Protein AF-0000000077554692 (afdb_homodimer)

Radius of gyration: 20.7 Å; Cα contacts (8 Å, |Δi|>4): 643; chains: 2; bounding box: 49×60×46 Å

Structure (mmCIF, N/CA/C/O backbone):
data_AF-0000000077554692-model_v1
#
loop_
_entity.id
_entity.type
_entity.pdbx_description
1 polymer 'glutathione transferase'
#
loop_
_atom_site.group_PDB
_atom_site.id
_atom_site.type_symbol
_atom_site.label_atom_id
_atom_site.label_alt_id
_atom_site.label_comp_id
_atom_site.label_asym_id
_atom_site.label_entity_id
_atom_site.label_seq_id
_atom_site.pdbx_PDB_ins_code
_atom_site.Cartn_x
_atom_site.Cartn_y
_atom_site.Cartn_z
_atom_site.occupancy
_atom_site.B_iso_or_equiv
_atom_site.auth_seq_id
_atom_site.auth_comp_id
_atom_site.auth_asym_id
_atom_site.auth_atom_id
_atom_site.pdbx_PDB_model_num
ATOM 1 N N . MET A 1 1 ? 18.828 19.766 -12.914 1 84.88 1 MET A N 1
ATOM 2 C CA . MET A 1 1 ? 18.094 19.422 -11.695 1 84.88 1 MET A CA 1
ATOM 3 C C . MET A 1 1 ? 16.781 18.734 -12.039 1 84.88 1 MET A C 1
ATOM 5 O O . MET A 1 1 ? 16.172 19.016 -13.07 1 84.88 1 MET A O 1
ATOM 9 N N . VAL A 1 2 ? 16.312 17.656 -11.211 1 91.94 2 VAL A N 1
ATOM 10 C CA . VAL A 1 2 ? 15.094 16.906 -11.5 1 91.94 2 VAL A CA 1
ATOM 11 C C . VAL A 1 2 ? 13.875 17.828 -11.422 1 91.94 2 VAL A C 1
ATOM 13 O O . VAL A 1 2 ? 13.773 18.656 -10.516 1 91.94 2 VAL A O 1
ATOM 16 N N . GLN A 1 3 ? 13.031 17.734 -12.375 1 97.06 3 GLN A N 1
ATOM 17 C CA . GLN A 1 3 ? 11.789 18.5 -12.391 1 97.06 3 GLN A CA 1
ATOM 18 C C . GLN A 1 3 ? 10.602 17.625 -11.977 1 97.06 3 GLN A C 1
ATOM 20 O O . GLN A 1 3 ? 10.367 16.578 -12.562 1 97.06 3 GLN A O 1
ATOM 25 N N . TYR A 1 4 ? 9.906 18.172 -10.977 1 98.62 4 TYR A N 1
ATOM 26 C CA . TYR A 1 4 ? 8.719 17.484 -10.508 1 98.62 4 TYR A CA 1
ATOM 27 C C . TYR A 1 4 ? 7.449 18.25 -10.867 1 98.62 4 TYR A C 1
ATOM 29 O O . TYR A 1 4 ? 7.414 19.469 -10.773 1 98.62 4 TYR A O 1
ATOM 37 N N . LYS A 1 5 ? 6.438 17.516 -11.273 1 98.88 5 LYS A N 1
ATOM 38 C CA . LYS A 1 5 ? 5.074 18.031 -11.375 1 98.88 5 LYS A CA 1
ATOM 39 C C . LYS A 1 5 ? 4.086 17.094 -10.672 1 98.88 5 LYS A C 1
ATOM 41 O O . LYS A 1 5 ? 4.039 15.898 -10.961 1 98.88 5 LYS A O 1
ATOM 46 N N . LEU A 1 6 ? 3.373 17.641 -9.695 1 98.88 6 LEU A N 1
ATOM 47 C CA . LEU A 1 6 ? 2.338 16.891 -8.992 1 98.88 6 LEU A CA 1
ATOM 48 C C . LEU A 1 6 ? 0.949 17.312 -9.461 1 98.88 6 LEU A C 1
ATOM 50 O O . LEU A 1 6 ? 0.608 18.5 -9.422 1 98.88 6 LEU A O 1
ATOM 54 N N . THR A 1 7 ? 0.196 16.359 -9.961 1 98.81 7 THR A N 1
ATOM 55 C CA . THR A 1 7 ? -1.167 16.609 -10.414 1 98.81 7 THR A CA 1
ATOM 56 C C . THR A 1 7 ? -2.18 15.977 -9.469 1 98.81 7 THR A C 1
ATOM 58 O O . THR A 1 7 ? -2.094 14.789 -9.164 1 98.81 7 THR A O 1
ATOM 61 N N . PHE A 1 8 ? -3.092 16.797 -8.977 1 98.44 8 PHE A N 1
ATOM 62 C CA . PHE A 1 8 ? -4.168 16.344 -8.102 1 98.44 8 PHE A CA 1
ATOM 63 C C . PHE A 1 8 ? -5.336 17.312 -8.141 1 98.44 8 PHE A C 1
ATOM 65 O O . PHE A 1 8 ? -5.289 18.328 -8.844 1 98.44 8 PHE A O 1
ATOM 72 N N . PHE A 1 9 ? -6.445 16.953 -7.496 1 97.31 9 PHE A N 1
ATOM 73 C CA . PHE A 1 9 ? -7.574 17.859 -7.336 1 97.31 9 PHE A CA 1
ATOM 74 C C . PHE A 1 9 ? -7.172 19.094 -6.535 1 97.31 9 PHE A C 1
ATOM 76 O O . PHE A 1 9 ? -6.121 19.109 -5.887 1 97.31 9 PHE A O 1
ATOM 83 N N . ASP A 1 10 ? -8.016 20.094 -6.66 1 95.94 10 ASP A N 1
ATOM 84 C CA . ASP A 1 10 ? -7.77 21.281 -5.844 1 95.94 10 ASP A CA 1
ATOM 85 C C . ASP A 1 10 ? -8.133 21.031 -4.383 1 95.94 10 ASP A C 1
ATOM 87 O O . ASP A 1 10 ? -9.055 21.641 -3.848 1 95.94 10 ASP A O 1
ATOM 91 N N . SER A 1 11 ? -7.387 20.219 -3.709 1 95.38 11 SER A N 1
ATOM 92 C CA . SER A 1 11 ? -7.531 19.781 -2.322 1 95.38 11 SER A CA 1
ATOM 93 C C . SER A 1 11 ? -6.234 19.172 -1.801 1 95.38 11 SER A C 1
ATOM 95 O O . SER A 1 11 ? -5.324 18.875 -2.578 1 95.38 11 SER A O 1
ATOM 97 N N . ARG A 1 12 ? -6.059 19.016 -0.52 1 96.25 12 ARG A N 1
ATOM 98 C CA . ARG A 1 12 ? -4.918 18.312 0.065 1 96.25 12 ARG A CA 1
ATOM 99 C C . ARG A 1 12 ? -4.953 16.828 -0.273 1 96.25 12 ARG A C 1
ATOM 101 O O . ARG A 1 12 ? -4.164 16.359 -1.092 1 96.25 12 ARG A O 1
ATOM 108 N N . GLY A 1 13 ? -6.02 16.188 0.272 1 95.12 13 GLY A N 1
ATOM 109 C CA . GLY A 1 13 ? -6.309 14.789 -0.011 1 95.12 13 GLY A CA 1
ATOM 110 C C . GLY A 1 13 ? -5.074 13.914 -0.024 1 95.12 13 GLY A C 1
ATOM 111 O O . GLY A 1 13 ? -4.219 14.016 0.861 1 95.12 13 GLY A O 1
ATOM 112 N N . LEU A 1 14 ? -5.012 13.078 -0.99 1 97.19 14 LEU A N 1
ATOM 113 C CA . LEU A 1 14 ? -3.982 12.047 -1.068 1 97.19 14 LEU A CA 1
ATOM 114 C C . LEU A 1 14 ? -2.709 12.594 -1.705 1 97.19 14 LEU A C 1
ATOM 116 O O . LEU A 1 14 ? -1.733 11.867 -1.882 1 97.19 14 LEU A O 1
ATOM 120 N N . ALA A 1 15 ? -2.621 13.852 -2.008 1 98.31 15 ALA A N 1
ATOM 121 C CA . ALA A 1 15 ? -1.435 14.43 -2.633 1 98.31 15 ALA A CA 1
ATOM 122 C C . ALA A 1 15 ? -0.642 15.266 -1.634 1 98.31 15 ALA A C 1
ATOM 124 O O . ALA A 1 15 ? 0.525 15.586 -1.871 1 98.31 15 ALA A O 1
ATOM 125 N N . GLU A 1 16 ? -1.273 15.617 -0.562 1 98.56 16 GLU A N 1
ATOM 126 C CA . GLU A 1 16 ? -0.695 16.594 0.361 1 98.56 16 GLU A CA 1
ATOM 127 C C . GLU A 1 16 ? 0.621 16.078 0.942 1 98.56 16 GLU A C 1
ATOM 129 O O . GLU A 1 16 ? 1.586 16.844 1.063 1 98.56 16 GLU A O 1
ATOM 134 N N . PRO A 1 17 ? 0.74 14.797 1.334 1 98.88 17 PRO A N 1
ATOM 135 C CA . PRO A 1 17 ? 2.033 14.359 1.86 1 98.88 17 PRO A CA 1
ATOM 136 C C . PRO A 1 17 ? 3.174 14.547 0.865 1 98.88 17 PRO A C 1
ATOM 138 O O . PRO A 1 17 ? 4.301 14.859 1.264 1 98.88 17 PRO A O 1
ATOM 141 N N . ALA A 1 18 ? 2.891 14.367 -0.404 1 98.94 18 ALA A N 1
ATOM 142 C CA . ALA A 1 18 ? 3.92 14.617 -1.409 1 98.94 18 ALA A CA 1
ATOM 143 C C . ALA A 1 18 ? 4.34 16.078 -1.414 1 98.94 18 ALA A C 1
ATOM 145 O O . ALA A 1 18 ? 5.531 16.391 -1.506 1 98.94 18 ALA A O 1
ATOM 146 N N . ARG A 1 19 ? 3.355 16.984 -1.331 1 98.81 19 ARG A N 1
ATOM 147 C CA . ARG A 1 19 ? 3.646 18.422 -1.256 1 98.81 19 ARG A CA 1
ATOM 148 C C . ARG A 1 19 ? 4.52 18.734 -0.045 1 98.81 19 ARG A C 1
ATOM 150 O O . ARG A 1 19 ? 5.48 19.5 -0.15 1 98.81 19 ARG A O 1
ATOM 157 N N . LEU A 1 20 ? 4.195 18.125 1.05 1 98.88 20 LEU A N 1
ATOM 158 C CA . LEU A 1 20 ? 4.934 18.359 2.287 1 98.88 20 LEU A CA 1
ATOM 159 C C . LEU A 1 20 ? 6.352 17.812 2.182 1 98.88 20 LEU A C 1
ATOM 161 O O . LEU A 1 20 ? 7.309 18.469 2.604 1 98.88 20 LEU A O 1
ATOM 165 N N . ILE A 1 21 ? 6.527 16.594 1.623 1 98.94 21 ILE A N 1
ATOM 166 C CA . ILE A 1 21 ? 7.84 15.977 1.468 1 98.94 21 ILE A CA 1
ATOM 167 C C . ILE A 1 21 ? 8.727 16.859 0.59 1 98.94 21 ILE A C 1
ATOM 169 O O . ILE A 1 21 ? 9.867 17.156 0.95 1 98.94 21 ILE A O 1
ATOM 173 N N . MET A 1 22 ? 8.188 17.312 -0.539 1 98.88 22 MET A N 1
ATOM 174 C CA . MET A 1 22 ? 8.977 18.109 -1.468 1 98.88 22 MET A CA 1
ATOM 175 C C . MET A 1 22 ? 9.305 19.469 -0.871 1 98.88 22 MET A C 1
ATOM 177 O O . MET A 1 22 ? 10.422 19.969 -1.028 1 98.88 22 MET A O 1
ATOM 181 N N . THR A 1 23 ? 8.352 20.078 -0.194 1 98.81 23 THR A N 1
ATOM 182 C CA . THR A 1 23 ? 8.586 21.359 0.474 1 98.81 23 THR A CA 1
ATOM 183 C C . THR A 1 23 ? 9.664 21.219 1.55 1 98.81 23 THR A C 1
ATOM 185 O O . THR A 1 23 ? 10.594 22.016 1.62 1 98.81 23 THR A O 1
ATOM 188 N N . TYR A 1 24 ? 9.547 20.203 2.357 1 98.81 24 TYR A N 1
ATOM 189 C CA . TYR A 1 24 ? 10.531 19.922 3.398 1 98.81 24 TYR A CA 1
ATOM 190 C C . TYR A 1 24 ? 11.922 19.75 2.805 1 98.81 24 TYR A C 1
ATOM 192 O O . TYR A 1 24 ? 12.906 20.234 3.355 1 98.81 24 TYR A O 1
ATOM 200 N N . ALA A 1 25 ? 11.992 19 1.72 1 98.5 25 ALA A N 1
ATOM 201 C CA . ALA A 1 25 ? 13.266 18.688 1.066 1 98.5 25 ALA A CA 1
ATOM 202 C C . ALA A 1 25 ? 13.836 19.922 0.362 1 98.5 25 ALA A C 1
ATOM 204 O O . ALA A 1 25 ? 14.984 19.906 -0.087 1 98.5 25 ALA A O 1
ATOM 205 N N . GLY A 1 26 ? 13.016 20.938 0.188 1 98.12 26 GLY A N 1
ATOM 206 C CA . GLY A 1 26 ? 13.461 22.172 -0.452 1 98.12 26 GLY A CA 1
ATOM 207 C C . GLY A 1 26 ? 13.562 22.047 -1.962 1 98.12 26 GLY A C 1
ATOM 208 O O . GLY A 1 26 ? 14.352 22.75 -2.594 1 98.12 26 GLY A O 1
ATOM 209 N N . VAL A 1 27 ? 12.82 21.141 -2.551 1 97.69 27 VAL A N 1
ATOM 210 C CA . VAL A 1 27 ? 12.867 20.984 -4 1 97.69 27 VAL A CA 1
ATOM 211 C C . VAL A 1 27 ? 11.648 21.641 -4.633 1 97.69 27 VAL A C 1
ATOM 213 O O . VAL A 1 27 ? 10.547 21.609 -4.07 1 97.69 27 VAL A O 1
ATOM 216 N N . LYS A 1 28 ? 11.875 22.297 -5.766 1 96.75 28 LYS A N 1
ATOM 217 C CA . LYS A 1 28 ? 10.781 22.938 -6.5 1 96.75 28 LYS A CA 1
ATOM 218 C C . LYS A 1 28 ? 9.945 21.906 -7.246 1 96.75 28 LYS A C 1
ATOM 220 O O . LYS A 1 28 ? 10.469 20.891 -7.723 1 96.75 28 LYS A O 1
ATOM 225 N N . PHE A 1 29 ? 8.672 22.203 -7.324 1 98.5 29 PHE A N 1
ATOM 226 C CA . PHE A 1 29 ? 7.77 21.375 -8.102 1 98.5 29 PHE A CA 1
ATOM 227 C C . PHE A 1 29 ? 6.594 22.188 -8.625 1 98.5 29 PHE A C 1
ATOM 229 O O . PHE A 1 29 ? 6.227 23.203 -8.047 1 98.5 29 PHE A O 1
ATOM 236 N N . GLU A 1 30 ? 6.082 21.734 -9.742 1 98.62 30 GLU A N 1
ATOM 237 C CA . GLU A 1 30 ? 4.816 22.266 -10.242 1 98.62 30 GLU A CA 1
ATOM 238 C C . GLU A 1 30 ? 3.627 21.578 -9.57 1 98.62 30 GLU A C 1
ATOM 240 O O . GLU A 1 30 ? 3.479 20.359 -9.641 1 98.62 30 GLU A O 1
ATOM 245 N N . ASP A 1 31 ? 2.832 22.375 -8.898 1 98.06 31 ASP A N 1
ATOM 246 C CA . ASP A 1 31 ? 1.622 21.875 -8.25 1 98.06 31 ASP A CA 1
ATOM 247 C C . ASP A 1 31 ? 0.396 22.094 -9.133 1 98.06 31 ASP A C 1
ATOM 249 O O . ASP A 1 31 ? -0.249 23.141 -9.055 1 98.06 31 ASP A O 1
ATOM 253 N N . GLU A 1 32 ? 0.073 21.094 -9.922 1 98.25 32 GLU A N 1
ATOM 254 C CA . GLU A 1 32 ? -1.086 21.203 -10.805 1 98.25 32 GLU A CA 1
ATOM 255 C C . GLU A 1 32 ? -2.357 20.734 -10.102 1 98.25 32 GLU A C 1
ATOM 257 O O . GLU A 1 32 ? -2.533 19.547 -9.844 1 98.25 32 GLU A O 1
ATOM 262 N N . ARG A 1 33 ? -3.238 21.609 -9.852 1 97.06 33 ARG A N 1
ATOM 263 C CA . ARG A 1 33 ? -4.531 21.344 -9.227 1 97.06 33 ARG A CA 1
ATOM 264 C C . ARG A 1 33 ? -5.664 21.453 -10.242 1 97.06 33 ARG A C 1
ATOM 266 O O . ARG A 1 33 ? -5.891 22.516 -10.812 1 97.06 33 ARG A O 1
ATOM 273 N N . ILE A 1 34 ? -6.426 20.359 -10.617 1 95.38 34 ILE A N 1
ATOM 274 C CA . ILE A 1 34 ? -7.328 20.328 -11.758 1 95.38 34 ILE A CA 1
ATOM 275 C C . ILE A 1 34 ? -8.758 20.578 -11.297 1 95.38 34 ILE A C 1
ATOM 277 O O . ILE A 1 34 ? -9.711 20.422 -12.078 1 95.38 34 ILE A O 1
ATOM 281 N N . GLY A 1 35 ? -9.086 21.016 -10.141 1 92.62 35 GLY A N 1
ATOM 282 C CA . GLY A 1 35 ? -10.438 21.297 -9.664 1 92.62 35 GLY A CA 1
ATOM 283 C C . GLY A 1 35 ? -10.992 20.172 -8.797 1 92.62 35 GLY A C 1
ATOM 284 O O . GLY A 1 35 ? -10.297 19.656 -7.926 1 92.62 35 GLY A O 1
ATOM 285 N N . GLY A 1 36 ? -12.438 19.859 -9.102 1 90.69 36 GLY A N 1
ATOM 286 C CA . GLY A 1 36 ? -13.094 18.844 -8.289 1 90.69 36 GLY A CA 1
ATOM 287 C C . GLY A 1 36 ? -13.078 17.469 -8.93 1 90.69 36 GLY A C 1
ATOM 288 O O . GLY A 1 36 ? -12.398 17.25 -9.938 1 90.69 36 GLY A O 1
ATOM 289 N N . PHE A 1 37 ? -13.766 16.531 -8.305 1 89.94 37 PHE A N 1
ATOM 290 C CA . PHE A 1 37 ? -13.758 15.125 -8.703 1 89.94 37 PHE A CA 1
ATOM 291 C C . PHE A 1 37 ? -14.234 14.977 -10.148 1 89.94 37 PHE A C 1
ATOM 293 O O . PHE A 1 37 ? -13.789 14.07 -10.859 1 89.94 37 PHE A O 1
ATOM 300 N N . GLU A 1 38 ? -15.086 15.828 -10.508 1 91.5 38 GLU A N 1
ATOM 301 C CA . GLU A 1 38 ? -15.656 15.742 -11.852 1 91.5 38 GLU A CA 1
ATOM 302 C C . GLU A 1 38 ? -14.602 16.031 -12.914 1 91.5 38 GLU A C 1
ATOM 304 O O . GLU A 1 38 ? -14.766 15.641 -14.078 1 91.5 38 GLU A O 1
ATOM 309 N N . THR A 1 39 ? -13.555 16.656 -12.594 1 95.06 39 THR A N 1
ATOM 310 C CA . THR A 1 39 ? -12.578 17.141 -13.562 1 95.06 39 THR A CA 1
ATOM 311 C C . THR A 1 39 ? -11.672 16 -14.031 1 95.06 39 THR A C 1
ATOM 313 O O . THR A 1 39 ? -10.961 16.141 -15.023 1 95.06 39 THR A O 1
ATOM 316 N N . ILE A 1 40 ? -11.742 14.898 -13.328 1 95.44 40 ILE A N 1
ATOM 317 C CA . ILE A 1 40 ? -10.828 13.812 -13.664 1 95.44 40 ILE A CA 1
ATOM 318 C C . ILE A 1 40 ? -11.344 13.062 -14.891 1 95.44 40 ILE A C 1
ATOM 320 O O . ILE A 1 40 ? -10.555 12.523 -15.672 1 95.44 40 ILE A O 1
ATOM 324 N N . GLU A 1 41 ? -12.68 13.023 -15.086 1 95.19 41 GLU A N 1
ATOM 325 C CA . GLU A 1 41 ? -13.281 12.141 -16.078 1 95.19 41 GLU A CA 1
ATOM 326 C C . GLU A 1 41 ? -12.719 12.414 -17.469 1 95.19 41 GLU A C 1
ATOM 328 O O . GLU A 1 41 ? -12.312 11.492 -18.172 1 95.19 41 GLU A O 1
ATOM 333 N N . PRO A 1 42 ? -12.516 13.68 -17.906 1 96.56 42 PRO A N 1
ATOM 334 C CA . PRO A 1 42 ? -12.016 13.945 -19.266 1 96.56 42 PRO A CA 1
ATOM 335 C C . PRO A 1 42 ? -10.555 13.516 -19.438 1 96.56 42 PRO A C 1
ATOM 337 O O . PRO A 1 42 ? -10.094 13.344 -20.578 1 96.56 42 PRO A O 1
ATOM 340 N N . ILE A 1 43 ? -9.859 13.391 -18.391 1 96.69 43 ILE A N 1
ATOM 341 C CA . ILE A 1 43 ? -8.438 13.109 -18.516 1 96.69 43 ILE A CA 1
ATOM 342 C C . ILE A 1 43 ? -8.133 11.711 -17.984 1 96.69 43 ILE A C 1
ATOM 344 O O . ILE A 1 43 ? -6.988 11.258 -18.016 1 96.69 43 ILE A O 1
ATOM 348 N N . ARG A 1 44 ? -9.102 11.016 -17.516 1 95.75 44 ARG A N 1
ATOM 349 C CA . ARG A 1 44 ? -8.953 9.75 -16.797 1 95.75 44 ARG A CA 1
ATOM 350 C C . ARG A 1 44 ? -8.125 8.758 -17.609 1 95.75 44 ARG A C 1
ATOM 352 O O . ARG A 1 44 ? -7.219 8.125 -17.078 1 95.75 44 ARG A O 1
ATOM 359 N N . ASP A 1 45 ? -8.344 8.664 -18.859 1 94.5 45 ASP A N 1
ATOM 360 C CA . ASP A 1 45 ? -7.699 7.652 -19.703 1 94.5 45 ASP A CA 1
ATOM 361 C C . ASP A 1 45 ? -6.227 7.984 -19.938 1 94.5 45 ASP A C 1
ATOM 363 O O . ASP A 1 45 ? -5.457 7.137 -20.391 1 94.5 45 ASP A O 1
ATOM 367 N N . GLN A 1 46 ? -5.82 9.18 -19.641 1 95.38 46 GLN A N 1
ATOM 368 C CA . GLN A 1 46 ? -4.43 9.586 -19.812 1 95.38 46 GLN A CA 1
ATOM 369 C C . GLN A 1 46 ? -3.623 9.352 -18.531 1 95.38 46 GLN A C 1
ATOM 371 O O . GLN A 1 46 ? -2.393 9.406 -18.547 1 95.38 46 GLN A O 1
ATOM 376 N N . LEU A 1 47 ? -4.328 9.078 -17.484 1 97.06 47 LEU A N 1
ATOM 377 C CA . LEU A 1 47 ? -3.678 8.93 -16.188 1 97.06 47 LEU A CA 1
ATOM 378 C C . LEU A 1 47 ? -3.262 7.488 -15.938 1 97.06 47 LEU A C 1
ATOM 380 O O . LEU A 1 47 ? -3.959 6.559 -16.359 1 97.06 47 LEU A O 1
ATOM 384 N N . PRO A 1 48 ? -2.129 7.379 -15.156 1 96.38 48 PRO A N 1
ATOM 385 C CA . PRO A 1 48 ? -1.862 6.02 -14.68 1 96.38 48 PRO A CA 1
ATOM 386 C C . PRO A 1 48 ? -3.021 5.441 -13.875 1 96.38 48 PRO A C 1
ATOM 388 O O . PRO A 1 48 ? -3.496 6.078 -12.93 1 96.38 48 PRO A O 1
ATOM 391 N N . TYR A 1 49 ? -3.523 4.312 -14.25 1 96.5 49 TYR A N 1
ATOM 392 C CA . TYR A 1 49 ? -4.578 3.559 -13.586 1 96.5 49 TYR A CA 1
ATOM 393 C C . TYR A 1 49 ? -5.875 4.359 -13.539 1 96.5 49 TYR A C 1
ATOM 395 O O . TYR A 1 49 ? -6.758 4.078 -12.727 1 96.5 49 TYR A O 1
ATOM 403 N N . GLY A 1 50 ? -5.91 5.52 -14.234 1 96.19 50 GLY A N 1
ATOM 404 C CA . GLY A 1 50 ? -7.09 6.371 -14.227 1 96.19 50 GLY A CA 1
ATOM 405 C C . GLY A 1 50 ? -7.293 7.094 -12.906 1 96.19 50 GLY A C 1
ATOM 406 O O . GLY A 1 50 ? -8.422 7.434 -12.547 1 96.19 50 GLY A O 1
ATOM 407 N N . GLN A 1 51 ? -6.254 7.27 -12.18 1 96.5 51 GLN A N 1
ATOM 408 C CA . GLN A 1 51 ? -6.383 7.781 -10.82 1 96.5 51 GLN A CA 1
ATOM 409 C C . GLN A 1 51 ? -5.414 8.938 -10.57 1 96.5 51 GLN A C 1
ATOM 411 O O . GLN A 1 51 ? -4.434 9.094 -11.305 1 96.5 51 GLN A O 1
ATOM 416 N N . LEU A 1 52 ? -5.699 9.742 -9.688 1 97.88 52 LEU A N 1
ATOM 417 C CA . LEU A 1 52 ? -4.836 10.766 -9.102 1 97.88 52 LEU A CA 1
ATOM 418 C C . LEU A 1 52 ? -4.523 10.438 -7.648 1 97.88 52 LEU A C 1
ATOM 420 O O . LEU A 1 52 ? -5.289 9.734 -6.984 1 97.88 52 LEU A O 1
ATOM 424 N N . PRO A 1 53 ? -3.352 10.898 -7.141 1 98.62 53 PRO A N 1
ATOM 425 C CA . PRO A 1 53 ? -2.35 11.82 -7.688 1 98.62 53 PRO A CA 1
ATOM 426 C C . PRO A 1 53 ? -1.396 11.141 -8.664 1 98.62 53 PRO A C 1
ATOM 428 O O . PRO A 1 53 ? -1.282 9.914 -8.672 1 98.62 53 PRO A O 1
ATOM 431 N N . VAL A 1 54 ? -0.785 11.969 -9.5 1 98.88 54 VAL A N 1
ATOM 432 C CA . VAL A 1 54 ? 0.29 11.547 -10.391 1 98.88 54 VAL A CA 1
ATOM 433 C C . VAL A 1 54 ? 1.496 12.469 -10.219 1 98.88 54 VAL A C 1
ATOM 435 O O . VAL A 1 54 ? 1.355 13.695 -10.227 1 98.88 54 VAL A O 1
ATOM 438 N N . LEU A 1 55 ? 2.652 11.93 -9.969 1 98.94 55 LEU A N 1
ATOM 439 C CA . LEU A 1 55 ? 3.914 12.656 -9.984 1 98.94 55 LEU A CA 1
ATOM 440 C C . LEU A 1 55 ? 4.645 12.453 -11.305 1 98.94 55 LEU A C 1
ATOM 442 O O . LEU A 1 55 ? 4.996 11.328 -11.656 1 98.94 55 LEU A O 1
ATOM 446 N N . THR A 1 56 ? 4.805 13.492 -12.055 1 98.81 56 THR A N 1
ATOM 447 C CA . THR A 1 56 ? 5.609 13.453 -13.266 1 98.81 56 THR A CA 1
ATOM 448 C C . THR A 1 56 ? 7.051 13.867 -12.977 1 98.81 56 THR A C 1
ATOM 450 O O . THR A 1 56 ? 7.293 14.922 -12.383 1 98.81 56 THR A O 1
ATOM 453 N N . VAL A 1 57 ? 7.965 12.984 -13.352 1 98.38 57 VAL A N 1
ATOM 454 C CA . VAL A 1 57 ? 9.383 13.219 -13.125 1 98.38 57 VAL A CA 1
ATOM 455 C C . VAL A 1 57 ? 10.07 13.562 -14.445 1 98.38 57 VAL A C 1
ATOM 457 O O . VAL A 1 57 ? 10.047 12.766 -15.383 1 98.38 57 VAL A O 1
ATOM 460 N N . ASP A 1 58 ? 10.719 14.75 -14.562 1 97.44 58 ASP A N 1
ATOM 461 C CA . ASP A 1 58 ? 11.469 15.266 -15.703 1 97.44 58 ASP A CA 1
ATOM 462 C C . ASP A 1 58 ? 10.617 15.258 -16.969 1 97.44 58 ASP A C 1
ATOM 464 O O . ASP A 1 58 ? 11.117 14.969 -18.062 1 97.44 58 ASP A O 1
ATOM 468 N N . GLY A 1 59 ? 9.344 15.445 -16.766 1 95.94 59 GLY A N 1
ATOM 469 C CA . GLY A 1 59 ? 8.438 15.516 -17.891 1 95.94 59 GLY A CA 1
ATOM 470 C C . GLY A 1 59 ? 8.32 14.195 -18.641 1 95.94 59 GLY A C 1
ATOM 471 O O . GLY A 1 59 ? 7.672 14.133 -19.688 1 95.94 59 GLY A O 1
ATOM 472 N N . LYS A 1 60 ? 8.852 1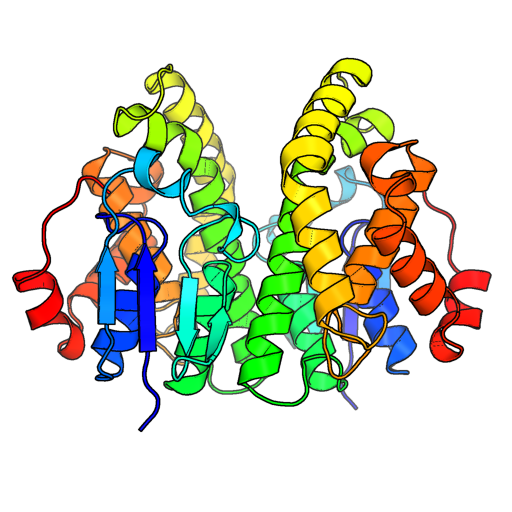3.117 -18.172 1 94.44 60 LYS A N 1
ATOM 473 C CA . LYS A 1 60 ? 8.977 11.867 -18.906 1 94.44 60 LYS A CA 1
ATOM 474 C C . LYS A 1 60 ? 8.258 10.734 -18.188 1 94.44 60 LYS A C 1
ATOM 476 O O . LYS A 1 60 ? 7.484 9.992 -18.797 1 94.44 60 LYS A O 1
ATOM 481 N N . THR A 1 61 ? 8.484 10.594 -16.938 1 97.25 61 THR A N 1
ATOM 482 C CA . THR A 1 61 ? 7.961 9.453 -16.188 1 97.25 61 THR A CA 1
ATOM 483 C C . THR A 1 61 ? 6.793 9.875 -15.297 1 97.25 61 THR A C 1
ATOM 485 O O . THR A 1 61 ? 6.895 10.852 -14.547 1 97.25 61 THR A O 1
ATOM 488 N N . GLU A 1 62 ? 5.637 9.195 -15.383 1 98.44 62 GLU A N 1
ATOM 489 C CA . GLU A 1 62 ? 4.477 9.422 -14.531 1 98.44 62 GLU A CA 1
ATOM 490 C C . GLU A 1 62 ? 4.32 8.312 -13.5 1 98.44 62 GLU A C 1
ATOM 492 O O . GLU A 1 62 ? 4.16 7.145 -13.852 1 98.44 62 GLU A O 1
ATOM 497 N N . ILE A 1 63 ? 4.43 8.711 -12.258 1 98.69 63 ILE A N 1
ATOM 498 C CA . ILE A 1 63 ? 4.277 7.785 -11.141 1 98.69 63 ILE A CA 1
ATOM 499 C C . ILE A 1 63 ? 2.908 7.98 -10.492 1 98.69 63 ILE A C 1
ATOM 501 O O . ILE A 1 63 ? 2.582 9.078 -10.031 1 98.69 63 ILE A O 1
ATOM 505 N N . GLY A 1 64 ? 2.109 6.961 -10.484 1 98.56 64 GLY A N 1
ATOM 506 C CA . GLY A 1 64 ? 0.84 6.957 -9.773 1 98.56 64 GLY A CA 1
ATOM 507 C C . GLY A 1 64 ? 0.922 6.301 -8.406 1 98.56 64 GLY A C 1
ATOM 508 O O . GLY A 1 64 ? 2 5.891 -7.973 1 98.56 64 GLY A O 1
ATOM 509 N N . GLN A 1 65 ? -0.237 6.227 -7.777 1 98.44 65 GLN A N 1
ATOM 510 C CA . GLN A 1 65 ? -0.373 5.617 -6.457 1 98.44 65 GLN A CA 1
ATOM 511 C C . GLN A 1 65 ? 0.337 6.445 -5.395 1 98.44 65 GLN A C 1
ATOM 513 O O . GLN A 1 65 ? 1.564 6.566 -5.41 1 98.44 65 GLN A O 1
ATOM 518 N N . SER A 1 66 ? -0.38 6.891 -4.395 1 98.5 66 SER A N 1
ATOM 519 C CA . SER A 1 66 ? 0.098 7.844 -3.398 1 98.5 66 SER A CA 1
ATOM 520 C C . SER A 1 66 ? 1.331 7.316 -2.672 1 98.5 66 SER A C 1
ATOM 522 O O . SER A 1 66 ? 2.377 7.969 -2.662 1 98.5 66 SER A O 1
ATOM 524 N N . LEU A 1 67 ? 1.265 6.086 -2.23 1 98.69 67 LEU A N 1
ATOM 525 C CA . LEU A 1 67 ? 2.365 5.582 -1.416 1 98.69 67 LEU A CA 1
ATOM 526 C C . LEU A 1 67 ? 3.621 5.391 -2.258 1 98.69 67 LEU A C 1
ATOM 528 O O . LEU A 1 67 ? 4.738 5.578 -1.769 1 98.69 67 LEU A O 1
ATOM 532 N N . ALA A 1 68 ? 3.432 4.988 -3.533 1 98.81 68 ALA A N 1
ATOM 533 C CA . ALA A 1 68 ? 4.586 4.895 -4.422 1 98.81 68 ALA A CA 1
ATOM 534 C C . ALA A 1 68 ? 5.258 6.254 -4.594 1 98.81 68 ALA A C 1
ATOM 536 O O . ALA A 1 68 ? 6.484 6.352 -4.586 1 98.81 68 ALA A O 1
ATOM 537 N N . ILE A 1 69 ? 4.422 7.289 -4.73 1 98.94 69 ILE A N 1
ATOM 538 C CA . ILE A 1 69 ? 4.918 8.648 -4.883 1 98.94 69 ILE A CA 1
ATOM 539 C C . ILE A 1 69 ? 5.668 9.07 -3.619 1 98.94 69 ILE A C 1
ATOM 541 O O . ILE A 1 69 ? 6.793 9.562 -3.693 1 98.94 69 ILE A O 1
ATOM 545 N N . PHE A 1 70 ? 5.082 8.805 -2.453 1 98.94 70 PHE A N 1
ATOM 546 C CA . PHE A 1 70 ? 5.688 9.219 -1.19 1 98.94 70 PHE A CA 1
ATOM 547 C C . PHE A 1 70 ? 7.012 8.5 -0.967 1 98.94 70 PHE A C 1
ATOM 549 O O . PHE A 1 70 ? 8 9.117 -0.564 1 98.94 70 PHE A O 1
ATOM 556 N N . ARG A 1 71 ? 7.027 7.227 -1.265 1 98.56 71 ARG A N 1
ATOM 557 C CA . ARG A 1 71 ? 8.234 6.418 -1.089 1 98.56 71 ARG A CA 1
ATOM 558 C C . ARG A 1 71 ? 9.352 6.898 -2.01 1 98.56 71 ARG A C 1
ATOM 560 O O . ARG A 1 71 ? 10.508 6.977 -1.597 1 98.56 71 ARG A O 1
ATOM 567 N N . PHE A 1 72 ? 9.008 7.191 -3.25 1 98.81 72 PHE A N 1
ATOM 568 C CA . PHE A 1 72 ? 9.977 7.68 -4.223 1 98.81 72 PHE A CA 1
ATOM 569 C C . PHE A 1 72 ? 10.602 8.984 -3.752 1 98.81 72 PHE A C 1
ATOM 571 O O . PHE A 1 72 ? 11.828 9.102 -3.686 1 98.81 72 PHE A O 1
ATOM 578 N N . LEU A 1 73 ? 9.789 9.922 -3.355 1 98.88 73 LEU A N 1
ATOM 579 C CA . LEU A 1 73 ? 10.273 11.211 -2.877 1 98.88 73 LEU A CA 1
ATOM 580 C C . LEU A 1 73 ? 11.039 11.055 -1.57 1 98.88 73 LEU A C 1
ATOM 582 O O . LEU A 1 73 ? 12.086 11.688 -1.382 1 98.88 73 LEU A O 1
ATOM 586 N N . GLY A 1 74 ? 10.461 10.234 -0.67 1 98.62 74 GLY A N 1
ATOM 587 C CA . GLY A 1 74 ? 11.133 10 0.601 1 98.62 74 GLY A CA 1
ATOM 588 C C . GLY A 1 74 ? 12.539 9.469 0.445 1 98.62 74 GLY A C 1
ATOM 589 O O . GLY A 1 74 ? 13.477 9.961 1.079 1 98.62 74 GLY A O 1
ATOM 590 N N . ARG A 1 75 ? 12.727 8.477 -0.377 1 97.31 75 ARG A N 1
ATOM 591 C CA . ARG A 1 75 ? 14.039 7.875 -0.602 1 97.31 75 ARG A CA 1
ATOM 592 C C . ARG A 1 75 ? 15 8.883 -1.215 1 97.31 75 ARG A C 1
ATOM 594 O O . ARG A 1 75 ? 16.156 8.977 -0.795 1 97.31 75 ARG A O 1
ATOM 601 N N . ARG A 1 76 ? 14.586 9.633 -2.119 1 97.25 76 ARG A N 1
ATOM 602 C CA . ARG A 1 76 ? 15.445 10.562 -2.844 1 97.25 76 ARG A CA 1
ATOM 603 C C . ARG A 1 76 ? 15.859 11.727 -1.955 1 97.25 76 ARG A C 1
ATOM 605 O O . ARG A 1 76 ? 16.891 12.352 -2.193 1 97.25 76 ARG A O 1
ATOM 612 N N . HIS A 1 77 ? 15.078 11.953 -0.959 1 97.69 77 HIS A N 1
ATOM 613 C CA . HIS A 1 77 ? 15.336 13.156 -0.188 1 97.69 77 HIS A CA 1
ATOM 614 C C . HIS A 1 77 ? 15.602 12.828 1.277 1 97.69 77 HIS A C 1
ATOM 616 O O . HIS A 1 77 ? 15.273 13.617 2.166 1 97.69 77 HIS A O 1
ATOM 622 N N . GLY A 1 78 ? 16.078 11.656 1.524 1 97.38 78 GLY A N 1
ATOM 623 C CA . GLY A 1 78 ? 16.641 11.297 2.82 1 97.38 78 GLY A CA 1
ATOM 624 C C . GLY A 1 78 ? 15.578 11.023 3.869 1 97.38 78 GLY A C 1
ATOM 625 O O . GLY A 1 78 ? 15.828 11.164 5.066 1 97.38 78 GLY A O 1
ATOM 626 N N . LEU A 1 79 ? 14.398 10.625 3.451 1 98.75 79 LEU A N 1
ATOM 627 C CA . LEU A 1 79 ? 13.281 10.398 4.355 1 98.75 79 LEU A CA 1
ATOM 628 C C . LEU A 1 79 ? 12.789 8.953 4.262 1 98.75 79 LEU A C 1
ATOM 630 O O . LEU A 1 79 ? 11.656 8.648 4.629 1 98.75 79 LEU A O 1
ATOM 634 N N . GLY A 1 80 ? 13.586 8.039 3.691 1 98.19 80 GLY A N 1
ATOM 635 C CA . GLY A 1 80 ? 13.148 6.684 3.414 1 98.19 80 GLY A CA 1
ATOM 636 C C . GLY A 1 80 ? 13.609 5.68 4.453 1 98.19 80 GLY A C 1
ATOM 637 O O . GLY A 1 80 ? 13.273 4.5 4.379 1 98.19 80 GLY A O 1
ATOM 638 N N . GLY A 1 81 ? 14.32 6.125 5.488 1 97.44 81 GLY A N 1
ATOM 639 C CA . GLY A 1 81 ? 14.984 5.234 6.43 1 97.44 81 GLY A CA 1
ATOM 640 C C . GLY A 1 81 ? 16.5 5.203 6.262 1 97.44 81 GLY A C 1
ATOM 641 O O . GLY A 1 81 ? 17.016 5.473 5.176 1 97.44 81 GLY A O 1
ATOM 642 N N . LYS A 1 82 ? 17.234 4.781 7.246 1 96.69 82 LYS A N 1
ATOM 643 C CA . LYS A 1 82 ? 18.672 4.949 7.277 1 96.69 82 LYS A CA 1
ATOM 644 C C . LYS A 1 82 ? 19.375 3.797 6.562 1 96.69 82 LYS A C 1
ATOM 646 O O . LYS A 1 82 ? 20.562 3.895 6.234 1 96.69 82 LYS A O 1
ATOM 651 N N . ASP A 1 83 ? 18.781 2.695 6.422 1 96.44 83 ASP A N 1
ATOM 652 C CA . ASP A 1 83 ? 19.281 1.532 5.699 1 96.44 83 ASP A CA 1
ATOM 653 C C . ASP A 1 83 ? 18.141 0.689 5.145 1 96.44 83 ASP A C 1
ATOM 655 O O . ASP A 1 83 ? 16.969 1.066 5.258 1 96.44 83 ASP A O 1
ATOM 659 N N . ASP A 1 84 ? 18.469 -0.355 4.504 1 95.12 84 ASP A N 1
ATOM 660 C CA . ASP A 1 84 ? 17.469 -1.146 3.781 1 95.12 84 ASP A CA 1
ATOM 661 C C . ASP A 1 84 ? 16.453 -1.743 4.738 1 95.12 84 ASP A C 1
ATOM 663 O O . ASP A 1 84 ? 15.266 -1.857 4.398 1 95.12 84 ASP A O 1
ATOM 667 N N . VAL A 1 85 ? 16.859 -2.131 5.902 1 97.06 85 VAL A N 1
ATOM 668 C CA . VAL A 1 85 ? 15.969 -2.74 6.879 1 97.06 85 VAL A CA 1
ATOM 669 C C . VAL A 1 85 ? 15.016 -1.685 7.43 1 97.06 85 VAL A C 1
ATOM 671 O O . VAL A 1 85 ? 13.797 -1.897 7.469 1 97.06 85 VAL A O 1
ATOM 674 N N . GLU A 1 86 ? 15.539 -0.54 7.855 1 97.94 86 GLU A N 1
ATOM 675 C CA . GLU A 1 86 ? 14.648 0.507 8.344 1 97.94 86 GLU A CA 1
ATOM 676 C C . GLU A 1 86 ? 13.734 1.017 7.227 1 97.94 86 GLU A C 1
ATOM 678 O O . GLU A 1 86 ? 12.586 1.378 7.477 1 97.94 86 GLU A O 1
ATOM 683 N N . GLN A 1 87 ? 14.242 1.091 6 1 98.19 87 GLN A N 1
ATOM 684 C CA . GLN A 1 87 ? 13.398 1.467 4.871 1 98.19 87 GLN A CA 1
ATOM 685 C C . GLN A 1 87 ? 12.195 0.542 4.758 1 98.19 87 GLN A C 1
ATOM 687 O O . GLN A 1 87 ? 11.078 0.996 4.477 1 98.19 87 GLN A O 1
ATOM 692 N N . ALA A 1 88 ? 12.383 -0.728 4.953 1 98.5 88 ALA A N 1
ATOM 693 C CA . ALA A 1 88 ? 11.281 -1.686 4.91 1 98.5 88 ALA A CA 1
ATOM 694 C C . ALA A 1 88 ? 10.281 -1.416 6.027 1 98.5 88 ALA A C 1
ATOM 696 O O . ALA A 1 88 ? 9.07 -1.51 5.816 1 98.5 88 ALA A O 1
ATOM 697 N N . LEU A 1 89 ? 10.781 -1.12 7.184 1 98.69 89 LEU A N 1
ATOM 698 C CA . LEU A 1 89 ? 9.906 -0.775 8.297 1 98.69 89 LEU A CA 1
ATOM 699 C C . LEU A 1 89 ? 9.117 0.493 7.996 1 98.69 89 LEU A C 1
ATOM 701 O O . LEU A 1 89 ? 7.902 0.538 8.211 1 98.69 89 LEU A O 1
ATOM 705 N N . VAL A 1 90 ? 9.773 1.452 7.48 1 98.75 90 VAL A N 1
ATOM 706 C CA . VAL A 1 90 ? 9.141 2.715 7.117 1 98.75 90 VAL A CA 1
ATOM 707 C C . VAL A 1 90 ? 8.031 2.459 6.102 1 98.75 90 VAL A C 1
ATOM 709 O O . VAL A 1 90 ? 6.93 3.004 6.227 1 98.75 90 VAL A O 1
ATOM 712 N N . ASP A 1 91 ? 8.32 1.627 5.098 1 98.75 91 ASP A N 1
ATOM 713 C CA . ASP A 1 91 ? 7.289 1.229 4.141 1 98.75 91 ASP A CA 1
ATOM 714 C C . ASP A 1 91 ? 6.094 0.595 4.852 1 98.75 91 ASP A C 1
ATOM 716 O O . ASP A 1 91 ? 4.945 0.893 4.523 1 98.75 91 ASP A O 1
ATOM 720 N N . SER A 1 92 ? 6.395 -0.247 5.762 1 98.81 92 SER A N 1
ATOM 721 C CA . SER A 1 92 ? 5.352 -0.934 6.52 1 98.81 92 SER A CA 1
ATOM 722 C C . SER A 1 92 ? 4.52 0.051 7.332 1 98.81 92 SER A C 1
ATOM 724 O O . SER A 1 92 ? 3.297 -0.082 7.414 1 98.81 92 SER A O 1
ATOM 726 N N . TYR A 1 93 ? 5.172 1.056 7.98 1 98.75 93 TYR A N 1
ATOM 727 C CA . TYR A 1 93 ? 4.449 2.1 8.695 1 98.75 93 TYR A CA 1
ATOM 728 C C . TYR A 1 93 ? 3.48 2.826 7.77 1 98.75 93 TYR A C 1
ATOM 730 O O . TYR A 1 93 ? 2.316 3.041 8.125 1 98.75 93 TYR A O 1
ATOM 738 N N . GLY A 1 94 ? 4.02 3.174 6.598 1 98.62 94 GLY A N 1
ATOM 739 C CA . GLY A 1 94 ? 3.195 3.879 5.629 1 98.62 94 GLY A CA 1
ATOM 740 C C . GLY A 1 94 ? 1.962 3.1 5.215 1 98.62 94 GLY A C 1
ATOM 741 O O . GLY A 1 94 ? 0.869 3.662 5.117 1 98.62 94 GLY A O 1
ATOM 742 N N . GLU A 1 95 ? 2.174 1.83 4.961 1 98.5 95 GLU A N 1
ATOM 743 C CA . GLU A 1 95 ? 1.049 0.98 4.578 1 98.5 95 GLU A CA 1
ATOM 744 C C . GLU A 1 95 ? 0.021 0.887 5.703 1 98.5 95 GLU A C 1
ATOM 746 O O . GLU A 1 95 ? -1.186 0.896 5.449 1 98.5 95 GLU A O 1
ATOM 751 N N . PHE A 1 96 ? 0.484 0.757 6.891 1 98 96 PHE A N 1
ATOM 752 C CA . PHE A 1 96 ? -0.385 0.672 8.062 1 98 96 PHE A CA 1
ATOM 753 C C . PHE A 1 96 ? -1.226 1.935 8.203 1 98 96 PHE A C 1
ATOM 755 O O . PHE A 1 96 ? -2.445 1.859 8.367 1 98 96 PHE A O 1
ATOM 762 N N . ILE A 1 97 ? -0.604 3.094 8.086 1 98 97 ILE A N 1
ATOM 763 C CA . ILE A 1 97 ? -1.308 4.367 8.195 1 98 97 ILE A CA 1
ATOM 764 C C . ILE A 1 97 ? -2.299 4.508 7.043 1 98 97 ILE A C 1
ATOM 766 O O . ILE A 1 97 ? -3.416 4.996 7.234 1 98 97 ILE A O 1
ATOM 770 N N . TYR A 1 98 ? -1.87 4.07 5.887 1 97.06 98 TYR A N 1
ATOM 771 C CA . TYR A 1 98 ? -2.74 4.152 4.723 1 97.06 98 TYR A CA 1
ATOM 772 C C . TYR A 1 98 ? -3.963 3.258 4.887 1 97.06 98 TYR A C 1
ATOM 774 O O . TYR A 1 98 ? -5.059 3.607 4.449 1 97.06 98 TYR A O 1
ATOM 782 N N . ASP A 1 99 ? -3.805 2.086 5.508 1 96 99 ASP A N 1
ATOM 783 C CA . ASP A 1 99 ? -4.945 1.229 5.816 1 96 99 ASP A CA 1
ATOM 784 C C . ASP A 1 99 ? -5.957 1.961 6.695 1 96 99 ASP A C 1
ATOM 786 O O . ASP A 1 99 ? -7.168 1.851 6.477 1 96 99 ASP A O 1
ATOM 790 N N . MET A 1 100 ? -5.492 2.652 7.68 1 96.38 100 MET A N 1
ATOM 791 C CA . MET A 1 100 ? -6.367 3.434 8.547 1 96.38 100 MET A CA 1
ATOM 792 C C . MET A 1 100 ? -7.098 4.512 7.754 1 96.38 100 MET A C 1
ATOM 794 O O . MET A 1 100 ? -8.312 4.664 7.883 1 96.38 100 MET A O 1
ATOM 798 N N . LEU A 1 101 ? -6.352 5.215 6.926 1 96.56 101 LEU A N 1
ATOM 799 C CA . LEU A 1 101 ? -6.922 6.293 6.125 1 96.56 101 LEU A CA 1
ATOM 800 C C . LEU A 1 101 ? -7.977 5.754 5.164 1 96.56 101 LEU A C 1
ATOM 802 O O . LEU A 1 101 ? -9.055 6.336 5.031 1 96.56 101 LEU A O 1
ATOM 806 N N . ALA A 1 102 ? -7.672 4.68 4.496 1 94.25 102 ALA A N 1
ATOM 807 C CA . ALA A 1 102 ? -8.602 4.062 3.555 1 94.25 102 ALA A CA 1
ATOM 808 C C . ALA A 1 102 ? -9.906 3.678 4.246 1 94.25 102 ALA A C 1
ATOM 810 O O . ALA A 1 102 ? -10.984 3.832 3.676 1 94.25 102 ALA A O 1
ATOM 811 N N . SER A 1 103 ? -9.828 3.186 5.441 1 94.75 103 SER A N 1
ATOM 812 C CA . SER A 1 103 ? -11.016 2.793 6.191 1 94.75 103 SER A CA 1
ATOM 813 C C . SER A 1 103 ? -11.844 4.008 6.59 1 94.75 103 SER A C 1
ATOM 815 O O . SER A 1 103 ? -13.039 3.891 6.855 1 94.75 103 SER A O 1
ATOM 817 N N . ALA A 1 104 ? -11.227 5.152 6.668 1 96.62 104 ALA A N 1
ATOM 818 C CA . ALA A 1 104 ? -11.883 6.391 7.066 1 96.62 104 ALA A CA 1
ATOM 819 C C . ALA A 1 104 ? -12.516 7.09 5.867 1 96.62 104 ALA A C 1
ATOM 821 O O . ALA A 1 104 ? -13.336 8 6.027 1 96.62 104 ALA A O 1
ATOM 822 N N . ARG A 1 105 ? -12.148 6.695 4.676 1 94.56 105 ARG A N 1
ATOM 823 C CA . ARG A 1 105 ? -12.477 7.41 3.445 1 94.56 105 ARG A CA 1
ATOM 824 C C . ARG A 1 105 ? -13.992 7.508 3.26 1 94.56 105 ARG A C 1
ATOM 826 O O . ARG A 1 105 ? -14.508 8.57 2.906 1 94.56 105 ARG A O 1
ATOM 833 N N . PRO A 1 106 ? -14.789 6.383 3.486 1 95.12 106 PRO A N 1
ATOM 834 C CA . PRO A 1 106 ? -16.234 6.516 3.314 1 95.12 106 PRO A CA 1
ATOM 835 C C . PRO A 1 106 ? -16.828 7.629 4.172 1 95.12 106 PRO A C 1
ATOM 837 O O . PRO A 1 106 ? -17.672 8.406 3.693 1 95.12 106 PRO A O 1
ATOM 840 N N . TYR A 1 107 ? -16.359 7.734 5.371 1 96.94 107 TYR A N 1
ATOM 841 C CA . TYR A 1 107 ? -16.844 8.805 6.242 1 96.94 107 TYR A CA 1
ATOM 842 C C . TYR A 1 107 ? -16.406 10.164 5.719 1 96.94 107 TYR A C 1
ATOM 844 O O . TYR A 1 107 ? -17.219 11.094 5.66 1 96.94 107 TYR A O 1
ATOM 852 N N . ILE A 1 108 ? -15.164 10.297 5.328 1 96.25 108 ILE A N 1
ATOM 853 C CA . ILE A 1 108 ? -14.602 11.57 4.895 1 96.25 108 ILE A CA 1
ATOM 854 C C . ILE A 1 108 ? -15.367 12.086 3.676 1 96.25 108 ILE A C 1
ATOM 856 O O . ILE A 1 108 ? -15.672 13.273 3.584 1 96.25 108 ILE A O 1
ATOM 860 N N . PHE A 1 109 ? -15.695 11.203 2.779 1 94.5 109 PHE A N 1
ATOM 861 C CA . PHE A 1 109 ? -16.391 11.602 1.559 1 94.5 109 PHE A CA 1
ATOM 862 C C . PHE A 1 109 ? -17.797 12.086 1.87 1 94.5 109 PHE A C 1
ATOM 864 O O . PHE A 1 109 ? -18.281 13.031 1.25 1 94.5 109 PHE A O 1
ATOM 871 N N . VAL A 1 110 ? -18.438 11.438 2.795 1 96.31 110 VAL A N 1
ATOM 872 C CA . VAL A 1 110 ? -19.781 11.859 3.205 1 96.31 110 VAL A CA 1
ATOM 873 C C . VAL A 1 110 ? -19.688 13.18 3.967 1 96.31 110 VAL A C 1
ATOM 875 O O . VAL A 1 110 ? -20.438 14.125 3.686 1 96.31 110 VAL A O 1
ATOM 878 N N . ALA A 1 111 ? -18.75 13.242 4.879 1 95.56 111 ALA A N 1
ATOM 879 C CA . ALA A 1 111 ? -18.578 14.438 5.711 1 95.56 111 ALA A CA 1
ATOM 880 C C . ALA A 1 111 ? -18.219 15.648 4.867 1 95.56 111 ALA A C 1
ATOM 882 O O . ALA A 1 111 ? -18.625 16.781 5.176 1 95.56 111 ALA A O 1
ATOM 883 N N . ALA A 1 112 ? -17.516 15.438 3.791 1 92.81 112 ALA A N 1
ATOM 884 C CA . ALA A 1 112 ? -17.094 16.516 2.904 1 92.81 112 ALA A CA 1
ATOM 885 C C . ALA A 1 112 ? -18.203 16.875 1.915 1 92.81 112 ALA A C 1
ATOM 887 O O . ALA A 1 112 ? -18.062 17.844 1.16 1 92.81 112 ALA A O 1
ATOM 888 N N . GLY A 1 113 ? -19.234 16.125 1.833 1 91.25 113 GLY A N 1
ATOM 889 C CA . GLY A 1 113 ? -20.391 16.438 1.005 1 91.25 113 GLY A CA 1
ATOM 890 C C . GLY A 1 113 ? -20.281 15.898 -0.407 1 91.25 113 GLY A C 1
ATOM 891 O O . GLY A 1 113 ? -21.031 16.312 -1.298 1 91.25 113 GLY A O 1
ATOM 892 N N . HIS A 1 114 ? -19.344 14.93 -0.587 1 88.31 114 HIS A N 1
ATOM 893 C CA . HIS A 1 114 ? -19.141 14.398 -1.932 1 88.31 114 HIS A CA 1
ATOM 894 C C . HIS A 1 114 ? -20.125 13.281 -2.234 1 88.31 114 HIS A C 1
ATOM 896 O O . HIS A 1 114 ? -20.484 13.055 -3.395 1 88.31 114 HIS A O 1
ATOM 902 N N . VAL A 1 115 ? -20.484 12.547 -1.211 1 90.75 115 VAL A N 1
ATOM 903 C CA . VAL A 1 115 ? -21.406 11.43 -1.347 1 90.75 115 VAL A CA 1
ATOM 904 C C . VAL A 1 115 ? -22.438 11.477 -0.218 1 90.75 115 VAL A C 1
ATOM 906 O O . VAL A 1 115 ? -22.156 11.984 0.87 1 90.75 115 VAL A O 1
ATOM 909 N N . GLN A 1 116 ? -23.594 11.047 -0.565 1 95.19 116 GLN A N 1
ATOM 910 C CA . GLN A 1 116 ? -24.609 10.93 0.482 1 95.19 116 GLN A CA 1
ATOM 911 C C . GLN A 1 116 ? -24.391 9.68 1.328 1 95.19 116 GLN A C 1
ATOM 913 O O . GLN A 1 116 ? -23.891 8.672 0.831 1 95.19 116 GLN A O 1
ATOM 918 N N . GLY A 1 117 ? -24.734 9.891 2.635 1 96.25 117 GLY A N 1
ATOM 919 C CA . GLY A 1 117 ? -24.609 8.734 3.51 1 96.25 117 GLY A CA 1
ATOM 920 C C . GLY A 1 117 ? -24.875 9.062 4.969 1 96.25 117 GLY A C 1
ATOM 921 O O . GLY A 1 117 ? -25.156 10.211 5.312 1 96.25 117 GLY A O 1
ATOM 922 N N . ASP A 1 118 ? -24.844 8.062 5.746 1 97.19 118 ASP A N 1
ATOM 923 C CA . ASP A 1 118 ? -25.078 8.18 7.184 1 97.19 118 ASP A CA 1
ATOM 924 C C . ASP A 1 118 ? -23.766 8.43 7.922 1 97.19 118 ASP A C 1
ATOM 926 O O . ASP A 1 118 ? -23.062 7.488 8.281 1 97.19 118 ASP A O 1
ATOM 930 N N . LYS A 1 119 ? -23.547 9.711 8.172 1 95.44 119 LYS A N 1
ATOM 931 C CA . LYS A 1 119 ? -22.312 10.133 8.805 1 95.44 119 LYS A CA 1
ATOM 932 C C . LYS A 1 119 ? -22.109 9.453 10.148 1 95.44 119 LYS A C 1
ATOM 934 O O . LYS A 1 119 ? -21 8.992 10.461 1 95.44 119 LYS A O 1
ATOM 939 N N . LYS A 1 120 ? -23.109 9.453 10.914 1 96.44 120 LYS A N 1
ATOM 940 C CA . LYS A 1 120 ? -23.031 8.883 12.258 1 96.44 120 LYS A CA 1
ATOM 941 C C . LYS A 1 120 ? -22.672 7.406 12.211 1 96.44 120 LYS A C 1
ATOM 943 O O . LYS A 1 120 ? -21.797 6.953 12.953 1 96.44 120 LYS A O 1
ATOM 948 N N . LYS A 1 121 ? -23.328 6.719 11.367 1 97 121 LYS A N 1
ATOM 949 C CA . LYS A 1 121 ? -23.062 5.289 11.234 1 97 121 LYS A CA 1
ATOM 950 C C . LYS A 1 121 ? -21.625 5.031 10.766 1 97 121 LYS A C 1
ATOM 952 O O . LYS A 1 121 ? -20.938 4.18 11.32 1 97 121 LYS A O 1
ATOM 957 N N . LEU A 1 122 ? -21.188 5.746 9.789 1 96.94 122 LEU A N 1
ATOM 958 C CA . LEU A 1 122 ? -19.844 5.57 9.227 1 96.94 122 LEU A CA 1
ATOM 959 C C . LEU A 1 122 ? -18.766 5.906 10.258 1 96.94 122 LEU A C 1
ATOM 961 O O . LEU A 1 122 ? -17.766 5.207 10.352 1 96.94 122 LEU A O 1
ATOM 965 N N . LEU A 1 123 ? -18.953 6.941 11.008 1 97.06 123 LEU A N 1
ATOM 966 C CA . LEU A 1 123 ? -17.984 7.332 12.031 1 97.06 123 LEU A CA 1
ATOM 967 C C . LEU A 1 123 ? -17.906 6.277 13.133 1 97.06 123 LEU A C 1
ATOM 969 O O . LEU A 1 123 ? -16.828 5.984 13.641 1 97.06 123 LEU A O 1
ATOM 973 N N . GLU A 1 124 ? -19.047 5.738 13.477 1 96.5 124 GLU A N 1
ATOM 974 C CA . GLU A 1 124 ? -19.078 4.703 14.508 1 96.5 124 GLU A CA 1
ATOM 975 C C . GLU A 1 124 ? -18.359 3.441 14.047 1 96.5 124 GLU A C 1
ATOM 977 O O . GLU A 1 124 ? -17.672 2.793 14.836 1 96.5 124 GLU A O 1
ATOM 982 N N . GLU A 1 125 ? -18.562 3.135 12.836 1 94.44 125 GLU A N 1
ATOM 983 C CA . GLU A 1 125 ? -17.859 1.988 12.273 1 94.44 125 GLU A CA 1
ATOM 984 C C . GLU A 1 125 ? -16.344 2.213 12.297 1 94.44 125 GLU A C 1
ATOM 986 O O . GLU A 1 125 ? -15.586 1.315 12.664 1 94.44 125 GLU A O 1
ATOM 991 N N . PHE A 1 126 ? -15.938 3.348 11.898 1 96.12 126 PHE A N 1
ATOM 992 C CA . PHE A 1 126 ? -14.523 3.701 11.914 1 96.12 126 PHE A CA 1
ATOM 993 C C . PHE A 1 126 ? -13.984 3.701 13.344 1 96.12 126 PHE A C 1
ATOM 995 O O . PHE A 1 126 ? -12.883 3.199 13.594 1 96.12 126 PHE A O 1
ATOM 1002 N N . LYS A 1 127 ? -14.734 4.203 14.25 1 96.25 127 LYS A N 1
ATOM 1003 C CA . LYS A 1 127 ? -14.344 4.305 15.648 1 96.25 127 LYS A CA 1
ATOM 1004 C C . LYS A 1 127 ? -14.078 2.926 16.25 1 96.25 127 LYS A C 1
ATOM 1006 O O . LYS A 1 127 ? -13.125 2.752 17.016 1 96.25 127 LYS A O 1
ATOM 1011 N N . THR A 1 128 ? -14.922 2.049 15.969 1 92.25 128 THR A N 1
ATOM 1012 C CA . THR A 1 128 ? -14.773 0.704 16.516 1 92.25 128 THR A CA 1
ATOM 1013 C C . THR A 1 128 ? -13.414 0.119 16.141 1 92.25 128 THR A C 1
ATOM 1015 O O . THR A 1 128 ? -12.711 -0.421 17 1 92.25 128 THR A O 1
ATOM 1018 N N . PHE A 1 129 ? -12.977 0.32 14.953 1 86.38 129 PHE A N 1
ATOM 1019 C CA . PHE A 1 129 ? -11.711 -0.228 14.47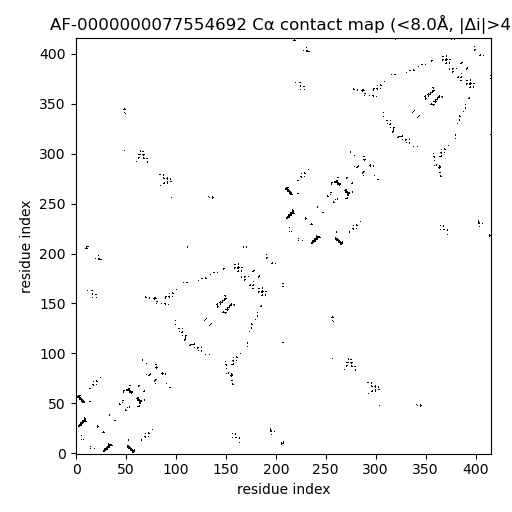7 1 86.38 129 PHE A CA 1
ATOM 1020 C C . PHE A 1 129 ? -10.531 0.486 15.133 1 86.38 129 PHE A C 1
ATOM 1022 O O . PHE A 1 129 ? -9.57 -0.155 15.562 1 86.38 129 PHE A O 1
ATOM 1029 N N . VAL A 1 130 ? -10.617 1.764 15.188 1 93.06 130 VAL A N 1
ATOM 1030 C CA . VAL A 1 130 ? -9.539 2.557 15.773 1 93.06 130 VAL A CA 1
ATOM 1031 C C . VAL A 1 130 ? -9.359 2.195 17.25 1 93.06 130 VAL A C 1
ATOM 1033 O O . VAL A 1 130 ? -8.258 1.883 17.688 1 93.06 130 VAL A O 1
ATOM 1036 N N . ASP A 1 131 ? -10.438 2.098 17.953 1 92.06 131 ASP A N 1
ATOM 1037 C CA . ASP A 1 131 ? -10.391 1.922 19.406 1 92.06 131 ASP A CA 1
ATOM 1038 C C . ASP A 1 131 ? -9.961 0.505 19.766 1 92.06 131 ASP A C 1
ATOM 1040 O O . ASP A 1 131 ? -9.25 0.304 20.766 1 92.06 131 ASP A O 1
ATOM 1044 N N . THR A 1 132 ? -10.336 -0.421 19.031 1 87.44 132 THR A N 1
ATOM 1045 C CA . THR A 1 132 ? -10.109 -1.803 19.438 1 87.44 132 THR A CA 1
ATOM 1046 C C . THR A 1 132 ? -8.789 -2.324 18.875 1 87.44 132 THR A C 1
ATOM 1048 O O . THR A 1 132 ? -8.164 -3.203 19.469 1 87.44 132 THR A O 1
ATOM 1051 N N . LYS A 1 133 ? -8.383 -1.747 17.781 1 90.06 133 LYS A N 1
ATOM 1052 C CA . LYS A 1 133 ? -7.242 -2.369 17.125 1 90.06 133 LYS A CA 1
ATOM 1053 C C . LYS A 1 133 ? -6.172 -1.337 16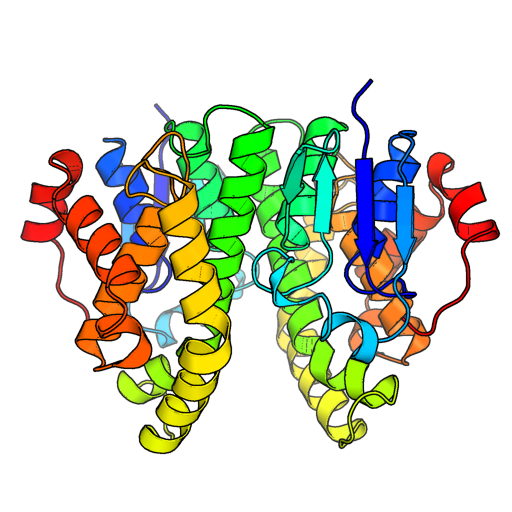.781 1 90.06 133 LYS A C 1
ATOM 1055 O O . LYS A 1 133 ? -5.086 -1.352 17.359 1 90.06 133 LYS A O 1
ATOM 1060 N N . TRP A 1 134 ? -6.418 -0.339 16.141 1 95.06 134 TRP A N 1
ATOM 1061 C CA . TRP A 1 134 ? -5.414 0.472 15.453 1 95.06 134 TRP A CA 1
ATOM 1062 C C . TRP A 1 134 ? -4.68 1.371 16.438 1 95.06 134 TRP A C 1
ATOM 1064 O O . TRP A 1 134 ? -3.465 1.561 16.328 1 95.06 134 TRP A O 1
ATOM 1074 N N . ALA A 1 135 ? -5.418 1.926 17.422 1 96.5 135 ALA A N 1
ATOM 1075 C CA . ALA A 1 135 ? -4.816 2.859 18.359 1 96.5 135 ALA A CA 1
ATOM 1076 C C . ALA A 1 135 ? -3.688 2.193 19.141 1 96.5 135 ALA A C 1
ATOM 1078 O O . ALA A 1 135 ? -2.615 2.781 19.312 1 96.5 135 ALA A O 1
ATOM 1079 N N . LYS A 1 136 ? -3.914 1.01 19.578 1 95.81 136 LYS A N 1
ATOM 1080 C CA . LYS A 1 136 ? -2.926 0.281 20.359 1 95.81 136 LYS A CA 1
ATOM 1081 C C . LYS A 1 136 ? -1.644 0.055 19.562 1 95.81 136 LYS A C 1
ATOM 1083 O O . LYS A 1 136 ? -0.542 0.275 20.078 1 95.81 136 LYS A O 1
ATOM 1088 N N . TYR A 1 137 ? -1.803 -0.368 18.375 1 96.69 137 TYR A N 1
ATOM 1089 C CA . TYR A 1 137 ? -0.646 -0.687 17.547 1 96.69 137 TYR A CA 1
ATOM 1090 C C . TYR A 1 137 ? 0.092 0.58 17.125 1 96.69 137 TYR A C 1
ATOM 1092 O O . TYR A 1 137 ? 1.323 0.59 17.047 1 96.69 137 TYR A O 1
ATOM 1100 N N . PHE A 1 138 ? -0.64 1.619 16.844 1 97.38 138 PHE A N 1
ATOM 1101 C CA . PHE A 1 138 ? -0.007 2.889 16.5 1 97.38 138 PHE A CA 1
ATOM 1102 C C . PHE A 1 138 ? 0.79 3.43 17.688 1 97.38 138 PHE A C 1
ATOM 1104 O O . PHE A 1 138 ? 1.937 3.854 17.516 1 97.38 138 PHE A O 1
ATOM 1111 N N . ASN A 1 139 ? 0.179 3.406 18.859 1 96.38 139 ASN A N 1
ATOM 1112 C CA . ASN A 1 139 ? 0.876 3.865 20.062 1 96.38 139 ASN A CA 1
ATOM 1113 C C . ASN A 1 139 ? 2.146 3.059 20.312 1 96.38 139 ASN A C 1
ATOM 1115 O O . ASN A 1 139 ? 3.188 3.623 20.656 1 96.38 139 ASN A O 1
ATOM 1119 N N . ARG A 1 140 ? 2.051 1.812 20.109 1 95.19 140 ARG A N 1
ATOM 1120 C CA . ARG A 1 140 ? 3.213 0.947 20.297 1 95.19 140 ARG A CA 1
ATOM 1121 C C . ARG A 1 140 ? 4.332 1.331 19.328 1 95.19 140 ARG A C 1
ATOM 1123 O O . ARG A 1 140 ? 5.504 1.342 19.703 1 95.19 140 ARG A O 1
ATOM 1130 N N . LEU A 1 141 ? 3.939 1.593 18.109 1 94.75 141 LEU A N 1
ATOM 1131 C CA . LEU A 1 141 ? 4.91 1.996 17.094 1 94.75 141 LEU A CA 1
ATOM 1132 C C . LEU A 1 141 ? 5.637 3.268 17.516 1 94.75 141 LEU A C 1
ATOM 1134 O O . LEU A 1 141 ? 6.871 3.322 17.469 1 94.75 141 LEU A O 1
ATOM 1138 N N . VAL A 1 142 ? 4.949 4.25 17.906 1 96.06 142 VAL A N 1
ATOM 1139 C CA . VAL A 1 142 ? 5.527 5.543 18.266 1 96.06 142 VAL A CA 1
ATOM 1140 C C . VAL A 1 142 ? 6.402 5.391 19.516 1 96.06 142 VAL A C 1
ATOM 1142 O O . VAL A 1 142 ? 7.512 5.93 19.562 1 96.06 142 VAL A O 1
ATOM 1145 N N . GLU A 1 143 ? 5.949 4.633 20.438 1 95.12 143 GLU A N 1
ATOM 1146 C CA . GLU A 1 143 ? 6.691 4.418 21.672 1 95.12 143 GLU A CA 1
ATOM 1147 C C . GLU A 1 143 ? 7.98 3.645 21.422 1 95.12 143 GLU A C 1
ATOM 1149 O O . GLU A 1 143 ? 9.016 3.936 22.016 1 95.12 143 GLU A O 1
ATOM 1154 N N . SER A 1 144 ? 7.926 2.725 20.562 1 94.75 144 SER A N 1
ATOM 1155 C CA . SER A 1 144 ? 9.07 1.851 20.312 1 94.75 144 SER A CA 1
ATOM 1156 C C . SER A 1 144 ? 10.172 2.582 19.562 1 94.75 144 SER A C 1
ATOM 1158 O O . SER A 1 144 ? 11.336 2.188 19.609 1 94.75 144 SER A O 1
ATOM 1160 N N . SER A 1 145 ? 9.82 3.604 18.812 1 96.12 145 SER A N 1
ATOM 1161 C CA . SER A 1 145 ? 10.82 4.316 18.016 1 96.12 145 SER A CA 1
ATOM 1162 C C . SER A 1 145 ? 11.773 5.109 18.906 1 96.12 145 SER A C 1
ATOM 1164 O O . SER A 1 145 ? 12.977 5.172 18.625 1 96.12 145 SER A O 1
ATOM 1166 N N . GLY A 1 146 ? 11.211 5.742 20 1 95.31 146 GLY A N 1
ATOM 1167 C CA . GLY A 1 146 ? 11.977 6.594 20.891 1 95.31 146 GLY A CA 1
ATOM 1168 C C . GLY A 1 146 ? 12.328 7.938 20.281 1 95.31 146 GLY A C 1
ATOM 1169 O O . GLY A 1 146 ? 12.891 8.805 20.953 1 95.31 146 GLY A O 1
ATOM 1170 N N . SER A 1 147 ? 12.078 8.227 19.031 1 96.69 147 SER A N 1
ATOM 1171 C CA . SER A 1 147 ? 12.477 9.43 18.312 1 96.69 147 SER A CA 1
ATOM 1172 C C . SER A 1 147 ? 11.391 10.5 18.375 1 96.69 147 SER A C 1
ATOM 1174 O O . SER A 1 147 ? 11.648 11.664 18.062 1 96.69 147 SER A O 1
ATOM 1176 N N . GLY A 1 148 ? 10.164 10.039 18.734 1 96 148 GLY A N 1
ATOM 1177 C CA . GLY A 1 148 ? 9.008 10.922 18.641 1 96 148 GLY A CA 1
ATOM 1178 C C . GLY A 1 148 ? 8.352 10.883 17.266 1 96 148 GLY A C 1
ATOM 1179 O O . GLY A 1 148 ? 7.312 11.508 17.062 1 96 148 GLY A O 1
ATOM 1180 N N . PHE A 1 149 ? 8.984 10.219 16.359 1 98.31 149 PHE A N 1
ATOM 1181 C CA . PHE A 1 149 ? 8.438 9.898 15.039 1 98.31 149 PHE A CA 1
ATOM 1182 C C . PHE A 1 149 ? 8.227 8.398 14.891 1 98.31 149 PHE A C 1
ATOM 1184 O O . PHE A 1 149 ? 8.391 7.641 15.859 1 98.31 149 PHE A O 1
ATOM 1191 N N . LEU A 1 150 ? 7.77 7.965 13.75 1 98.44 150 LEU A N 1
ATOM 1192 C CA . LEU A 1 150 ? 7.473 6.551 13.547 1 98.44 150 LEU A CA 1
ATOM 1193 C C . LEU A 1 150 ? 8.758 5.73 13.5 1 98.44 150 LEU A C 1
ATOM 1195 O O . LEU A 1 150 ? 8.805 4.609 14.016 1 98.44 150 LEU A O 1
ATOM 1199 N N . ALA A 1 151 ? 9.773 6.246 12.875 1 98.31 151 ALA A N 1
ATOM 1200 C CA . ALA A 1 151 ? 11.031 5.516 12.719 1 98.31 151 ALA A CA 1
ATOM 1201 C C . ALA A 1 151 ? 12.016 5.871 13.828 1 98.31 151 ALA A C 1
ATOM 1203 O O . ALA A 1 151 ? 12.008 6.996 14.336 1 98.31 151 ALA A O 1
ATOM 1204 N N . LYS A 1 152 ? 12.852 4.965 14.148 1 97.31 152 LYS A N 1
ATOM 1205 C CA . LYS A 1 152 ? 13.891 5.188 15.156 1 97.31 152 LYS A CA 1
ATOM 1206 C C . LYS A 1 152 ? 14.844 6.297 14.719 1 97.31 152 LYS A C 1
ATOM 1208 O O . LYS A 1 152 ? 15.328 7.07 15.555 1 97.31 152 LYS A O 1
ATOM 1213 N N . SER A 1 153 ? 15.125 6.398 13.445 1 97.5 153 SER A N 1
ATOM 1214 C CA . SER A 1 153 ? 16.094 7.367 12.938 1 97.5 153 SER A CA 1
ATOM 1215 C C . SER A 1 153 ? 15.484 8.766 12.875 1 97.5 153 SER A C 1
ATOM 1217 O O . SER A 1 153 ? 16.188 9.734 12.586 1 97.5 153 SER A O 1
ATOM 1219 N N . GLY A 1 154 ? 14.242 8.859 13.18 1 98.12 154 GLY A N 1
ATOM 1220 C CA . GLY A 1 154 ? 13.609 10.172 13.188 1 98.12 154 GLY A CA 1
ATOM 1221 C C . GLY A 1 154 ? 12.57 10.336 12.094 1 98.12 154 GLY A C 1
ATOM 1222 O O . GLY A 1 154 ? 11.797 9.414 11.82 1 98.12 154 GLY A O 1
ATOM 1223 N N . LEU A 1 155 ? 12.484 11.523 11.531 1 98.75 155 LEU A N 1
ATOM 1224 C CA . LEU A 1 155 ? 11.469 11.898 10.555 1 98.75 155 LEU A CA 1
ATOM 1225 C C . LEU A 1 155 ? 11.617 11.078 9.281 1 98.75 155 LEU A C 1
ATOM 1227 O O . LEU A 1 155 ? 12.703 11 8.711 1 98.75 155 LEU A O 1
ATOM 1231 N N . THR A 1 156 ? 10.531 10.438 8.852 1 98.88 156 THR A N 1
ATOM 1232 C CA . THR A 1 156 ? 10.438 9.75 7.566 1 98.88 156 THR A CA 1
ATOM 1233 C C . THR A 1 156 ? 9.125 10.086 6.867 1 98.88 156 THR A C 1
ATOM 1235 O O . THR A 1 156 ? 8.273 10.773 7.43 1 98.88 156 THR A O 1
ATOM 1238 N N . TRP A 1 157 ? 8.898 9.617 5.633 1 98.88 157 TRP A N 1
ATOM 1239 C CA . TRP A 1 157 ? 7.812 10.094 4.781 1 98.88 157 TRP A CA 1
ATOM 1240 C C . TRP A 1 157 ? 6.453 9.734 5.371 1 98.88 157 TRP A C 1
ATOM 1242 O O . TRP A 1 157 ? 5.488 10.484 5.234 1 98.88 157 TRP A O 1
ATOM 1252 N N . PRO A 1 158 ? 6.254 8.57 6.113 1 98.94 158 PRO A N 1
ATOM 1253 C CA . PRO A 1 158 ? 4.914 8.289 6.637 1 98.94 158 PRO A CA 1
ATOM 1254 C C . PRO A 1 158 ? 4.473 9.297 7.699 1 98.94 158 PRO A C 1
ATOM 1256 O O . PRO A 1 158 ? 3.277 9.414 7.977 1 98.94 158 PRO A O 1
ATOM 1259 N N . ASP A 1 159 ? 5.43 9.961 8.359 1 98.94 159 ASP A N 1
ATOM 1260 C CA . ASP A 1 159 ? 5.055 10.977 9.336 1 98.94 159 ASP A CA 1
ATOM 1261 C C . ASP A 1 159 ? 4.238 12.094 8.688 1 98.94 159 ASP A C 1
ATOM 1263 O O . ASP A 1 159 ? 3.352 12.672 9.32 1 98.94 159 ASP A O 1
ATOM 1267 N N . PHE A 1 160 ? 4.527 12.383 7.414 1 98.94 160 PHE A N 1
ATOM 1268 C CA . PHE A 1 160 ? 3.771 13.398 6.684 1 98.94 160 PHE A CA 1
ATOM 1269 C C . PHE A 1 160 ? 2.363 12.906 6.375 1 98.94 160 PHE A C 1
ATOM 1271 O O . PHE A 1 160 ? 1.421 13.695 6.324 1 98.94 160 PHE A O 1
ATOM 1278 N N . VAL A 1 161 ? 2.211 11.633 6.176 1 98.88 161 VAL A N 1
ATOM 1279 C CA . VAL A 1 161 ? 0.895 11.039 5.977 1 98.88 161 VAL A CA 1
ATOM 1280 C C . VAL A 1 161 ? 0.076 11.141 7.262 1 98.88 161 VAL A C 1
ATOM 1282 O O . VAL A 1 161 ? -1.101 11.516 7.223 1 98.88 161 VAL A O 1
ATOM 1285 N N . VAL A 1 162 ? 0.735 10.852 8.375 1 98.81 162 VAL A N 1
ATOM 1286 C CA . VAL A 1 162 ? 0.088 10.969 9.672 1 98.81 162 VAL A CA 1
ATOM 1287 C C . VAL A 1 162 ? -0.379 12.406 9.898 1 98.81 162 VAL A C 1
ATOM 1289 O O . VAL A 1 162 ? -1.521 12.633 10.305 1 98.81 162 VAL A O 1
ATOM 1292 N N . ALA A 1 163 ? 0.468 13.336 9.609 1 98.69 163 ALA A N 1
ATOM 1293 C CA . ALA A 1 163 ? 0.153 14.75 9.836 1 98.69 163 ALA A CA 1
ATOM 1294 C C . ALA A 1 163 ? -1.05 15.18 9.008 1 98.69 163 ALA A C 1
ATOM 1296 O O . ALA A 1 163 ? -1.969 15.82 9.523 1 98.69 163 ALA A O 1
ATOM 1297 N N . ASN A 1 164 ? -1.031 14.844 7.719 1 98.44 164 ASN A N 1
ATOM 1298 C CA . ASN A 1 164 ? -2.146 15.203 6.848 1 98.44 164 ASN A CA 1
ATOM 1299 C C . ASN A 1 164 ? -3.441 14.531 7.289 1 98.44 164 ASN A C 1
ATOM 1301 O O . ASN A 1 164 ? -4.516 15.133 7.223 1 98.44 164 ASN A O 1
ATOM 1305 N N . PHE A 1 165 ? -3.346 13.266 7.688 1 98.44 165 PHE A N 1
ATOM 1306 C CA . PHE A 1 165 ? -4.516 12.539 8.156 1 98.44 165 PHE A CA 1
ATOM 1307 C C . PHE A 1 165 ? -5.098 13.195 9.406 1 98.44 165 PHE A C 1
ATOM 1309 O O . PHE A 1 165 ? -6.316 13.344 9.523 1 98.44 165 PHE A O 1
ATOM 1316 N N . TYR A 1 166 ? -4.242 13.586 10.305 1 98.31 166 TYR A N 1
ATOM 1317 C CA . TYR A 1 166 ? -4.695 14.258 11.523 1 98.31 166 TYR A CA 1
ATOM 1318 C C . TYR A 1 166 ? -5.43 15.547 11.188 1 98.31 166 TYR A C 1
ATOM 1320 O O . TYR A 1 166 ? -6.48 15.836 11.766 1 98.31 166 TYR A O 1
ATOM 1328 N N . GLU A 1 167 ? -4.902 16.359 10.297 1 97.25 167 GLU A N 1
ATOM 1329 C CA . GLU A 1 167 ? -5.559 17.594 9.891 1 97.25 167 GLU A CA 1
ATOM 1330 C C . GLU A 1 167 ? -6.934 17.328 9.289 1 97.25 167 GLU A C 1
ATOM 1332 O O . GLU A 1 167 ? -7.902 18.016 9.602 1 97.25 167 GLU A O 1
ATOM 1337 N N . THR A 1 168 ? -6.996 16.344 8.391 1 97.5 168 THR A N 1
ATOM 1338 C CA . THR A 1 168 ? -8.266 15.961 7.785 1 97.5 168 THR A CA 1
ATOM 1339 C C . THR A 1 168 ? -9.266 15.508 8.844 1 97.5 168 THR A C 1
ATOM 1341 O O . THR A 1 168 ? -10.438 15.875 8.797 1 97.5 168 THR A O 1
ATOM 1344 N N . ALA A 1 169 ? -8.758 14.695 9.789 1 97.62 169 ALA A N 1
ATOM 1345 C CA . ALA A 1 169 ? -9.602 14.211 10.875 1 97.62 169 ALA A CA 1
ATOM 1346 C C . ALA A 1 169 ? -10.125 15.367 11.719 1 97.62 169 ALA A C 1
ATOM 1348 O O . ALA A 1 169 ? -11.281 15.352 12.156 1 97.62 169 ALA A O 1
ATOM 1349 N N . THR A 1 170 ? -9.305 16.344 11.945 1 97.19 170 THR A N 1
ATOM 1350 C CA . THR A 1 170 ? -9.688 17.5 12.75 1 97.19 170 THR A CA 1
ATOM 1351 C C . THR A 1 170 ? -10.781 18.297 12.047 1 97.19 170 THR A C 1
ATOM 1353 O O . THR A 1 170 ? -11.789 18.656 12.664 1 97.19 170 THR A O 1
ATOM 1356 N N . VAL A 1 171 ? -10.641 18.5 10.766 1 95.94 171 VAL A N 1
ATOM 1357 C CA . VAL A 1 171 ? -11.594 19.281 9.977 1 95.94 171 VAL A CA 1
ATOM 1358 C C . VAL A 1 171 ? -12.953 18.578 9.961 1 95.94 171 VAL A C 1
ATOM 1360 O O . VAL A 1 171 ? -14 19.234 9.984 1 95.94 171 VAL A O 1
ATOM 1363 N N . HIS A 1 172 ? -12.953 17.266 10.008 1 96.62 172 HIS A N 1
ATOM 1364 C CA . HIS A 1 172 ? -14.195 16.516 9.82 1 96.62 172 HIS A CA 1
ATOM 1365 C C . HIS A 1 172 ? -14.695 15.945 11.141 1 96.62 172 HIS A C 1
ATOM 1367 O O . HIS A 1 172 ? -15.609 15.109 11.156 1 96.62 172 HIS A O 1
ATOM 1373 N N . GLY A 1 173 ? -14.047 16.328 12.195 1 96.06 173 GLY A N 1
ATOM 1374 C CA . GLY A 1 173 ? -14.508 15.938 13.516 1 96.06 173 GLY A CA 1
ATOM 1375 C C . GLY A 1 173 ? -14.391 14.445 13.781 1 96.06 173 GLY A C 1
ATOM 1376 O O . GLY A 1 173 ? -15.305 13.836 14.328 1 96.06 173 GLY A O 1
ATOM 1377 N N . MET A 1 174 ? -13.297 13.836 13.328 1 97.12 174 MET A N 1
ATOM 1378 C CA . MET A 1 174 ? -13.07 12.406 13.555 1 97.12 174 MET A CA 1
ATOM 1379 C C . MET A 1 174 ? -12.398 12.172 14.898 1 97.12 174 MET A C 1
ATOM 1381 O O . MET A 1 174 ? -11.18 11.969 14.961 1 97.12 174 MET A O 1
ATOM 1385 N N . GLU A 1 175 ? -13.141 12.07 15.898 1 96.62 175 GLU A N 1
ATOM 1386 C CA . GLU A 1 175 ? -12.688 12.008 17.281 1 96.62 175 GLU A CA 1
ATOM 1387 C C . GLU A 1 175 ? -11.719 10.844 17.5 1 96.62 175 GLU A C 1
ATOM 1389 O O . GLU A 1 175 ? -10.734 10.977 18.219 1 96.62 175 GLU A O 1
ATOM 1394 N N . PRO A 1 176 ? -11.922 9.703 16.859 1 96.62 176 PRO A N 1
ATOM 1395 C CA . PRO A 1 176 ? -11.031 8.57 17.125 1 96.62 176 PRO A CA 1
ATOM 1396 C C . PRO A 1 176 ? -9.586 8.859 16.734 1 96.62 176 PRO A C 1
ATOM 1398 O O . PRO A 1 176 ? -8.664 8.273 17.312 1 96.62 176 PRO A O 1
ATOM 1401 N N . ILE A 1 177 ? -9.391 9.742 15.805 1 97.88 177 ILE A N 1
ATOM 1402 C CA . ILE A 1 177 ? -8.039 10.109 15.383 1 97.88 177 ILE A CA 1
ATOM 1403 C C . ILE A 1 177 ? -7.586 11.352 16.141 1 97.88 177 ILE A C 1
ATOM 1405 O O . ILE A 1 177 ? -6.465 11.398 16.656 1 97.88 177 ILE A O 1
ATOM 1409 N N . VAL A 1 178 ? -8.43 12.336 16.297 1 97.94 178 VAL A N 1
ATOM 1410 C CA . VAL A 1 178 ? -8.125 13.617 16.922 1 97.94 178 VAL A CA 1
ATOM 1411 C C . VAL A 1 178 ? -7.727 13.391 18.391 1 97.94 178 VAL A C 1
ATOM 1413 O O . VAL A 1 178 ? -6.852 14.078 18.906 1 97.94 178 VAL A O 1
ATOM 1416 N N . ASN A 1 179 ? -8.273 12.367 18.922 1 96.94 179 ASN A N 1
ATOM 1417 C CA . ASN A 1 179 ? -8.055 12.125 20.344 1 96.94 179 ASN A CA 1
ATOM 1418 C C . ASN A 1 179 ? -6.859 11.203 20.578 1 96.94 179 ASN A C 1
ATOM 1420 O O . ASN A 1 179 ? -6.488 10.945 21.734 1 96.94 179 ASN A O 1
ATOM 1424 N N . LEU A 1 180 ? -6.297 10.695 19.594 1 97 180 LEU A N 1
ATOM 1425 C CA . LEU A 1 180 ? -5.105 9.867 19.734 1 97 180 LEU A CA 1
ATOM 1426 C C . LEU A 1 180 ? -3.865 10.719 19.953 1 97 180 LEU A C 1
ATOM 1428 O O . LEU A 1 180 ? -3.309 11.266 19 1 97 180 LEU A O 1
ATOM 1432 N N . LYS A 1 181 ? -3.357 10.758 21.125 1 96.69 181 LYS A N 1
ATOM 1433 C CA . LYS A 1 181 ? -2.301 11.68 21.531 1 96.69 181 LYS A CA 1
ATOM 1434 C C . LYS A 1 181 ? -1.043 11.484 20.688 1 96.69 181 LYS A C 1
ATOM 1436 O O . LYS A 1 181 ? -0.376 12.461 20.328 1 96.69 181 LYS A O 1
ATOM 1441 N N . SER A 1 182 ? -0.723 10.242 20.469 1 96.75 182 SER A N 1
ATOM 1442 C CA . SER A 1 182 ? 0.479 9.969 19.688 1 96.75 182 SER A CA 1
ATOM 1443 C C . SER A 1 182 ? 0.336 10.484 18.266 1 96.75 182 SER A C 1
ATOM 1445 O O . SER A 1 182 ? 1.312 10.93 17.656 1 96.75 182 SER A O 1
ATOM 1447 N N . PHE A 1 183 ? -0.855 10.367 17.703 1 97.94 183 PHE A N 1
ATOM 1448 C CA . PHE A 1 183 ? -1.123 10.906 16.375 1 97.94 183 PHE A CA 1
ATOM 1449 C C . PHE A 1 183 ? -0.947 12.422 16.344 1 97.94 183 PHE A C 1
ATOM 1451 O O . PHE A 1 183 ? -0.293 12.961 15.461 1 97.94 183 PHE A O 1
ATOM 1458 N N . LYS A 1 184 ? -1.539 13.094 17.312 1 98.25 184 LYS A N 1
ATOM 1459 C CA . LYS A 1 184 ? -1.42 14.539 17.453 1 98.25 184 LYS A CA 1
ATOM 1460 C C . LYS A 1 184 ? 0.037 14.961 17.641 1 98.25 184 LYS A C 1
ATOM 1462 O O . LYS A 1 184 ? 0.467 15.984 17.109 1 98.25 184 LYS A O 1
ATOM 1467 N N . ALA A 1 185 ? 0.749 14.219 18.422 1 98.38 185 ALA A N 1
ATOM 1468 C CA . ALA A 1 185 ? 2.145 14.555 18.688 1 98.38 185 ALA A CA 1
ATOM 1469 C C . ALA A 1 185 ? 2.967 14.562 17.406 1 98.38 185 ALA A C 1
ATOM 1471 O O . ALA A 1 185 ? 3.773 15.469 17.188 1 98.38 185 ALA A O 1
ATOM 1472 N N . ILE A 1 186 ? 2.793 13.562 16.578 1 98.69 186 ILE A N 1
ATOM 1473 C CA . ILE A 1 186 ? 3.502 13.516 15.297 1 98.69 186 ILE A CA 1
ATOM 1474 C C . ILE A 1 186 ? 3.059 14.68 14.414 1 98.69 186 ILE A C 1
ATOM 1476 O O . ILE A 1 186 ? 3.889 15.344 13.789 1 98.69 186 ILE A O 1
ATOM 1480 N N . HIS A 1 187 ? 1.758 14.906 14.367 1 98.69 187 HIS A N 1
ATOM 1481 C CA . HIS A 1 187 ? 1.245 16.047 13.625 1 98.69 187 HIS A CA 1
ATOM 1482 C C . HIS A 1 187 ? 1.928 17.344 14.062 1 98.69 187 HIS A C 1
ATOM 1484 O O . HIS A 1 187 ? 2.414 18.109 13.227 1 98.69 187 HIS A O 1
ATOM 1490 N N . ASP A 1 188 ? 1.941 17.578 15.352 1 98.69 188 ASP A N 1
ATOM 1491 C CA . ASP A 1 188 ? 2.496 18.828 15.883 1 98.69 188 ASP A CA 1
ATOM 1492 C C . ASP A 1 188 ? 3.982 18.938 15.562 1 98.69 188 ASP A C 1
ATOM 1494 O O . ASP A 1 188 ? 4.473 20.031 15.266 1 98.69 188 ASP A O 1
ATOM 1498 N N . LYS A 1 189 ? 4.73 17.875 15.641 1 98.62 189 LYS A N 1
ATOM 1499 C CA . LYS A 1 189 ? 6.148 17.891 15.297 1 98.62 189 LYS A CA 1
ATOM 1500 C C . LYS A 1 189 ? 6.359 18.234 13.828 1 98.62 189 LYS A C 1
ATOM 1502 O O . LYS A 1 189 ? 7.262 19 13.484 1 98.62 189 LYS A O 1
ATOM 1507 N N . VAL A 1 190 ? 5.559 17.625 12.969 1 98.81 190 VAL A N 1
ATOM 1508 C CA . VAL A 1 190 ? 5.672 17.891 11.539 1 98.81 190 VAL A CA 1
ATOM 1509 C C . VAL A 1 190 ? 5.328 19.359 11.266 1 98.81 190 VAL A C 1
ATOM 1511 O O . VAL A 1 190 ? 6.039 20.031 10.516 1 98.81 190 VAL A O 1
ATOM 1514 N N . LYS A 1 191 ? 4.297 19.828 11.867 1 98.19 191 LYS A N 1
ATOM 1515 C CA . LYS A 1 191 ? 3.844 21.203 11.664 1 98.19 191 LYS A CA 1
ATOM 1516 C C . LYS A 1 191 ? 4.895 22.203 12.148 1 98.19 191 LYS A C 1
ATOM 1518 O O . LYS A 1 191 ? 4.984 23.312 11.625 1 98.19 191 LYS A O 1
ATOM 1523 N N . ALA A 1 192 ? 5.672 21.797 13.055 1 98.19 192 ALA A N 1
ATOM 1524 C CA . ALA A 1 192 ? 6.648 22.688 13.68 1 98.19 192 ALA A CA 1
ATOM 1525 C C . ALA A 1 192 ? 7.957 22.703 12.898 1 98.19 192 ALA A C 1
ATOM 1527 O O . ALA A 1 192 ? 8.867 23.469 13.211 1 98.19 192 ALA A O 1
ATOM 1528 N N . LEU A 1 193 ? 8.133 21.844 11.945 1 98.62 193 LEU A N 1
ATOM 1529 C CA . LEU A 1 193 ? 9.352 21.844 11.156 1 98.62 193 LEU A CA 1
ATOM 1530 C C . LEU A 1 193 ? 9.57 23.188 10.477 1 98.62 193 LEU A C 1
ATOM 1532 O O . LEU A 1 193 ? 8.688 23.688 9.781 1 98.62 193 LEU A O 1
ATOM 1536 N N . PRO A 1 194 ? 10.719 23.75 10.656 1 98.56 194 PRO A N 1
ATOM 1537 C CA . PRO A 1 194 ? 10.969 25.078 10.078 1 98.56 194 PRO A CA 1
ATOM 1538 C C . PRO A 1 194 ? 10.828 25.094 8.555 1 98.56 194 PRO A C 1
ATOM 1540 O O . PRO A 1 194 ? 10.406 26.109 7.984 1 98.56 194 PRO A O 1
ATOM 1543 N N . GLN A 1 195 ? 11.203 24.047 7.875 1 98.56 195 GLN A N 1
ATOM 1544 C CA . GLN A 1 195 ? 11.164 23.953 6.418 1 98.56 195 GLN A CA 1
ATOM 1545 C C . GLN A 1 195 ? 9.734 24.078 5.898 1 98.56 195 GLN A C 1
ATOM 1547 O O . GLN A 1 195 ? 9.516 24.359 4.719 1 98.56 195 GLN A O 1
ATOM 1552 N N . LEU A 1 196 ? 8.75 23.859 6.82 1 98.69 196 LEU A N 1
ATOM 1553 C CA . LEU A 1 196 ? 7.367 23.797 6.363 1 98.69 196 LEU A CA 1
ATOM 1554 C C . LEU A 1 196 ? 6.586 25.016 6.828 1 98.69 196 LEU A C 1
ATOM 1556 O O . LEU A 1 196 ? 5.406 25.172 6.5 1 98.69 196 LEU A O 1
ATOM 1560 N N . LYS A 1 197 ? 7.129 25.859 7.594 1 97.81 197 LYS A N 1
ATOM 1561 C CA . LYS A 1 197 ? 6.453 26.984 8.227 1 97.81 197 LYS A CA 1
ATOM 1562 C C . LYS A 1 197 ? 5.758 27.859 7.184 1 97.81 197 LYS A C 1
ATOM 1564 O O . LYS A 1 197 ? 4.566 28.156 7.301 1 97.81 197 LYS A O 1
ATOM 1569 N N . ASN A 1 198 ? 6.535 28.281 6.152 1 97.5 198 ASN A N 1
ATOM 1570 C CA . ASN A 1 198 ? 5.984 29.156 5.121 1 97.5 198 ASN A CA 1
ATOM 1571 C C . ASN A 1 198 ? 4.887 28.453 4.324 1 97.5 198 ASN A C 1
ATOM 1573 O O . ASN A 1 198 ? 3.902 29.094 3.936 1 97.5 198 ASN A O 1
ATOM 1577 N N . TYR A 1 199 ? 5.125 27.203 4.074 1 98 199 TYR A N 1
ATOM 1578 C CA . TYR A 1 199 ? 4.129 26.453 3.32 1 98 199 TYR A CA 1
ATOM 1579 C C . TYR A 1 199 ? 2.785 26.453 4.039 1 98 199 TYR A C 1
ATOM 1581 O O . TYR A 1 199 ? 1.753 26.75 3.439 1 98 199 TYR A O 1
ATOM 1589 N N . PHE A 1 200 ? 2.777 26.109 5.363 1 97.12 200 PHE A N 1
ATOM 1590 C CA . PHE A 1 200 ? 1.538 26.031 6.129 1 97.12 200 PHE A CA 1
ATOM 1591 C C . PHE A 1 200 ? 0.901 27.406 6.27 1 97.12 200 PHE A C 1
ATOM 1593 O O . PHE A 1 200 ? -0.325 27.531 6.297 1 97.12 200 PHE A O 1
ATOM 1600 N N . ALA A 1 201 ? 1.648 28.438 6.27 1 96.44 201 ALA A N 1
ATOM 1601 C CA . ALA A 1 201 ? 1.143 29.812 6.414 1 96.44 201 ALA A CA 1
ATOM 1602 C C . ALA A 1 201 ? 0.454 30.266 5.133 1 96.44 201 ALA A C 1
ATOM 1604 O O . ALA A 1 201 ? -0.503 31.047 5.188 1 96.44 201 ALA A O 1
ATOM 1605 N N . GLN A 1 202 ? 0.926 29.75 4.008 1 96.12 202 GLN A N 1
ATOM 1606 C CA . GLN A 1 202 ? 0.469 30.281 2.725 1 96.12 202 GLN A CA 1
ATOM 1607 C C . GLN A 1 202 ? -0.478 29.297 2.035 1 96.12 202 GLN A C 1
ATOM 1609 O O . GLN A 1 202 ? -1.167 29.672 1.08 1 96.12 202 GLN A O 1
ATOM 1614 N N . ARG A 1 203 ? -0.489 28.141 2.512 1 94.25 203 ARG A N 1
ATOM 1615 C CA . ARG A 1 203 ? -1.246 27.078 1.855 1 94.25 203 ARG A CA 1
ATOM 1616 C C . ARG A 1 203 ? -2.732 27.406 1.81 1 94.25 203 ARG A C 1
ATOM 1618 O O . ARG A 1 203 ? -3.293 27.906 2.787 1 94.25 203 ARG A O 1
ATOM 1625 N N . LYS A 1 204 ? -3.307 27.219 0.628 1 91.31 204 LYS A N 1
ATOM 1626 C CA . LYS A 1 204 ? -4.75 27.375 0.474 1 91.31 204 LYS A CA 1
ATOM 1627 C C . LYS A 1 204 ? -5.512 26.469 1.43 1 91.31 204 LYS A C 1
ATOM 1629 O O . LYS A 1 204 ? -5.164 25.297 1.591 1 91.31 204 LYS A O 1
ATOM 1634 N N . GLN A 1 205 ? -6.562 26.984 2.051 1 90.38 205 GLN A N 1
ATOM 1635 C CA . GLN A 1 205 ? -7.398 26.172 2.928 1 90.38 205 GLN A CA 1
ATOM 1636 C C . GLN A 1 205 ? -8.438 25.375 2.129 1 90.38 205 GLN A C 1
ATOM 1638 O O . GLN A 1 205 ? -9.141 25.953 1.296 1 90.38 205 GLN A O 1
ATOM 1643 N N . THR A 1 206 ? -8.383 24.109 2.271 1 89.94 206 THR A N 1
ATOM 1644 C CA . THR A 1 206 ? -9.344 23.219 1.643 1 89.94 206 THR A CA 1
ATOM 1645 C C . THR A 1 206 ? -9.984 22.297 2.682 1 89.94 206 THR A C 1
ATOM 1647 O O . THR A 1 206 ? -9.484 22.172 3.801 1 89.94 206 THR A O 1
ATOM 1650 N N . LYS A 1 207 ? -11.203 21.766 2.418 1 82.94 207 LYS A N 1
ATOM 1651 C CA . LYS A 1 207 ? -11.922 20.906 3.35 1 82.94 207 LYS A CA 1
ATOM 1652 C C . LYS A 1 207 ? -11.117 19.641 3.66 1 82.94 207 LYS A C 1
ATOM 1654 O O . LYS A 1 207 ? -11.25 19.062 4.738 1 82.94 207 LYS A O 1
ATOM 1659 N N . PHE A 1 208 ? -10.484 19.25 2.619 1 85.12 208 PHE A N 1
ATOM 1660 C CA . PHE A 1 208 ? -9.602 18.109 2.807 1 85.12 208 PHE A CA 1
ATOM 1661 C C . PHE A 1 208 ? -8.555 18.047 1.697 1 85.12 208 PHE A C 1
ATOM 1663 O O . PHE A 1 208 ? -8.711 18.688 0.655 1 85.12 208 PHE A O 1
ATOM 1670 N N . MET B 1 1 ? 25 -15.281 6.637 1 84.94 1 MET B N 1
ATOM 1671 C CA . MET B 1 1 ? 23.938 -15.125 5.648 1 84.94 1 MET B CA 1
ATOM 1672 C C . MET B 1 1 ? 22.625 -14.703 6.316 1 84.94 1 MET B C 1
ATOM 1674 O O . MET B 1 1 ? 22.359 -15.078 7.461 1 84.94 1 MET B O 1
ATOM 1678 N N . VAL B 1 2 ? 21.766 -13.773 5.668 1 91.88 2 VAL B N 1
ATOM 1679 C CA . VAL B 1 2 ? 20.531 -13.273 6.262 1 91.88 2 VAL B CA 1
ATOM 1680 C C . VAL B 1 2 ? 19.547 -14.422 6.469 1 91.88 2 VAL B C 1
ATOM 1682 O O . VAL B 1 2 ? 19.391 -15.281 5.594 1 91.88 2 VAL B O 1
ATOM 1685 N N . GLN B 1 3 ? 18.953 -14.484 7.598 1 97.12 3 GLN B N 1
ATOM 1686 C CA . GLN B 1 3 ? 17.938 -15.484 7.902 1 97.12 3 GLN B CA 1
ATOM 1687 C C . GLN B 1 3 ? 16.547 -14.883 7.828 1 97.12 3 GLN B C 1
ATOM 1689 O O . GLN B 1 3 ? 16.25 -13.883 8.484 1 97.12 3 GLN B O 1
ATOM 1694 N N . TYR B 1 4 ? 15.742 -15.586 7.023 1 98.62 4 TYR B N 1
ATOM 1695 C CA . TYR B 1 4 ? 14.359 -15.148 6.891 1 98.62 4 TYR B CA 1
ATOM 1696 C C . TYR B 1 4 ? 13.406 -16.141 7.535 1 98.62 4 TYR B C 1
ATOM 1698 O O . TYR B 1 4 ? 13.602 -17.359 7.422 1 98.62 4 TYR B O 1
ATOM 1706 N N . LYS B 1 5 ? 12.406 -15.633 8.203 1 98.88 5 LYS B N 1
ATOM 1707 C CA . LYS B 1 5 ? 11.242 -16.406 8.633 1 98.88 5 LYS B CA 1
ATOM 1708 C C . LYS B 1 5 ? 9.945 -15.711 8.219 1 98.88 5 LYS B C 1
ATOM 1710 O O . LYS B 1 5 ? 9.727 -14.539 8.539 1 98.88 5 LYS B O 1
ATOM 1715 N N . LEU B 1 6 ? 9.141 -16.406 7.438 1 98.88 6 LEU B N 1
ATOM 1716 C CA . LEU B 1 6 ? 7.828 -15.898 7.035 1 98.88 6 LEU B CA 1
ATOM 1717 C C . LEU B 1 6 ? 6.715 -16.578 7.824 1 98.88 6 LEU B C 1
ATOM 1719 O O . LEU B 1 6 ? 6.625 -17.812 7.844 1 98.88 6 LEU B O 1
ATOM 1723 N N . THR B 1 7 ? 5.938 -15.797 8.531 1 98.81 7 THR B N 1
ATOM 1724 C CA . THR B 1 7 ? 4.816 -16.312 9.305 1 98.81 7 THR B CA 1
ATOM 1725 C C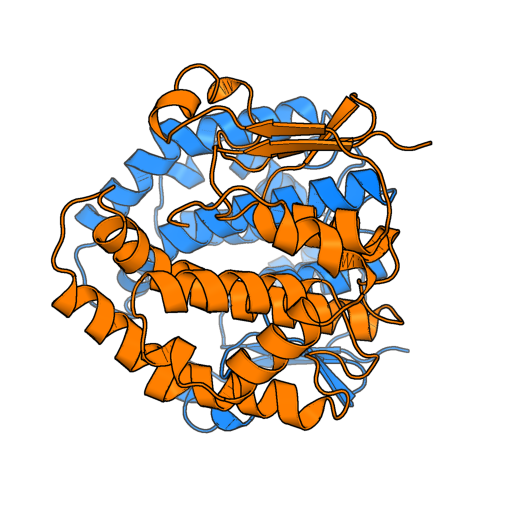 . THR B 1 7 ? 3.488 -15.922 8.656 1 98.81 7 THR B C 1
ATOM 1727 O O . THR B 1 7 ? 3.25 -14.742 8.367 1 98.81 7 THR B O 1
ATOM 1730 N N . PHE B 1 8 ? 2.678 -16.906 8.391 1 98.44 8 PHE B N 1
ATOM 1731 C CA . PHE B 1 8 ? 1.351 -16.719 7.824 1 98.44 8 PHE B CA 1
ATOM 1732 C C . PHE B 1 8 ? 0.45 -17.906 8.125 1 98.44 8 PHE B C 1
ATOM 1734 O O . PHE B 1 8 ? 0.876 -18.859 8.773 1 98.44 8 PHE B O 1
ATOM 1741 N N . PHE B 1 9 ? -0.842 -17.797 7.785 1 97.31 9 PHE B N 1
ATOM 1742 C CA . PHE B 1 9 ? -1.767 -18.922 7.887 1 97.31 9 PHE B CA 1
ATOM 1743 C C . PHE B 1 9 ? -1.336 -20.062 6.977 1 97.31 9 PHE B C 1
ATOM 1745 O O . PHE B 1 9 ? -0.498 -19.875 6.09 1 97.31 9 PHE B O 1
ATOM 1752 N N . ASP B 1 10 ? -1.915 -21.188 7.266 1 96 10 ASP B N 1
ATOM 1753 C CA . ASP B 1 10 ? -1.646 -22.328 6.387 1 96 10 ASP B CA 1
ATOM 1754 C C . ASP B 1 10 ? -2.4 -22.188 5.066 1 96 10 ASP B C 1
ATOM 1756 O O . ASP B 1 10 ? -3.277 -23 4.758 1 96 10 ASP B O 1
ATOM 1760 N N . SER B 1 11 ? -2.021 -21.25 4.258 1 95.44 11 SER B N 1
ATOM 1761 C CA . SER B 1 11 ? -2.584 -20.906 2.961 1 95.44 11 SER B CA 1
ATOM 1762 C C . SER B 1 11 ? -1.613 -20.047 2.154 1 95.44 11 SER B C 1
ATOM 1764 O O . SER B 1 11 ? -0.619 -19.547 2.691 1 95.44 11 SER B O 1
ATOM 1766 N N . ARG B 1 12 ? -1.791 -19.891 0.871 1 96.38 12 ARG B N 1
ATOM 1767 C CA . ARG B 1 12 ? -1 -18.984 0.047 1 96.38 12 ARG B CA 1
ATOM 1768 C C . ARG B 1 12 ? -1.251 -17.531 0.438 1 96.38 12 ARG B C 1
ATOM 1770 O O . ARG B 1 12 ? -0.386 -16.891 1.033 1 96.38 12 ARG B O 1
ATOM 1777 N N . GLY B 1 13 ? -2.547 -17.125 0.212 1 95.12 13 GLY B N 1
ATOM 1778 C CA . GLY B 1 13 ? -3.035 -15.812 0.593 1 95.12 13 GLY B CA 1
ATOM 1779 C C . GLY B 1 13 ? -2.041 -14.703 0.309 1 95.12 13 GLY B C 1
ATOM 1780 O O . GLY B 1 13 ? -1.442 -14.656 -0.768 1 95.12 13 GLY B O 1
ATOM 1781 N N . LEU B 1 14 ? -1.906 -13.852 1.243 1 97.19 14 LEU B N 1
ATOM 1782 C CA . LEU B 1 14 ? -1.122 -12.633 1.08 1 97.19 14 LEU B CA 1
ATOM 1783 C C . LEU B 1 14 ? 0.355 -12.898 1.353 1 97.19 14 LEU B C 1
ATOM 1785 O O . LEU B 1 14 ? 1.18 -11.984 1.262 1 97.19 14 LEU B O 1
ATOM 1789 N N . ALA B 1 15 ? 0.765 -14.102 1.616 1 98.31 15 ALA B N 1
ATOM 1790 C CA . ALA B 1 15 ? 2.164 -14.406 1.904 1 98.31 15 ALA B CA 1
ATOM 1791 C C . ALA B 1 15 ? 2.834 -15.086 0.713 1 98.31 15 ALA B C 1
ATOM 1793 O O . ALA B 1 15 ? 4.062 -15.156 0.64 1 98.31 15 ALA B O 1
ATOM 1794 N N . GLU B 1 16 ? 2.035 -15.586 -0.179 1 98.56 16 GLU B N 1
ATOM 1795 C CA . GLU B 1 16 ? 2.551 -16.438 -1.245 1 98.56 16 GLU B CA 1
ATOM 1796 C C . GLU B 1 16 ? 3.549 -15.688 -2.121 1 98.56 16 GLU B C 1
ATOM 1798 O O . GLU B 1 16 ? 4.586 -16.234 -2.502 1 98.56 16 GLU B O 1
ATOM 1803 N N . PRO B 1 17 ? 3.311 -14.422 -2.492 1 98.88 17 PRO B N 1
ATOM 1804 C CA . PRO B 1 17 ? 4.312 -13.734 -3.314 1 98.88 17 PRO B CA 1
ATOM 1805 C C . PRO B 1 17 ? 5.68 -13.672 -2.643 1 98.88 17 PRO B C 1
ATOM 1807 O O . PRO B 1 17 ? 6.707 -13.75 -3.318 1 98.88 17 PRO B O 1
ATOM 1810 N N . ALA B 1 18 ? 5.691 -13.516 -1.331 1 98.94 18 ALA B N 1
ATOM 1811 C CA . ALA B 1 18 ? 6.973 -13.523 -0.624 1 98.94 18 ALA B CA 1
ATOM 1812 C C . ALA B 1 18 ? 7.668 -14.875 -0.767 1 98.94 18 ALA B C 1
ATOM 1814 O O . ALA B 1 18 ? 8.883 -14.93 -0.984 1 98.94 18 ALA B O 1
ATOM 1815 N N . ARG B 1 19 ? 6.902 -15.961 -0.633 1 98.75 19 ARG B N 1
ATOM 1816 C CA . ARG B 1 19 ? 7.453 -17.297 -0.819 1 98.75 19 ARG B CA 1
ATOM 1817 C C . ARG B 1 19 ? 8.039 -17.469 -2.217 1 98.75 19 ARG B C 1
ATOM 1819 O O . ARG B 1 19 ? 9.133 -18.016 -2.379 1 98.75 19 ARG B O 1
ATOM 1826 N N . LEU B 1 20 ? 7.316 -16.969 -3.176 1 98.88 20 LEU B N 1
ATOM 1827 C CA . LEU B 1 20 ? 7.75 -17.078 -4.562 1 98.88 20 LEU B CA 1
ATOM 1828 C C . LEU B 1 20 ? 9.016 -16.25 -4.801 1 98.88 20 LEU B C 1
ATOM 1830 O O . LEU B 1 20 ? 9.945 -16.719 -5.469 1 98.88 20 LEU B O 1
ATOM 1834 N N . ILE B 1 21 ? 9.07 -15.008 -4.27 1 98.94 21 ILE B N 1
ATOM 1835 C CA . ILE B 1 21 ? 10.234 -14.133 -4.43 1 98.94 21 ILE B CA 1
ATOM 1836 C C . ILE B 1 21 ? 11.461 -14.805 -3.826 1 98.94 21 ILE B C 1
ATOM 1838 O O . ILE B 1 21 ? 12.516 -14.875 -4.469 1 98.94 21 ILE B O 1
ATOM 1842 N N . MET B 1 22 ? 11.336 -15.328 -2.613 1 98.88 22 MET B N 1
ATOM 1843 C CA . MET B 1 22 ? 12.484 -15.93 -1.936 1 98.88 22 MET B CA 1
ATOM 1844 C C . MET B 1 22 ? 12.914 -17.219 -2.633 1 98.88 22 MET B C 1
ATOM 1846 O O . MET B 1 22 ? 14.109 -17.469 -2.775 1 98.88 22 MET B O 1
ATOM 1850 N N . THR B 1 23 ? 11.961 -18.016 -3.066 1 98.81 23 THR B N 1
ATOM 1851 C CA . THR B 1 23 ? 12.281 -19.234 -3.809 1 98.81 23 THR B CA 1
ATOM 1852 C C . THR B 1 23 ? 12.992 -18.906 -5.113 1 98.81 23 THR B C 1
ATOM 1854 O O . THR B 1 23 ? 14.016 -19.5 -5.438 1 98.81 23 THR B O 1
ATOM 1857 N N . TYR B 1 24 ? 12.469 -17.953 -5.832 1 98.81 24 TYR B N 1
ATOM 1858 C CA . TYR B 1 24 ? 13.078 -17.5 -7.082 1 98.81 24 TYR B CA 1
ATOM 1859 C C . TYR B 1 24 ? 14.508 -17.031 -6.852 1 98.81 24 TYR B C 1
ATOM 1861 O O . TYR B 1 24 ? 15.406 -17.344 -7.645 1 98.81 24 TYR B O 1
ATOM 1869 N N . ALA B 1 25 ? 14.703 -16.266 -5.801 1 98.5 25 ALA B N 1
ATOM 1870 C CA . ALA B 1 25 ? 16.016 -15.688 -5.48 1 98.5 25 ALA B CA 1
ATOM 1871 C C . ALA B 1 25 ? 16.969 -16.766 -4.973 1 98.5 25 ALA B C 1
ATOM 1873 O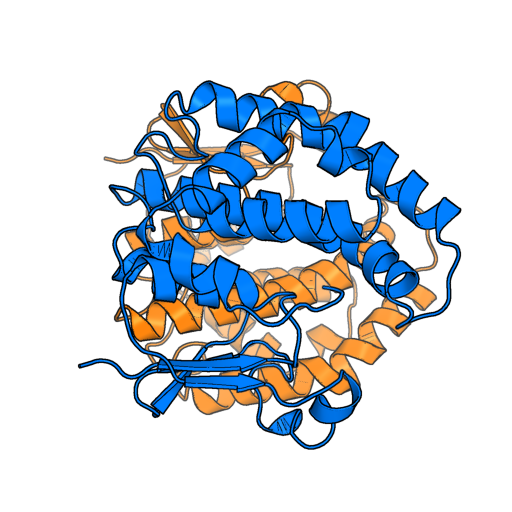 O . ALA B 1 25 ? 18.172 -16.516 -4.828 1 98.5 25 ALA B O 1
ATOM 1874 N N . GLY B 1 26 ? 16.438 -17.922 -4.633 1 98.12 26 GLY B N 1
ATOM 1875 C CA . GLY B 1 26 ? 17.266 -19.016 -4.16 1 98.12 26 GLY B CA 1
ATOM 1876 C C . GLY B 1 26 ? 17.719 -18.844 -2.719 1 98.12 26 GLY B C 1
ATOM 1877 O O . GLY B 1 26 ? 18.766 -19.359 -2.324 1 98.12 26 GLY B O 1
ATOM 1878 N N . VAL B 1 27 ? 16.984 -18.094 -1.934 1 97.69 27 VAL B N 1
ATOM 1879 C CA . VAL B 1 27 ? 17.359 -17.875 -0.539 1 97.69 27 VAL B CA 1
ATOM 1880 C C . VAL B 1 27 ? 16.5 -18.766 0.363 1 97.69 27 VAL B C 1
ATOM 1882 O O . VAL B 1 27 ? 15.312 -18.953 0.094 1 97.69 27 VAL B O 1
ATOM 1885 N N . LYS B 1 28 ? 17.141 -19.312 1.381 1 96.75 28 LYS B N 1
ATOM 1886 C CA . LYS B 1 28 ? 16.422 -20.141 2.346 1 96.75 28 LYS B CA 1
ATOM 1887 C C . LYS B 1 28 ? 15.594 -19.281 3.305 1 96.75 28 LYS B C 1
ATOM 1889 O O . LYS B 1 28 ? 16.016 -18.188 3.666 1 96.75 28 LYS B O 1
ATOM 1894 N N . PHE B 1 29 ? 14.484 -19.844 3.691 1 98.44 29 PHE B N 1
ATOM 1895 C CA . PHE B 1 29 ? 13.648 -19.188 4.691 1 98.44 29 PHE B CA 1
ATOM 1896 C C . PHE B 1 29 ? 12.828 -20.219 5.473 1 98.44 29 PHE B C 1
ATOM 1898 O O . PHE B 1 29 ? 12.547 -21.297 4.969 1 98.44 29 PHE B O 1
ATOM 1905 N N . GLU B 1 30 ? 12.531 -19.859 6.691 1 98.56 30 GLU B N 1
ATOM 1906 C CA . GLU B 1 30 ? 11.562 -20.625 7.473 1 98.56 30 GLU B CA 1
ATOM 1907 C C . GLU B 1 30 ? 10.133 -20.203 7.137 1 98.56 30 GLU B C 1
ATOM 1909 O O . GLU B 1 30 ? 9.766 -19.047 7.277 1 98.56 30 GLU B O 1
ATOM 1914 N N . ASP B 1 31 ? 9.375 -21.172 6.68 1 98.06 31 ASP B N 1
ATOM 1915 C CA . ASP B 1 31 ? 7.965 -20.938 6.371 1 98.06 31 ASP B CA 1
ATOM 1916 C C . ASP B 1 31 ? 7.07 -21.391 7.527 1 98.06 31 ASP B C 1
ATOM 1918 O O . ASP B 1 31 ? 6.656 -22.547 7.586 1 98.06 31 ASP B O 1
ATOM 1922 N N . GLU B 1 32 ? 6.766 -20.453 8.398 1 98.19 32 GLU B N 1
ATOM 1923 C CA . GLU B 1 32 ? 5.914 -20.766 9.539 1 98.19 32 GLU B CA 1
ATOM 1924 C C . GLU B 1 32 ? 4.438 -20.594 9.195 1 98.19 32 GLU B C 1
ATOM 1926 O O . GLU B 1 32 ? 3.965 -19.453 9.031 1 98.19 32 GLU B O 1
ATOM 1931 N N . ARG B 1 33 ? 3.713 -21.625 9.133 1 97.06 33 ARG B N 1
ATOM 1932 C CA . ARG B 1 33 ? 2.279 -21.656 8.859 1 97.06 33 ARG B CA 1
ATOM 1933 C C . ARG B 1 33 ? 1.487 -21.969 10.133 1 97.06 33 ARG B C 1
ATOM 1935 O O . ARG B 1 33 ? 1.626 -23.047 10.711 1 97.06 33 ARG B O 1
ATOM 1942 N N . ILE B 1 34 ? 0.647 -21.031 10.688 1 95.56 34 ILE B N 1
ATOM 1943 C CA . ILE B 1 34 ? 0.078 -21.141 12.023 1 95.56 34 ILE B CA 1
ATOM 1944 C C . ILE B 1 34 ? -1.35 -21.672 11.93 1 95.56 34 ILE B C 1
ATOM 1946 O O . ILE B 1 34 ? -2.082 -21.688 12.922 1 95.56 34 ILE B O 1
ATOM 1950 N N . GLY B 1 35 ? -1.85 -22.203 10.906 1 92.81 35 GLY B N 1
ATOM 1951 C CA . GLY B 1 35 ? -3.191 -22.75 10.781 1 92.81 35 GLY B CA 1
ATOM 1952 C C . GLY B 1 35 ? -4.16 -21.812 10.102 1 92.81 35 GLY B C 1
ATOM 1953 O O . GLY B 1 35 ? -3.83 -21.203 9.078 1 92.81 35 GLY B O 1
ATOM 1954 N N . GLY B 1 36 ? -5.508 -21.75 10.766 1 90.75 36 GLY B N 1
ATOM 1955 C CA . GLY B 1 36 ? -6.539 -20.922 10.172 1 90.75 36 GLY B CA 1
ATOM 1956 C C . GLY B 1 36 ? -6.652 -19.562 10.82 1 90.75 36 GLY B C 1
ATOM 1957 O O . GLY B 1 36 ? -5.801 -19.172 11.625 1 90.75 36 GLY B O 1
ATOM 1958 N N . PHE B 1 37 ? -7.648 -18.797 10.406 1 89.94 37 PHE B N 1
ATOM 1959 C CA . PHE B 1 37 ? -7.828 -17.422 10.828 1 89.94 37 PHE B CA 1
ATOM 1960 C C . PHE B 1 37 ? -7.945 -17.328 12.344 1 89.94 37 PHE B C 1
ATOM 1962 O O . PHE B 1 37 ? -7.539 -16.344 12.953 1 89.94 37 PHE B O 1
ATOM 1969 N N . GLU B 1 38 ? -8.469 -18.344 12.891 1 91.44 38 GLU B N 1
ATOM 1970 C CA . GLU B 1 38 ? -8.688 -18.359 14.336 1 91.44 38 GLU B CA 1
ATOM 1971 C C . GLU B 1 38 ? -7.367 -18.406 15.094 1 91.44 38 GLU B C 1
ATOM 1973 O O . GLU B 1 38 ? -7.309 -18.031 16.266 1 91.44 38 GLU B O 1
ATOM 1978 N N . THR B 1 39 ? -6.336 -18.812 14.5 1 95 39 THR B N 1
ATOM 1979 C CA . THR B 1 39 ? -5.074 -19.062 15.188 1 95 39 THR B CA 1
ATOM 1980 C C . THR B 1 39 ? -4.328 -17.75 15.438 1 95 39 THR B C 1
ATOM 1982 O O . THR B 1 39 ? -3.377 -17.719 16.219 1 95 39 THR B O 1
ATOM 1985 N N . ILE B 1 40 ? -4.789 -16.703 14.82 1 95.56 40 ILE B N 1
ATOM 1986 C CA . ILE B 1 40 ? -4.066 -15.438 14.938 1 95.56 40 ILE B CA 1
ATOM 1987 C C . ILE B 1 40 ? -4.395 -14.781 16.281 1 95.56 40 ILE B C 1
ATOM 1989 O O . ILE B 1 40 ? -3.562 -14.07 16.844 1 95.56 40 ILE B O 1
ATOM 1993 N N . GLU B 1 41 ? -5.621 -15 16.812 1 95.19 41 GLU B N 1
ATOM 1994 C CA . GLU B 1 41 ? -6.117 -14.227 17.953 1 95.19 41 GLU B CA 1
ATOM 1995 C C . GLU B 1 41 ? -5.18 -14.344 19.141 1 95.19 41 GLU B C 1
ATOM 1997 O O . GLU B 1 41 ? -4.801 -13.336 19.75 1 95.19 41 GLU B O 1
ATOM 2002 N N . PRO B 1 42 ? -4.613 -15.531 19.469 1 96.5 42 PRO B N 1
ATOM 2003 C CA . PRO B 1 42 ? -3.744 -15.648 20.641 1 96.5 42 PRO B CA 1
ATOM 2004 C C . PRO B 1 42 ? -2.41 -14.93 20.469 1 96.5 42 PRO B C 1
ATOM 2006 O O . PRO B 1 42 ? -1.721 -14.641 21.453 1 96.5 42 PRO B O 1
ATOM 2009 N N . ILE B 1 43 ? -2.045 -14.68 19.281 1 96.62 43 ILE B N 1
ATOM 2010 C CA . ILE B 1 43 ? -0.722 -14.109 19.062 1 96.62 43 ILE B CA 1
ATOM 2011 C C . ILE B 1 43 ? -0.859 -12.695 18.5 1 96.62 43 ILE B C 1
ATOM 2013 O O . ILE B 1 43 ? 0.142 -12.016 18.25 1 96.62 43 ILE B O 1
ATOM 2017 N N . ARG B 1 44 ? -2.037 -12.234 18.312 1 95.69 44 ARG B N 1
ATOM 2018 C CA . ARG B 1 44 ? -2.338 -10.984 17.609 1 95.69 44 ARG B CA 1
ATOM 2019 C C . ARG B 1 44 ? -1.557 -9.82 18.203 1 95.69 44 ARG B C 1
ATOM 2021 O O . ARG B 1 44 ? -0.963 -9.023 17.484 1 95.69 44 ARG B O 1
ATOM 2028 N N . ASP B 1 45 ? -1.458 -9.734 19.469 1 94.44 45 ASP B N 1
ATOM 2029 C CA . ASP B 1 45 ? -0.849 -8.594 20.156 1 94.44 45 ASP B CA 1
ATOM 2030 C C . ASP B 1 45 ? 0.67 -8.609 20 1 94.44 45 ASP B C 1
ATOM 2032 O O . ASP B 1 45 ? 1.336 -7.605 20.266 1 94.44 45 ASP B O 1
ATOM 2036 N N . GLN B 1 46 ? 1.219 -9.711 19.578 1 95.31 46 GLN B N 1
ATOM 2037 C CA . GLN B 1 46 ? 2.662 -9.812 19.391 1 95.31 46 GLN B CA 1
ATOM 2038 C C . GLN B 1 46 ? 3.062 -9.461 17.969 1 95.31 46 GLN B C 1
ATOM 2040 O O . GLN B 1 46 ? 4.242 -9.25 17.672 1 95.31 46 GLN B O 1
ATOM 2045 N N . LEU B 1 47 ? 2.074 -9.375 17.125 1 97.06 47 LEU B N 1
ATOM 2046 C CA . LEU B 1 47 ? 2.338 -9.141 15.711 1 97.06 47 LEU B CA 1
ATOM 2047 C C . LEU B 1 47 ? 2.379 -7.645 15.414 1 97.06 47 LEU B C 1
ATOM 2049 O O . LEU B 1 47 ? 1.634 -6.863 16.016 1 97.06 47 LEU B O 1
ATOM 2053 N N . PRO B 1 48 ? 3.234 -7.328 14.391 1 96.44 48 PRO B N 1
ATOM 2054 C CA . PRO B 1 48 ? 3.092 -5.957 13.891 1 96.44 48 PRO B CA 1
ATOM 2055 C C . PRO B 1 48 ? 1.676 -5.648 13.414 1 96.44 48 PRO B C 1
ATOM 2057 O O . PRO B 1 48 ? 1.12 -6.395 12.602 1 96.44 48 PRO B O 1
ATOM 2060 N N . TYR B 1 49 ? 1.058 -4.637 13.922 1 96.56 49 TYR B N 1
ATOM 2061 C CA . TYR B 1 49 ? -0.263 -4.137 13.562 1 96.56 49 TYR B CA 1
ATOM 2062 C C . TYR B 1 49 ? -1.337 -5.184 13.82 1 96.56 49 TYR B C 1
ATOM 2064 O O . TYR B 1 49 ? -2.436 -5.109 13.266 1 96.56 49 TYR B O 1
ATOM 2072 N N . GLY B 1 50 ? -0.958 -6.305 14.484 1 96.25 50 GLY B N 1
ATOM 2073 C CA . GLY B 1 50 ? -1.902 -7.379 14.742 1 96.25 50 GLY B CA 1
ATOM 2074 C C . GLY B 1 50 ? -2.277 -8.164 13.5 1 96.25 50 GLY B C 1
ATOM 2075 O O . GLY B 1 50 ? -3.363 -8.742 13.43 1 96.25 50 GLY B O 1
ATOM 2076 N N . GLN B 1 51 ? -1.444 -8.141 12.523 1 96.5 51 GLN B N 1
ATOM 2077 C CA . GLN B 1 51 ? -1.807 -8.703 11.227 1 96.5 51 GLN B CA 1
ATOM 2078 C C . GLN B 1 51 ? -0.718 -9.641 10.711 1 96.5 51 GLN B C 1
ATOM 2080 O O . GLN B 1 51 ? 0.427 -9.578 11.164 1 96.5 51 GLN B O 1
ATOM 2085 N N . LEU B 1 52 ? -1.041 -10.508 9.906 1 97.88 52 LEU B N 1
ATOM 2086 C CA . LEU B 1 52 ? -0.166 -11.344 9.102 1 97.88 52 LEU B CA 1
ATOM 2087 C C . LEU B 1 52 ? -0.297 -11 7.617 1 97.88 52 LEU B C 1
ATOM 2089 O O . LEU B 1 52 ? -1.329 -10.477 7.188 1 97.88 52 LEU B O 1
ATOM 2093 N N . PRO B 1 53 ? 0.778 -11.234 6.82 1 98.62 53 PRO B N 1
ATOM 2094 C CA . PRO B 1 53 ? 2.049 -11.914 7.074 1 98.62 53 PRO B CA 1
ATOM 2095 C C . PRO B 1 53 ? 3.061 -11.031 7.801 1 98.62 53 PRO B C 1
ATOM 2097 O O . PRO B 1 53 ? 2.92 -9.805 7.805 1 98.62 53 PRO B O 1
ATOM 2100 N N . VAL B 1 54 ? 4.008 -11.695 8.438 1 98.88 54 VAL B N 1
ATOM 2101 C CA . VAL B 1 54 ? 5.164 -11.039 9.047 1 98.88 54 VAL B CA 1
ATOM 2102 C C . VAL B 1 54 ? 6.449 -11.703 8.547 1 98.88 54 VAL B C 1
ATOM 2104 O O . VAL B 1 54 ? 6.566 -12.93 8.562 1 98.88 54 VAL B O 1
ATOM 2107 N N . LEU B 1 55 ? 7.371 -10.945 8.039 1 98.94 55 LEU B N 1
ATOM 2108 C CA . LEU B 1 55 ? 8.719 -11.406 7.715 1 98.94 55 LEU B CA 1
ATOM 2109 C C . LEU B 1 55 ? 9.703 -11.031 8.812 1 98.94 55 LEU B C 1
ATOM 2111 O O . LEU B 1 55 ? 9.898 -9.844 9.102 1 98.94 55 LEU B O 1
ATOM 2115 N N . THR B 1 56 ? 10.25 -11.977 9.477 1 98.81 56 THR B N 1
ATOM 2116 C CA . THR B 1 56 ? 11.305 -11.75 10.453 1 98.81 56 THR B CA 1
ATOM 2117 C C . THR B 1 56 ? 12.68 -11.875 9.797 1 98.81 56 THR B C 1
ATOM 2119 O O . THR B 1 56 ? 12.969 -12.875 9.133 1 98.81 56 THR B O 1
ATOM 2122 N N . VAL B 1 57 ? 13.453 -10.828 9.953 1 98.38 57 VAL B N 1
ATOM 2123 C CA . VAL B 1 57 ? 14.789 -10.789 9.367 1 98.38 57 VAL B CA 1
ATOM 2124 C C . VAL B 1 57 ? 15.844 -10.945 10.461 1 98.38 57 VAL B C 1
ATOM 2126 O O . VAL B 1 57 ? 15.898 -10.148 11.398 1 98.38 57 VAL B O 1
ATOM 2129 N N . ASP B 1 58 ? 16.719 -11.977 10.383 1 97.38 58 ASP B N 1
ATOM 2130 C CA . ASP B 1 58 ? 17.828 -12.297 11.289 1 97.38 58 ASP B CA 1
ATOM 2131 C C . ASP B 1 58 ? 17.328 -12.43 12.727 1 97.38 58 ASP B C 1
ATOM 2133 O O . ASP B 1 58 ? 18.031 -12.016 13.664 1 97.38 58 ASP B O 1
ATOM 2137 N N . GLY B 1 59 ? 16.109 -12.867 12.852 1 95.88 59 GLY B N 1
ATOM 2138 C CA . GLY B 1 59 ? 15.555 -13.094 14.172 1 95.88 59 GLY B CA 1
ATOM 2139 C C . GLY B 1 59 ? 15.359 -11.812 14.961 1 95.88 59 GLY B C 1
ATOM 2140 O O . GLY B 1 59 ? 14.984 -11.852 16.141 1 95.88 59 GLY B O 1
ATOM 2141 N N . LYS B 1 60 ? 15.539 -10.648 14.391 1 94.38 60 LYS B N 1
ATOM 2142 C CA . LYS B 1 60 ? 15.586 -9.375 15.109 1 94.38 60 LYS B CA 1
ATOM 2143 C C . LYS B 1 60 ? 14.492 -8.43 14.617 1 94.38 60 LYS B C 1
ATOM 2145 O O . LYS B 1 60 ? 13.758 -7.855 15.422 1 94.38 60 LYS B O 1
ATOM 2150 N N . THR B 1 61 ? 14.375 -8.273 13.352 1 97.19 61 THR B N 1
ATOM 2151 C CA . THR B 1 61 ? 13.461 -7.289 12.789 1 97.19 61 THR B CA 1
ATOM 2152 C C . THR B 1 61 ? 12.219 -7.965 12.219 1 97.19 61 THR B C 1
ATOM 2154 O O . THR B 1 61 ? 12.32 -8.922 11.445 1 97.19 61 THR B O 1
ATOM 2157 N N . GLU B 1 62 ? 11.016 -7.523 12.609 1 98.44 62 GLU B N 1
ATOM 2158 C CA . GLU B 1 62 ? 9.742 -8.008 12.07 1 98.44 62 GLU B CA 1
ATOM 2159 C C . GLU B 1 62 ? 9.117 -6.977 11.133 1 98.44 62 GLU B C 1
ATOM 2161 O O . GLU B 1 62 ? 8.82 -5.852 11.555 1 98.44 62 GLU B O 1
ATOM 2166 N N . ILE B 1 63 ? 8.977 -7.375 9.898 1 98.69 63 ILE B N 1
ATOM 2167 C CA . ILE B 1 63 ? 8.359 -6.527 8.883 1 98.69 63 ILE B CA 1
ATOM 2168 C C . ILE B 1 63 ? 6.945 -7.016 8.594 1 98.69 63 ILE B C 1
ATOM 2170 O O . ILE B 1 63 ? 6.746 -8.164 8.203 1 98.69 63 ILE B O 1
ATOM 2174 N N . GLY B 1 64 ? 5.977 -6.184 8.82 1 98.56 64 GLY B N 1
ATOM 2175 C CA . GLY B 1 64 ? 4.598 -6.453 8.445 1 98.56 64 GLY B CA 1
ATOM 2176 C C . GLY B 1 64 ? 4.199 -5.828 7.121 1 98.56 64 GLY B C 1
ATOM 2177 O O . GLY B 1 64 ? 5.031 -5.219 6.445 1 98.56 64 GLY B O 1
ATOM 2178 N N . GLN B 1 65 ? 2.928 -6.008 6.809 1 98.44 65 GLN B N 1
ATOM 2179 C CA . GLN B 1 65 ? 2.342 -5.469 5.582 1 98.44 65 GLN B CA 1
ATOM 2180 C C . GLN B 1 65 ? 2.914 -6.16 4.352 1 98.44 65 GLN B C 1
ATOM 2182 O O . GLN B 1 65 ? 4.105 -6.027 4.051 1 98.44 65 GLN B O 1
ATOM 2187 N N . SER B 1 66 ? 2.064 -6.742 3.541 1 98.5 66 SER B N 1
ATOM 2188 C CA . SER B 1 66 ? 2.455 -7.605 2.434 1 98.5 66 SER B CA 1
ATOM 2189 C C . SER B 1 66 ? 3.34 -6.863 1.438 1 98.5 66 SER B C 1
ATOM 2191 O O . SER B 1 66 ? 4.457 -7.297 1.149 1 98.5 66 SER B O 1
ATOM 2193 N N . LEU B 1 67 ? 2.926 -5.691 1.055 1 98.69 67 LEU B N 1
ATOM 2194 C CA . LEU B 1 67 ? 3.664 -5 0.002 1 98.69 67 LEU B CA 1
ATOM 2195 C C . LEU B 1 67 ? 5.027 -4.535 0.508 1 98.69 67 LEU B C 1
ATOM 2197 O O . LEU B 1 67 ? 6 -4.516 -0.249 1 98.69 67 LEU B O 1
ATOM 2201 N N . ALA B 1 68 ? 5.082 -4.141 1.799 1 98.81 68 ALA B N 1
ATOM 2202 C CA . ALA B 1 68 ? 6.379 -3.791 2.373 1 98.81 68 ALA B CA 1
ATOM 2203 C C . ALA B 1 68 ? 7.332 -4.98 2.34 1 98.81 68 ALA B C 1
ATOM 2205 O O . ALA B 1 68 ? 8.516 -4.832 2.021 1 98.81 68 ALA B O 1
ATOM 2206 N N . ILE B 1 69 ? 6.785 -6.16 2.652 1 98.88 69 ILE B N 1
ATOM 2207 C CA . ILE B 1 69 ? 7.574 -7.391 2.641 1 98.88 69 ILE B CA 1
ATOM 2208 C C . ILE B 1 69 ? 8.055 -7.684 1.22 1 98.88 69 ILE B C 1
ATOM 2210 O O . ILE B 1 69 ? 9.234 -7.934 0.997 1 98.88 69 ILE B O 1
ATOM 2214 N N . PHE B 1 70 ? 7.152 -7.574 0.247 1 98.94 70 PHE B N 1
ATOM 2215 C CA . PHE B 1 70 ? 7.492 -7.887 -1.136 1 98.94 70 PHE B CA 1
ATOM 2216 C C . PHE B 1 70 ? 8.547 -6.918 -1.665 1 98.94 70 PHE B C 1
ATOM 2218 O O . PHE B 1 70 ? 9.508 -7.332 -2.316 1 98.94 70 PHE B O 1
ATOM 2225 N N . ARG B 1 71 ? 8.375 -5.66 -1.354 1 98.56 71 ARG B N 1
ATOM 2226 C CA . ARG B 1 71 ? 9.305 -4.633 -1.804 1 98.56 71 ARG B CA 1
ATOM 2227 C C . ARG B 1 71 ? 10.695 -4.852 -1.206 1 98.56 71 ARG B C 1
ATOM 2229 O O . ARG B 1 71 ? 11.703 -4.703 -1.896 1 98.56 71 ARG B O 1
ATOM 2236 N N . PHE B 1 72 ? 10.742 -5.184 0.079 1 98.81 72 PHE B N 1
ATOM 2237 C CA . PHE B 1 72 ? 12 -5.441 0.765 1 98.81 72 PHE B CA 1
ATOM 2238 C C . PHE B 1 72 ? 12.742 -6.602 0.116 1 98.81 72 PHE B C 1
ATOM 2240 O O . PHE B 1 72 ? 13.906 -6.469 -0.257 1 98.81 72 PHE B O 1
ATOM 2247 N N . LEU B 1 73 ? 12.062 -7.688 -0.088 1 98.88 73 LEU B N 1
ATOM 2248 C CA . LEU B 1 73 ? 12.656 -8.867 -0.707 1 98.88 73 LEU B CA 1
ATOM 2249 C C . LEU B 1 73 ? 13.031 -8.594 -2.16 1 98.88 73 LEU B C 1
ATOM 2251 O O . LEU B 1 73 ? 14.102 -9 -2.621 1 98.88 73 LEU B O 1
ATOM 2255 N N . GLY B 1 74 ? 12.086 -7.926 -2.865 1 98.62 74 GLY B N 1
ATOM 2256 C CA . GLY B 1 74 ? 12.352 -7.594 -4.254 1 98.62 74 GLY B CA 1
ATOM 2257 C C . GLY B 1 74 ? 13.625 -6.781 -4.445 1 98.62 74 GLY B C 1
ATOM 2258 O O . GLY B 1 74 ? 14.445 -7.098 -5.309 1 98.62 74 GLY B O 1
ATOM 2259 N N . ARG B 1 75 ? 13.797 -5.754 -3.658 1 97.25 75 ARG B N 1
ATOM 2260 C CA . ARG B 1 75 ? 14.977 -4.898 -3.752 1 97.25 75 ARG B CA 1
ATOM 2261 C C . ARG B 1 75 ? 16.25 -5.68 -3.434 1 97.25 75 ARG B C 1
ATOM 2263 O O . ARG B 1 75 ? 17.25 -5.551 -4.133 1 97.25 75 ARG B O 1
ATOM 2270 N N . ARG B 1 76 ? 16.234 -6.48 -2.484 1 97.25 76 ARG B N 1
ATOM 2271 C CA . ARG B 1 76 ? 17.422 -7.203 -2.023 1 97.25 76 ARG B CA 1
ATOM 2272 C C . ARG B 1 76 ? 17.828 -8.281 -3.021 1 97.25 76 ARG B C 1
ATOM 2274 O O . ARG B 1 76 ? 18.984 -8.688 -3.066 1 97.25 76 ARG B O 1
ATOM 2281 N N . HIS B 1 77 ? 16.859 -8.672 -3.787 1 97.62 77 HIS B N 1
ATOM 2282 C CA . HIS B 1 77 ? 17.156 -9.828 -4.633 1 97.62 77 HIS B CA 1
ATOM 2283 C C . HIS B 1 77 ? 16.969 -9.492 -6.105 1 97.62 77 HIS B C 1
ATOM 2285 O O . HIS B 1 77 ? 16.594 -10.352 -6.902 1 97.62 77 HIS B O 1
ATOM 2291 N N . GLY B 1 78 ? 17.125 -8.242 -6.438 1 97.38 78 GLY B N 1
ATOM 2292 C CA . GLY B 1 78 ? 17.25 -7.816 -7.82 1 97.38 78 GLY B CA 1
ATOM 2293 C C . GLY B 1 78 ? 15.93 -7.785 -8.562 1 97.38 78 GLY B C 1
ATOM 2294 O O . GLY B 1 78 ? 15.898 -7.914 -9.789 1 97.38 78 GLY B O 1
ATOM 2295 N N . LEU B 1 79 ? 14.844 -7.625 -7.855 1 98.75 79 LEU B N 1
ATOM 2296 C CA . LEU B 1 79 ? 13.508 -7.648 -8.445 1 98.75 79 LEU B CA 1
ATOM 2297 C C . LEU B 1 79 ? 12.781 -6.336 -8.195 1 98.75 79 LEU B C 1
ATOM 2299 O O . LEU B 1 79 ? 11.547 -6.281 -8.258 1 98.75 79 LEU B O 1
ATOM 2303 N N . GLY B 1 80 ? 13.492 -5.273 -7.809 1 98.12 80 GLY B N 1
ATOM 2304 C CA . GLY B 1 80 ? 12.867 -4.027 -7.395 1 98.12 80 GLY B CA 1
ATOM 2305 C C . GLY B 1 80 ? 12.844 -2.979 -8.492 1 98.12 80 GLY B C 1
ATOM 2306 O O . GLY B 1 80 ? 12.305 -1.886 -8.305 1 98.12 80 GLY B O 1
ATOM 2307 N N . GLY B 1 81 ? 13.344 -3.293 -9.688 1 97.38 81 GLY B N 1
ATOM 2308 C CA . GLY B 1 81 ? 13.555 -2.311 -10.742 1 97.38 81 GLY B CA 1
ATOM 2309 C C . GLY B 1 81 ? 15.023 -1.969 -10.953 1 97.38 81 GLY B C 1
ATOM 2310 O O . GLY B 1 81 ? 15.836 -2.1 -10.039 1 97.38 81 GLY B O 1
ATOM 2311 N N . LYS B 1 82 ? 15.375 -1.433 -12.07 1 96.62 82 LYS B N 1
ATOM 2312 C CA . LYS B 1 82 ? 16.781 -1.297 -12.469 1 96.62 82 LYS B CA 1
ATOM 2313 C C . LYS B 1 82 ? 17.375 -0.008 -11.922 1 96.62 82 LYS B C 1
ATOM 2315 O O . LYS B 1 82 ? 18.609 0.15 -11.898 1 96.62 82 LYS B O 1
ATOM 2320 N N . ASP B 1 83 ? 16.625 0.957 -11.617 1 96.38 83 ASP B N 1
ATOM 2321 C CA . ASP B 1 83 ? 17.047 2.219 -11.016 1 96.38 83 ASP B CA 1
ATOM 2322 C C . ASP B 1 83 ? 15.922 2.82 -10.164 1 96.38 83 ASP B C 1
ATOM 2324 O O . ASP B 1 83 ? 14.867 2.209 -10 1 96.38 83 ASP B O 1
ATOM 2328 N N . ASP B 1 84 ? 16.188 3.932 -9.602 1 95.12 84 ASP B N 1
ATOM 2329 C CA . ASP B 1 84 ? 15.258 4.52 -8.641 1 95.12 84 ASP B CA 1
ATOM 2330 C C . ASP B 1 84 ? 13.922 4.863 -9.289 1 95.12 84 ASP B C 1
ATOM 2332 O O . ASP B 1 84 ? 12.867 4.73 -8.664 1 95.12 84 ASP B O 1
ATOM 2336 N N . VAL B 1 85 ? 13.953 5.301 -10.508 1 97.12 85 VAL B N 1
ATOM 2337 C CA . VAL B 1 85 ? 12.734 5.688 -11.203 1 97.12 85 VAL B CA 1
ATOM 2338 C C . VAL B 1 85 ? 11.906 4.445 -11.523 1 97.12 85 VAL B C 1
ATOM 2340 O O . VAL B 1 85 ? 10.703 4.402 -11.258 1 97.12 85 VAL B O 1
ATOM 2343 N N . GLU B 1 86 ? 12.531 3.424 -12.102 1 97.94 86 GLU B N 1
ATOM 2344 C CA . GLU B 1 86 ? 11.781 2.203 -12.367 1 97.94 86 GLU B CA 1
ATOM 2345 C C . GLU B 1 86 ? 11.305 1.549 -11.078 1 97.94 86 GLU B C 1
ATOM 2347 O O . GLU B 1 86 ? 10.227 0.954 -11.031 1 97.94 86 GLU B O 1
ATOM 2352 N N . GLN B 1 87 ? 12.109 1.617 -10.016 1 98.19 87 GLN B N 1
ATOM 2353 C CA . GLN B 1 87 ? 11.672 1.105 -8.719 1 98.19 87 GLN B CA 1
ATOM 2354 C C . GLN B 1 87 ? 10.367 1.768 -8.281 1 98.19 87 GLN B C 1
ATOM 2356 O O . GLN B 1 87 ? 9.484 1.104 -7.742 1 98.19 87 GLN B O 1
ATOM 2361 N N . ALA B 1 88 ? 10.242 3.041 -8.492 1 98.5 88 ALA B N 1
ATOM 2362 C CA . ALA B 1 88 ? 9.016 3.754 -8.148 1 98.5 88 ALA B CA 1
ATOM 2363 C C . ALA B 1 88 ? 7.84 3.258 -8.984 1 98.5 88 ALA B C 1
ATOM 2365 O O . ALA B 1 88 ? 6.73 3.107 -8.469 1 98.5 88 ALA B O 1
ATOM 2366 N N . LEU B 1 89 ? 8.086 3.041 -10.234 1 98.69 89 LEU B N 1
ATOM 2367 C CA . LEU B 1 89 ? 7.051 2.498 -11.102 1 98.69 89 LEU B CA 1
ATOM 2368 C C . LEU B 1 89 ? 6.633 1.103 -10.648 1 98.69 89 LEU B C 1
ATOM 2370 O O . LEU B 1 89 ? 5.441 0.806 -10.555 1 98.69 89 LEU B O 1
ATOM 2374 N N . VAL B 1 90 ? 7.582 0.312 -10.336 1 98.75 90 VAL B N 1
ATOM 2375 C CA . VAL B 1 90 ? 7.328 -1.043 -9.859 1 98.75 90 VAL B CA 1
ATOM 2376 C C . VAL B 1 90 ? 6.48 -0.993 -8.594 1 98.75 90 VAL B C 1
ATOM 2378 O O . VAL B 1 90 ? 5.52 -1.754 -8.453 1 98.75 90 VAL B O 1
ATOM 2381 N N . ASP B 1 91 ? 6.832 -0.094 -7.676 1 98.75 91 ASP B N 1
ATOM 2382 C CA . ASP B 1 91 ? 6.02 0.115 -6.484 1 98.75 91 ASP B CA 1
ATOM 2383 C C . ASP B 1 91 ? 4.582 0.475 -6.855 1 98.75 91 ASP B C 1
ATOM 2385 O O . ASP B 1 91 ? 3.633 -0.044 -6.262 1 98.75 91 ASP B O 1
ATOM 2389 N N . SER B 1 92 ? 4.473 1.333 -7.785 1 98.81 92 SER B N 1
ATOM 2390 C CA . SER B 1 92 ? 3.16 1.778 -8.242 1 98.81 92 SER B CA 1
ATOM 2391 C C . SER B 1 92 ? 2.365 0.625 -8.844 1 98.81 92 SER B C 1
ATOM 2393 O O . SER B 1 92 ? 1.16 0.505 -8.609 1 98.81 92 SER B O 1
ATOM 2395 N N . TYR B 1 93 ? 3.021 -0.232 -9.656 1 98.75 93 TYR B N 1
ATOM 2396 C CA . TYR B 1 93 ? 2.367 -1.418 -10.203 1 98.75 93 TYR B CA 1
ATOM 2397 C C . TYR B 1 93 ? 1.834 -2.305 -9.078 1 98.75 93 TYR B C 1
ATOM 2399 O O . TYR B 1 93 ? 0.689 -2.76 -9.133 1 98.75 93 TYR B O 1
ATOM 2407 N N . GLY B 1 94 ? 2.709 -2.512 -8.094 1 98.62 94 GLY B N 1
ATOM 2408 C CA . GLY B 1 94 ? 2.316 -3.346 -6.973 1 98.62 94 GLY B CA 1
ATOM 2409 C C . GLY B 1 94 ? 1.094 -2.824 -6.242 1 98.62 94 GLY B C 1
ATOM 2410 O O . GLY B 1 94 ? 0.198 -3.596 -5.891 1 98.62 94 GLY B O 1
ATOM 2411 N N . GLU B 1 95 ? 1.096 -1.536 -6.004 1 98.44 95 GLU B N 1
ATOM 2412 C CA . GLU B 1 95 ? -0.046 -0.924 -5.332 1 98.44 95 GLU B CA 1
ATOM 2413 C C . GLU B 1 95 ? -1.318 -1.068 -6.164 1 98.44 95 GLU B C 1
ATOM 2415 O O . GLU B 1 95 ? -2.396 -1.315 -5.617 1 98.44 95 GLU B O 1
ATOM 2420 N N . PHE B 1 96 ? -1.202 -0.874 -7.426 1 98 96 PHE B N 1
ATOM 2421 C CA . PHE B 1 96 ? -2.332 -0.997 -8.344 1 98 96 PHE B CA 1
ATOM 2422 C C . PHE B 1 96 ? -2.908 -2.408 -8.305 1 98 96 PHE B C 1
ATOM 2424 O O . PHE B 1 96 ? -4.117 -2.586 -8.156 1 98 96 PHE B O 1
ATOM 2431 N N . ILE B 1 97 ? -2.057 -3.414 -8.375 1 98 97 ILE B N 1
ATOM 2432 C CA . ILE B 1 97 ? -2.492 -4.809 -8.336 1 98 97 ILE B CA 1
ATOM 2433 C C . ILE B 1 97 ? -3.113 -5.117 -6.98 1 98 97 ILE B C 1
ATOM 2435 O O . ILE B 1 97 ? -4.117 -5.828 -6.898 1 98 97 ILE B O 1
ATOM 2439 N N . TYR B 1 98 ? -2.506 -4.57 -5.965 1 97 98 TYR B N 1
ATOM 2440 C CA . TYR B 1 98 ? -3.018 -4.801 -4.617 1 97 98 TYR B CA 1
ATOM 2441 C C . TYR B 1 98 ? -4.398 -4.18 -4.445 1 97 98 TYR B C 1
ATOM 2443 O O . TYR B 1 98 ? -5.254 -4.734 -3.756 1 97 98 TYR B O 1
ATOM 2451 N N . ASP B 1 99 ? -4.641 -3.016 -5.051 1 95.94 99 ASP B N 1
ATOM 2452 C CA . ASP B 1 99 ? -5.973 -2.418 -5.039 1 95.94 99 ASP B CA 1
ATOM 2453 C C . ASP B 1 99 ? -7.004 -3.363 -5.652 1 95.94 99 ASP B C 1
ATOM 2455 O O . ASP B 1 99 ? -8.117 -3.496 -5.137 1 95.94 99 ASP B O 1
ATOM 2459 N N . MET B 1 100 ? -6.668 -3.963 -6.738 1 96.31 100 MET B N 1
ATOM 2460 C CA . MET B 1 100 ? -7.555 -4.93 -7.383 1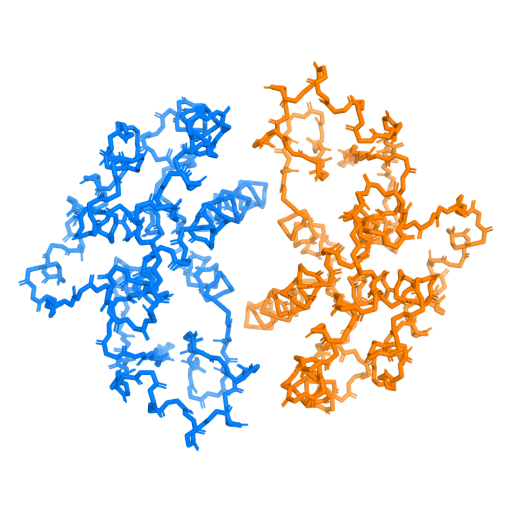 96.31 100 MET B CA 1
ATOM 2461 C C . MET B 1 100 ? -7.824 -6.113 -6.461 1 96.31 100 MET B C 1
ATOM 2463 O O . MET B 1 100 ? -8.977 -6.516 -6.285 1 96.31 100 MET B O 1
ATOM 2467 N N . LEU B 1 101 ? -6.77 -6.629 -5.871 1 96.56 101 LEU B N 1
ATOM 2468 C CA . LEU B 1 101 ? -6.891 -7.777 -4.98 1 96.56 101 LEU B CA 1
ATOM 2469 C C . LEU B 1 101 ? -7.758 -7.445 -3.773 1 96.56 101 LEU B C 1
ATOM 2471 O O . LEU B 1 101 ? -8.625 -8.234 -3.391 1 96.56 101 LEU B O 1
ATOM 2475 N N . ALA B 1 102 ? -7.52 -6.32 -3.174 1 94.25 102 ALA B N 1
ATOM 2476 C CA . ALA B 1 102 ? -8.289 -5.883 -2.014 1 94.25 102 ALA B CA 1
ATOM 2477 C C . ALA B 1 102 ? -9.781 -5.793 -2.346 1 94.25 102 ALA B C 1
ATOM 2479 O O . ALA B 1 102 ? -10.625 -6.152 -1.526 1 94.25 102 ALA B O 1
ATOM 2480 N N . SER B 1 103 ? -10.102 -5.332 -3.502 1 94.69 103 SER B N 1
ATOM 2481 C CA . SER B 1 103 ? -11.492 -5.211 -3.922 1 94.69 103 SER B CA 1
ATOM 2482 C C . SER B 1 103 ? -12.133 -6.582 -4.133 1 94.69 103 SER B C 1
ATOM 2484 O O . SER B 1 103 ? -13.352 -6.719 -4.094 1 94.69 103 SER B O 1
ATOM 2486 N N . ALA B 1 104 ? -11.328 -7.574 -4.398 1 96.62 104 ALA B N 1
ATOM 2487 C CA . ALA B 1 104 ? -11.805 -8.93 -4.652 1 96.62 104 ALA B CA 1
ATOM 2488 C C . ALA B 1 104 ? -11.961 -9.711 -3.352 1 96.62 104 ALA B C 1
ATOM 2490 O O . ALA B 1 104 ? -12.586 -10.773 -3.326 1 96.62 104 ALA B O 1
ATOM 2491 N N . ARG B 1 105 ? -11.383 -9.219 -2.283 1 94.69 105 ARG B N 1
ATOM 2492 C CA . ARG B 1 105 ? -11.242 -9.953 -1.031 1 94.69 105 ARG B CA 1
ATOM 2493 C C . ARG B 1 105 ? -12.602 -10.359 -0.475 1 94.69 105 ARG B C 1
ATOM 2495 O O . ARG B 1 105 ? -12.789 -11.492 -0.03 1 94.69 105 ARG B O 1
ATOM 2502 N N . PRO B 1 106 ? -13.656 -9.422 -0.463 1 95.12 106 PRO B N 1
ATOM 2503 C CA . PRO B 1 106 ? -14.961 -9.844 0.06 1 95.12 106 PRO B CA 1
ATOM 2504 C C . PRO B 1 106 ? -15.508 -11.078 -0.65 1 95.12 106 PRO B C 1
ATOM 2506 O O . PRO B 1 106 ? -16.016 -11.992 0.002 1 95.12 106 PRO B O 1
ATOM 2509 N N . TYR B 1 107 ? -15.344 -11.109 -1.925 1 96.88 107 TYR B N 1
ATOM 2510 C CA . TYR B 1 107 ? -15.797 -12.273 -2.678 1 96.88 107 TYR B CA 1
ATOM 2511 C C . TYR B 1 107 ? -14.977 -13.508 -2.311 1 96.88 107 TYR B C 1
ATOM 2513 O O . TYR B 1 107 ? -15.539 -14.586 -2.078 1 96.88 107 TYR B O 1
ATOM 2521 N N . ILE B 1 108 ? -13.68 -13.383 -2.25 1 96.31 108 ILE B N 1
ATOM 2522 C CA . ILE B 1 108 ? -12.781 -14.5 -2.002 1 96.31 108 ILE B CA 1
ATOM 2523 C C . ILE B 1 108 ? -13.102 -15.133 -0.646 1 96.31 108 ILE B C 1
ATOM 2525 O O . ILE B 1 108 ? -13.125 -16.359 -0.514 1 96.31 108 ILE B O 1
ATOM 2529 N N . PHE B 1 109 ? -13.359 -14.305 0.334 1 94.56 109 PHE B N 1
ATOM 2530 C CA . PHE B 1 109 ? -13.625 -14.805 1.678 1 94.56 109 PHE B CA 1
ATOM 2531 C C . PHE B 1 109 ? -14.938 -15.578 1.715 1 94.56 109 PHE B C 1
ATOM 2533 O O . PHE B 1 109 ? -15.047 -16.594 2.408 1 94.56 109 PHE B O 1
ATOM 2540 N N . VAL B 1 110 ? -15.906 -15.094 0.999 1 96.31 110 VAL B N 1
ATOM 2541 C CA . VAL B 1 110 ? -17.188 -15.797 0.922 1 96.31 110 VAL B CA 1
ATOM 2542 C C . VAL B 1 110 ? -17.016 -17.094 0.128 1 96.31 110 VAL B C 1
ATOM 2544 O O . VAL B 1 110 ? -17.469 -18.156 0.563 1 96.31 110 VAL B O 1
ATOM 2547 N N . ALA B 1 111 ? -16.344 -16.984 -0.986 1 95.5 111 ALA B N 1
ATOM 2548 C CA . ALA B 1 111 ? -16.156 -18.125 -1.867 1 95.5 111 ALA B CA 1
ATOM 2549 C C . ALA B 1 111 ? -15.352 -19.219 -1.172 1 95.5 111 ALA B C 1
ATOM 2551 O O . ALA B 1 111 ? -15.578 -20.422 -1.401 1 95.5 111 ALA B O 1
ATOM 2552 N N . ALA B 1 112 ? -14.453 -18.844 -0.303 1 92.75 112 ALA B N 1
ATOM 2553 C CA . ALA B 1 112 ? -13.609 -19.797 0.418 1 92.75 112 ALA B CA 1
ATOM 2554 C C . ALA B 1 112 ? -14.328 -20.344 1.644 1 92.75 112 ALA B C 1
ATOM 2556 O O . ALA B 1 112 ? -13.812 -21.234 2.32 1 92.75 112 ALA B O 1
ATOM 2557 N N . GLY B 1 113 ? -15.461 -19.812 2.006 1 91.25 113 GLY B N 1
ATOM 2558 C CA . GLY B 1 113 ? -16.266 -20.344 3.088 1 91.25 113 GLY B CA 1
ATOM 2559 C C . GLY B 1 113 ? -15.922 -19.75 4.441 1 91.25 113 GLY B C 1
ATOM 2560 O O . GLY B 1 113 ? -16.312 -20.297 5.48 1 91.25 113 GLY B O 1
ATOM 2561 N N . HIS B 1 114 ? -15.203 -18.609 4.402 1 88.44 114 HIS B N 1
ATOM 2562 C CA . HIS B 1 114 ? -14.781 -18.016 5.664 1 88.44 114 HIS B CA 1
ATOM 2563 C C . HIS B 1 114 ? -15.867 -17.109 6.238 1 88.44 114 HIS B C 1
ATOM 2565 O O . HIS B 1 114 ? -15.961 -16.922 7.453 1 88.44 114 HIS B O 1
ATOM 2571 N N . VAL B 1 115 ? -16.609 -16.5 5.355 1 90.81 115 VAL B N 1
ATOM 2572 C CA . VAL B 1 115 ? -17.672 -15.578 5.742 1 90.81 115 VAL B CA 1
ATOM 2573 C C . VAL B 1 115 ? -18.922 -15.867 4.91 1 90.81 115 VAL B C 1
ATOM 2575 O O . VAL B 1 115 ? -18.828 -16.344 3.775 1 90.81 115 VAL B O 1
ATOM 2578 N N . GLN B 1 116 ? -20.016 -15.68 5.547 1 95.12 116 GLN B N 1
ATOM 2579 C CA . GLN B 1 116 ? -21.266 -15.805 4.793 1 95.12 116 GLN B CA 1
ATOM 2580 C C . GLN B 1 116 ? -21.516 -14.562 3.945 1 95.12 116 GLN B C 1
ATOM 2582 O O . GLN B 1 116 ? -21.125 -13.453 4.324 1 95.12 116 GLN B O 1
ATOM 2587 N N . GLY B 1 117 ? -22.141 -14.875 2.771 1 96.25 117 GLY B N 1
ATOM 2588 C CA . GLY B 1 117 ? -22.469 -13.742 1.919 1 96.25 117 GLY B CA 1
ATOM 2589 C C . GLY B 1 117 ? -23.031 -14.156 0.57 1 96.25 117 GLY B C 1
ATOM 2590 O O . GLY B 1 117 ? -23.156 -15.352 0.281 1 96.25 117 GLY B O 1
ATOM 2591 N N . ASP B 1 118 ? -23.406 -13.195 -0.168 1 97.12 118 ASP B N 1
ATOM 2592 C CA . ASP B 1 118 ? -23.953 -13.398 -1.504 1 97.12 118 ASP B CA 1
ATOM 2593 C C . ASP B 1 118 ? -22.859 -13.391 -2.561 1 97.12 118 ASP B C 1
ATOM 2595 O O . ASP B 1 118 ? -22.469 -12.336 -3.062 1 97.12 118 ASP B O 1
ATOM 2599 N N . LYS B 1 119 ? -22.438 -14.602 -2.885 1 95.31 119 LYS B N 1
ATOM 2600 C CA . LYS B 1 119 ? -21.328 -14.773 -3.816 1 95.31 119 LYS B CA 1
ATOM 2601 C C . LYS B 1 119 ? -21.625 -14.102 -5.152 1 95.31 119 LYS B C 1
ATOM 2603 O O . LYS B 1 119 ? -20.766 -13.438 -5.723 1 95.31 119 LYS B O 1
ATOM 2608 N N . LYS B 1 120 ? -22.781 -14.328 -5.652 1 96.38 120 LYS B N 1
ATOM 2609 C CA . LYS B 1 120 ? -23.156 -13.797 -6.957 1 96.38 120 LYS B CA 1
ATOM 2610 C C . LYS B 1 120 ? -23.109 -12.273 -6.961 1 96.38 120 LYS B C 1
ATOM 2612 O O . LYS B 1 120 ? -22.562 -11.664 -7.887 1 96.38 120 LYS B O 1
ATOM 2617 N N . LYS B 1 121 ? -23.656 -11.711 -5.949 1 96.88 121 LYS B N 1
ATOM 2618 C CA . LYS B 1 121 ? -23.672 -10.258 -5.848 1 96.88 121 LYS B CA 1
ATOM 2619 C C . LYS B 1 121 ? -22.266 -9.703 -5.746 1 96.88 121 LYS B C 1
ATOM 2621 O O . LYS B 1 121 ? -21.922 -8.734 -6.434 1 96.88 121 LYS B O 1
ATOM 2626 N N . LEU B 1 122 ? -21.438 -10.273 -4.941 1 96.81 122 LEU B N 1
ATOM 2627 C CA . LEU B 1 122 ? -20.062 -9.812 -4.727 1 96.81 122 LEU B CA 1
ATOM 2628 C C . LEU B 1 122 ? -19.234 -9.945 -6 1 96.81 122 LEU B C 1
ATOM 2630 O O . LEU B 1 122 ? -18.453 -9.055 -6.324 1 96.81 122 LEU B O 1
ATOM 2634 N N . LEU B 1 123 ? -19.391 -11.016 -6.711 1 96.88 123 LEU B N 1
ATOM 2635 C CA . LEU B 1 123 ? -18.656 -11.227 -7.957 1 96.88 123 LEU B CA 1
ATOM 2636 C C . LEU B 1 123 ? -19.078 -10.203 -9.008 1 96.88 123 LEU B C 1
ATOM 2638 O O . LEU B 1 123 ? -18.234 -9.703 -9.766 1 96.88 123 LEU B O 1
ATOM 2642 N N . GLU B 1 124 ? -20.344 -9.922 -9.039 1 96.31 124 GLU B N 1
ATOM 2643 C CA . GLU B 1 124 ? -20.844 -8.938 -10 1 96.31 124 GLU B CA 1
ATOM 2644 C C . GLU B 1 124 ? -20.312 -7.543 -9.695 1 96.31 124 GLU B C 1
ATOM 2646 O O . GLU B 1 124 ? -19.984 -6.785 -10.609 1 96.31 124 GLU B O 1
ATOM 2651 N N . GLU B 1 125 ? -20.266 -7.254 -8.453 1 94.12 125 GLU B N 1
ATOM 2652 C CA . GLU B 1 125 ? -19.688 -5.973 -8.055 1 94.12 125 GLU B CA 1
ATOM 2653 C C . GLU B 1 125 ? -18.219 -5.887 -8.453 1 94.12 125 GLU B C 1
ATOM 2655 O O . GLU B 1 125 ? -17.766 -4.859 -8.969 1 94.12 125 GLU B O 1
ATOM 2660 N N . PHE B 1 126 ? -17.5 -6.914 -8.219 1 95.81 126 PHE B N 1
ATOM 2661 C CA . PHE B 1 126 ? -16.094 -6.969 -8.594 1 95.81 126 PHE B CA 1
ATOM 2662 C C . PHE B 1 126 ? -15.938 -6.887 -10.109 1 95.81 126 PHE B C 1
ATOM 2664 O O . PHE B 1 126 ? -15.055 -6.184 -10.609 1 95.81 126 PHE B O 1
ATOM 2671 N N . LYS B 1 127 ? -16.766 -7.539 -10.797 1 96.12 127 LYS B N 1
ATOM 2672 C CA . LYS B 1 127 ? -16.734 -7.594 -12.258 1 96.12 127 LYS B CA 1
ATOM 2673 C C . LYS B 1 127 ? -16.906 -6.207 -12.867 1 96.12 127 LYS B C 1
ATOM 2675 O O . LYS B 1 127 ? -16.219 -5.863 -13.836 1 96.12 127 LYS B O 1
ATOM 2680 N N . THR B 1 128 ? -17.812 -5.5 -12.367 1 91.94 128 THR B N 1
ATOM 2681 C CA . THR B 1 128 ? -18.078 -4.168 -12.898 1 91.94 128 THR B CA 1
ATOM 2682 C C . THR B 1 128 ? -16.812 -3.312 -12.875 1 91.94 128 THR B C 1
ATOM 2684 O O . THR B 1 128 ? -16.484 -2.672 -13.875 1 91.94 128 THR B O 1
ATOM 2687 N N . PHE B 1 129 ? -16.062 -3.385 -11.836 1 85.94 129 PHE B N 1
ATOM 2688 C CA . PHE B 1 129 ? -14.859 -2.574 -11.688 1 85.94 129 PHE B CA 1
ATOM 2689 C C . PHE B 1 129 ? -13.758 -3.055 -12.625 1 85.94 129 PHE B C 1
ATOM 2691 O O . PHE B 1 129 ? -13.086 -2.246 -13.273 1 85.94 129 PHE B O 1
ATOM 2698 N N . VAL B 1 130 ? -13.594 -4.344 -12.688 1 92.69 130 VAL B N 1
ATOM 2699 C CA . VAL B 1 130 ? -12.555 -4.914 -13.539 1 92.69 130 VAL B CA 1
ATOM 2700 C C . VAL B 1 130 ? -12.836 -4.566 -15 1 92.69 130 VAL B C 1
ATOM 2702 O O . VAL B 1 130 ? -11.961 -4.047 -15.695 1 92.69 130 VAL B O 1
ATOM 2705 N N . ASP B 1 131 ? -14.047 -4.703 -15.414 1 91.81 131 ASP B N 1
ATOM 2706 C CA . ASP B 1 131 ? -14.406 -4.562 -16.828 1 91.81 131 ASP B CA 1
ATOM 2707 C C . ASP B 1 131 ? -14.375 -3.1 -17.266 1 91.81 131 ASP B C 1
ATOM 2709 O O . ASP B 1 131 ? -14 -2.789 -18.391 1 91.81 131 ASP B O 1
ATOM 2713 N N . THR B 1 132 ? -14.719 -2.24 -16.422 1 87.19 132 THR B N 1
ATOM 2714 C CA . THR B 1 132 ? -14.898 -0.854 -16.844 1 87.19 132 THR B CA 1
ATOM 2715 C C . THR B 1 132 ? -13.617 -0.055 -16.609 1 87.19 132 THR B C 1
ATOM 2717 O O . THR B 1 132 ? -13.352 0.918 -17.328 1 87.19 132 THR B O 1
ATOM 2720 N N . LYS B 1 133 ? -12.859 -0.52 -15.664 1 89.81 133 LYS B N 1
ATOM 2721 C CA . LYS B 1 133 ? -11.742 0.345 -15.281 1 89.81 133 LYS B CA 1
ATOM 2722 C C . LYS B 1 133 ? -10.43 -0.429 -15.25 1 89.81 133 LYS B C 1
ATOM 2724 O O . LYS B 1 133 ? -9.547 -0.19 -16.078 1 89.81 133 LYS B O 1
ATOM 2729 N N . TRP B 1 134 ? -10.289 -1.436 -14.586 1 95.06 134 TRP B N 1
ATOM 2730 C CA . TRP B 1 134 ? -9 -2.002 -14.203 1 95.06 134 TRP B CA 1
ATOM 2731 C C . TRP B 1 134 ? -8.367 -2.756 -15.367 1 95.06 134 TRP B C 1
ATOM 2733 O O . TRP B 1 134 ? -7.156 -2.686 -15.578 1 95.06 134 TRP B O 1
ATOM 2743 N N . ALA B 1 135 ? -9.203 -3.486 -16.141 1 96.38 135 ALA B N 1
ATOM 2744 C CA . ALA B 1 135 ? -8.688 -4.305 -17.234 1 96.38 135 ALA B CA 1
ATOM 2745 C C . ALA B 1 135 ? -7.949 -3.447 -18.266 1 96.38 135 ALA B C 1
ATOM 2747 O O . ALA B 1 135 ? -6.859 -3.807 -18.719 1 96.38 135 ALA B O 1
ATOM 2748 N N . LYS B 1 136 ? -8.516 -2.354 -18.594 1 95.75 136 LYS B N 1
ATOM 2749 C CA . LYS B 1 136 ? -7.934 -1.46 -19.594 1 95.75 136 LYS B CA 1
ATOM 2750 C C . LYS B 1 136 ? -6.562 -0.956 -19.141 1 95.75 136 LYS B C 1
ATOM 2752 O O . LYS B 1 136 ? -5.609 -0.962 -19.922 1 95.75 136 LYS B O 1
ATOM 2757 N N . TYR B 1 137 ? -6.496 -0.541 -17.938 1 96.69 137 TYR B N 1
ATOM 2758 C CA . TYR B 1 137 ? -5.258 0.031 -17.422 1 96.69 137 TYR B CA 1
ATOM 2759 C C . TYR B 1 137 ? -4.195 -1.045 -17.234 1 96.69 137 TYR B C 1
ATOM 2761 O O . TYR B 1 137 ? -3.008 -0.802 -17.469 1 96.69 137 TYR B O 1
ATOM 2769 N N . PHE B 1 138 ? -4.602 -2.207 -16.797 1 97.38 138 PHE B N 1
ATOM 2770 C CA . PHE B 1 138 ? -3.658 -3.311 -16.672 1 97.38 138 PHE B CA 1
ATOM 2771 C C . PHE B 1 138 ? -3.094 -3.711 -18.031 1 97.38 138 PHE B C 1
ATOM 2773 O O . PHE B 1 138 ? -1.883 -3.891 -18.172 1 97.38 138 PHE B O 1
ATOM 2780 N N . ASN B 1 139 ? -3.979 -3.84 -19 1 96.38 139 ASN B N 1
ATOM 2781 C CA . ASN B 1 139 ? -3.529 -4.18 -20.344 1 96.38 139 ASN B CA 1
ATOM 2782 C C . ASN B 1 139 ? -2.553 -3.139 -20.891 1 96.38 139 ASN B C 1
ATOM 2784 O O . ASN B 1 139 ? -1.54 -3.49 -21.5 1 96.38 139 ASN B O 1
ATOM 2788 N N . ARG B 1 140 ? -2.852 -1.932 -20.656 1 95.19 140 ARG B N 1
ATOM 2789 C CA . ARG B 1 140 ? -1.972 -0.852 -21.094 1 95.19 140 ARG B CA 1
ATOM 2790 C C . ARG B 1 140 ? -0.594 -0.973 -20.453 1 95.19 140 ARG B C 1
ATOM 2792 O O . ARG B 1 140 ? 0.425 -0.756 -21.109 1 95.19 140 ARG B O 1
ATOM 2799 N N . LEU B 1 141 ? -0.604 -1.271 -19.172 1 94.75 141 LEU B N 1
ATOM 2800 C CA . LEU B 1 141 ? 0.649 -1.436 -18.438 1 94.75 141 LEU B CA 1
ATOM 2801 C C . LEU B 1 141 ? 1.496 -2.543 -19.062 1 94.75 141 LEU B C 1
ATOM 2803 O O . LEU B 1 141 ? 2.682 -2.346 -19.328 1 94.75 141 LEU B O 1
ATOM 2807 N N . VAL B 1 142 ? 0.949 -3.66 -19.297 1 96.06 142 VAL B N 1
ATOM 2808 C CA . VAL B 1 142 ? 1.674 -4.816 -19.828 1 96.06 142 VAL B CA 1
ATOM 2809 C C . VAL B 1 142 ? 2.16 -4.523 -21.234 1 96.06 142 VAL B C 1
ATOM 2811 O O . VAL B 1 142 ? 3.303 -4.828 -21.578 1 96.06 142 VAL B O 1
ATOM 2814 N N . GLU B 1 143 ? 1.342 -3.906 -22 1 95.25 143 GLU B N 1
ATOM 2815 C CA . GLU B 1 143 ? 1.69 -3.576 -23.375 1 95.25 143 GLU B CA 1
ATOM 2816 C C . GLU B 1 143 ? 2.818 -2.549 -23.438 1 95.25 143 GLU B C 1
ATOM 2818 O O . GLU B 1 143 ? 3.707 -2.639 -24.281 1 95.25 143 GLU B O 1
ATOM 2823 N N . SER B 1 144 ? 2.795 -1.631 -22.562 1 94.81 144 SER B N 1
ATOM 2824 C CA . SER B 1 144 ? 3.76 -0.537 -22.578 1 94.81 144 SER B CA 1
ATOM 2825 C C . SER B 1 144 ? 5.141 -1.01 -22.141 1 94.81 144 SER B C 1
ATOM 2827 O O . SER B 1 144 ? 6.152 -0.394 -22.484 1 94.81 144 SER B O 1
ATOM 2829 N N . SER B 1 145 ? 5.211 -2.057 -21.359 1 96.12 145 SER B N 1
ATOM 2830 C CA . SER B 1 145 ? 6.496 -2.533 -20.859 1 96.12 145 SER B CA 1
ATOM 2831 C C . SER B 1 145 ? 7.336 -3.141 -21.984 1 96.12 145 SER B C 1
ATOM 2833 O O . SER B 1 145 ? 8.555 -2.957 -22.016 1 96.12 145 SER B O 1
ATOM 2835 N N . GLY B 1 146 ? 6.645 -3.914 -22.906 1 95.31 146 GLY B N 1
ATOM 2836 C CA . GLY B 1 146 ? 7.324 -4.613 -23.984 1 95.31 146 GLY B CA 1
ATOM 2837 C C . GLY B 1 146 ? 8.086 -5.84 -23.531 1 95.31 146 GLY B C 1
ATOM 2838 O O . GLY B 1 146 ? 8.625 -6.59 -24.344 1 95.31 146 GLY B O 1
ATOM 2839 N N . SER B 1 147 ? 8.227 -6.137 -22.25 1 96.69 147 SER B N 1
ATOM 2840 C CA . SER B 1 147 ? 9.039 -7.211 -21.688 1 96.69 147 SER B CA 1
ATOM 2841 C C . SER B 1 147 ? 8.219 -8.484 -21.516 1 96.69 147 SER B C 1
ATOM 2843 O O . SER B 1 147 ? 8.773 -9.562 -21.312 1 96.69 147 SER B O 1
ATOM 2845 N N . GLY B 1 148 ? 6.871 -8.305 -21.562 1 96 148 GLY B N 1
ATOM 2846 C CA . GLY B 1 148 ? 5.984 -9.398 -21.203 1 96 148 GLY B CA 1
ATOM 2847 C C . GLY B 1 148 ? 5.695 -9.461 -19.703 1 96 148 GLY B C 1
ATOM 2848 O O . GLY B 1 148 ? 4.887 -10.281 -19.266 1 96 148 GLY B O 1
ATOM 2849 N N . PHE B 1 149 ? 6.379 -8.656 -18.969 1 98.31 149 PHE B N 1
ATOM 2850 C CA . PHE B 1 149 ? 6.121 -8.414 -17.547 1 98.31 149 PHE B CA 1
ATOM 2851 C C . PHE B 1 149 ? 5.656 -6.984 -17.312 1 98.31 149 PHE B C 1
ATOM 2853 O O . PHE B 1 149 ? 5.426 -6.238 -18.266 1 98.31 149 PHE B O 1
ATOM 2860 N N . LEU B 1 150 ? 5.426 -6.633 -16.094 1 98.44 150 LEU B N 1
ATOM 2861 C CA . LEU B 1 150 ? 4.91 -5.301 -15.781 1 98.44 150 LEU B CA 1
ATOM 2862 C C . LEU B 1 150 ? 5.973 -4.234 -16.031 1 98.44 150 LEU B C 1
ATOM 2864 O O . LEU B 1 150 ? 5.66 -3.145 -16.516 1 98.44 150 LEU B O 1
ATOM 2868 N N . ALA B 1 151 ? 7.195 -4.516 -15.688 1 98.38 151 ALA B N 1
ATOM 2869 C CA . ALA B 1 151 ? 8.273 -3.539 -15.828 1 98.38 151 ALA B CA 1
ATOM 2870 C C . ALA B 1 151 ? 9 -3.715 -17.156 1 98.38 151 ALA B C 1
ATOM 2872 O O . ALA B 1 151 ? 9.102 -4.828 -17.672 1 98.38 151 ALA B O 1
ATOM 2873 N N . LYS B 1 152 ? 9.531 -2.66 -17.672 1 97.31 152 LYS B N 1
ATOM 2874 C CA . LYS B 1 152 ? 10.305 -2.695 -18.906 1 97.31 152 LYS B CA 1
ATOM 2875 C C . LYS B 1 152 ? 11.547 -3.576 -18.75 1 97.31 152 LYS B C 1
ATOM 2877 O O . LYS B 1 152 ? 11.945 -4.254 -19.703 1 97.31 152 LYS B O 1
ATOM 2882 N N . SER B 1 153 ? 12.148 -3.594 -17.578 1 97.5 153 SER B N 1
ATOM 2883 C CA . SER B 1 153 ? 13.383 -4.332 -17.359 1 97.5 153 SER B CA 1
ATOM 2884 C C . SER B 1 153 ? 13.117 -5.824 -17.188 1 97.5 153 SER B C 1
ATOM 2886 O O . SER B 1 153 ? 14.047 -6.625 -17.109 1 97.5 153 SER B O 1
ATOM 2888 N N . GLY B 1 154 ? 11.875 -6.172 -17.172 1 98.12 154 GLY B N 1
ATOM 2889 C CA . GLY B 1 154 ? 11.531 -7.582 -17.062 1 98.12 154 GLY B CA 1
ATOM 2890 C C . GLY B 1 154 ? 10.867 -7.926 -15.742 1 98.12 154 GLY B C 1
ATOM 2891 O O . GLY B 1 154 ? 10.023 -7.172 -15.258 1 98.12 154 GLY B O 1
ATOM 2892 N N . LEU B 1 155 ? 11.18 -9.102 -15.219 1 98.75 155 LEU B N 1
ATOM 2893 C CA . LEU B 1 155 ? 10.547 -9.648 -14.023 1 98.75 155 LEU B CA 1
ATOM 2894 C C . LEU B 1 155 ? 10.836 -8.781 -12.805 1 98.75 155 LEU B C 1
ATOM 2896 O O . LEU B 1 155 ? 11.992 -8.469 -12.523 1 98.75 155 LEU B O 1
ATOM 2900 N N . THR B 1 156 ? 9.773 -8.359 -12.102 1 98.88 156 THR B N 1
ATOM 2901 C CA . THR B 1 156 ? 9.875 -7.676 -10.82 1 98.88 156 THR B CA 1
ATOM 2902 C C . THR B 1 156 ? 8.875 -8.25 -9.82 1 98.88 156 THR B C 1
ATOM 2904 O O . THR B 1 156 ? 8.062 -9.117 -10.172 1 98.88 156 THR B O 1
ATOM 2907 N N . TRP B 1 157 ? 8.875 -7.809 -8.555 1 98.88 157 TRP B N 1
ATOM 2908 C CA . TRP B 1 157 ? 8.164 -8.477 -7.473 1 98.88 157 TRP B CA 1
ATOM 2909 C C . TRP B 1 157 ? 6.656 -8.414 -7.691 1 98.88 157 TRP B C 1
ATOM 2911 O O . TRP B 1 157 ? 5.93 -9.352 -7.332 1 98.88 157 TRP B O 1
ATOM 2921 N N . PRO B 1 158 ? 6.043 -7.34 -8.328 1 98.94 158 PRO B N 1
ATOM 2922 C CA . PRO B 1 158 ? 4.59 -7.348 -8.484 1 98.94 158 PRO B CA 1
ATOM 2923 C C . PRO B 1 158 ? 4.105 -8.445 -9.43 1 98.94 158 PRO B C 1
ATOM 2925 O O . PRO B 1 158 ? 2.926 -8.812 -9.398 1 98.94 158 PRO B O 1
ATOM 2928 N N . ASP B 1 159 ? 4.98 -8.922 -10.328 1 98.94 159 ASP B N 1
ATOM 2929 C CA . ASP B 1 159 ? 4.586 -10.016 -11.211 1 98.94 159 ASP B CA 1
ATOM 2930 C C . ASP B 1 159 ? 4.199 -11.258 -10.406 1 98.94 159 ASP B C 1
ATOM 2932 O O . ASP B 1 159 ? 3.32 -12.016 -10.812 1 98.94 159 ASP B O 1
ATOM 2936 N N . PHE B 1 160 ? 4.855 -11.461 -9.25 1 98.94 160 PHE B N 1
ATOM 2937 C CA . PHE B 1 160 ? 4.531 -12.586 -8.383 1 98.94 160 PHE B CA 1
ATOM 2938 C C . PHE B 1 160 ? 3.174 -12.383 -7.719 1 98.94 160 PHE B C 1
ATOM 2940 O O . PHE B 1 160 ? 2.455 -13.344 -7.457 1 98.94 160 PHE B O 1
ATOM 2947 N N . VAL B 1 161 ? 2.822 -11.164 -7.453 1 98.88 161 VAL B N 1
ATOM 2948 C CA . VAL B 1 161 ? 1.505 -10.836 -6.914 1 98.88 161 VAL B CA 1
ATOM 2949 C C . VAL B 1 161 ? 0.43 -11.141 -7.953 1 98.88 161 VAL B C 1
ATOM 2951 O O . VAL B 1 161 ? -0.597 -11.75 -7.633 1 98.88 161 VAL B O 1
ATOM 2954 N N . VAL B 1 162 ? 0.717 -10.75 -9.188 1 98.81 162 VAL B N 1
ATOM 2955 C CA . VAL B 1 162 ? -0.199 -11.023 -10.289 1 98.81 162 VAL B CA 1
ATOM 2956 C C . VAL B 1 162 ? -0.404 -12.531 -10.422 1 98.81 162 VAL B C 1
ATOM 2958 O O . VAL B 1 162 ? -1.538 -13.008 -10.539 1 98.81 162 VAL B O 1
ATOM 2961 N N . ALA B 1 163 ? 0.659 -13.266 -10.383 1 98.69 163 ALA B N 1
ATOM 2962 C CA . ALA B 1 163 ? 0.592 -14.711 -10.57 1 98.69 163 ALA B CA 1
ATOM 2963 C C . ALA B 1 163 ? -0.246 -15.367 -9.477 1 98.69 163 ALA B C 1
ATOM 2965 O O . ALA B 1 163 ? -1.114 -16.188 -9.758 1 98.69 163 ALA B O 1
ATOM 2966 N N . ASN B 1 164 ? 0.027 -15.008 -8.227 1 98.44 164 ASN B N 1
ATOM 2967 C CA . ASN B 1 164 ? -0.735 -15.57 -7.117 1 98.44 164 ASN B CA 1
ATOM 2968 C C . ASN B 1 164 ? -2.211 -15.188 -7.199 1 98.44 164 ASN B C 1
ATOM 2970 O O . ASN B 1 164 ? -3.084 -15.992 -6.879 1 98.44 164 ASN B O 1
ATOM 2974 N N . PHE B 1 165 ? -2.473 -13.93 -7.559 1 98.44 165 PHE B N 1
ATOM 2975 C CA . PHE B 1 165 ? -3.848 -13.469 -7.703 1 98.44 165 PHE B CA 1
ATOM 2976 C C . PHE B 1 165 ? -4.578 -14.258 -8.781 1 98.44 165 PHE B C 1
ATOM 2978 O O . PHE B 1 165 ? -5.727 -14.664 -8.586 1 98.44 165 PHE B O 1
ATOM 2985 N N . TYR B 1 166 ? -3.92 -14.492 -9.875 1 98.31 166 TYR B N 1
ATOM 2986 C CA . TYR B 1 166 ? -4.516 -15.266 -10.953 1 98.31 166 TYR B CA 1
ATOM 2987 C C . TYR B 1 166 ? -4.863 -16.672 -10.484 1 98.31 166 TYR B C 1
ATOM 2989 O O . TYR B 1 166 ? -5.941 -17.188 -10.789 1 98.31 166 TYR B O 1
ATOM 2997 N N . GLU B 1 167 ? -3.969 -17.344 -9.773 1 97.25 167 GLU B N 1
ATOM 2998 C CA . GLU B 1 167 ? -4.227 -18.672 -9.25 1 97.25 167 GLU B CA 1
ATOM 2999 C C . GLU B 1 167 ? -5.445 -18.672 -8.32 1 97.25 167 GLU B C 1
ATOM 3001 O O . GLU B 1 167 ? -6.293 -19.562 -8.406 1 97.25 167 GLU B O 1
ATOM 3006 N N . THR B 1 168 ? -5.488 -17.703 -7.418 1 97.5 168 THR B N 1
ATOM 3007 C CA . THR B 1 168 ? -6.617 -17.578 -6.504 1 97.5 168 THR B CA 1
ATOM 3008 C C . THR B 1 168 ? -7.918 -17.359 -7.273 1 97.5 168 THR B C 1
ATOM 3010 O O . THR B 1 168 ? -8.938 -17.969 -6.949 1 97.5 168 THR B O 1
ATOM 3013 N N . ALA B 1 169 ? -7.832 -16.484 -8.281 1 97.69 169 ALA B N 1
ATOM 3014 C CA . ALA B 1 169 ? -9 -16.219 -9.117 1 97.69 169 ALA B CA 1
ATOM 3015 C C . ALA B 1 169 ? -9.469 -17.484 -9.836 1 97.69 169 ALA B C 1
ATOM 3017 O O . ALA B 1 169 ? -10.68 -17.703 -9.969 1 97.69 169 ALA B O 1
ATOM 3018 N N . THR B 1 170 ? -8.547 -18.266 -10.281 1 97.25 170 THR B N 1
ATOM 3019 C CA . THR B 1 170 ? -8.867 -19.5 -10.992 1 97.25 170 THR B CA 1
ATOM 3020 C C . THR B 1 170 ? -9.562 -20.484 -10.062 1 97.25 170 THR B C 1
ATOM 3022 O O . THR B 1 170 ? -10.602 -21.047 -10.414 1 97.25 170 THR B O 1
ATOM 3025 N N . VAL B 1 171 ? -9.078 -20.625 -8.859 1 95.94 171 VAL B N 1
ATOM 3026 C CA . VAL B 1 171 ? -9.625 -21.547 -7.883 1 95.94 171 VAL B CA 1
ATOM 3027 C C . VAL B 1 171 ? -11.055 -21.141 -7.516 1 95.94 171 VAL B C 1
ATOM 3029 O O . VAL B 1 171 ? -11.914 -22 -7.297 1 95.94 171 VAL B O 1
ATOM 3032 N N . HIS B 1 172 ? -11.344 -19.859 -7.535 1 96.62 172 HIS B N 1
ATOM 3033 C CA . HIS B 1 172 ? -12.625 -19.391 -7.031 1 96.62 172 HIS B CA 1
ATOM 3034 C C . HIS B 1 172 ? -13.539 -18.953 -8.172 1 96.62 172 HIS B C 1
ATOM 3036 O O . HIS B 1 172 ? -14.578 -18.328 -7.938 1 96.62 172 HIS B O 1
ATOM 3042 N N . GLY B 1 173 ? -13.117 -19.219 -9.359 1 96 173 GLY B N 1
ATOM 3043 C CA . GLY B 1 173 ? -13.953 -18.969 -10.516 1 96 173 GLY B CA 1
ATOM 3044 C C . GLY B 1 173 ? -14.211 -17.484 -10.75 1 96 173 GLY B C 1
ATOM 3045 O O . GLY B 1 173 ? -15.344 -17.078 -11.047 1 96 173 GLY B O 1
ATOM 3046 N N . MET B 1 174 ? -13.195 -16.656 -10.555 1 97.06 174 MET B N 1
ATOM 3047 C CA . MET B 1 174 ? -13.328 -15.219 -10.781 1 97.06 174 MET B CA 1
ATOM 3048 C C . MET B 1 174 ? -13.078 -14.875 -12.25 1 97.06 174 MET B C 1
ATOM 3050 O O . MET B 1 174 ? -11.992 -14.438 -12.609 1 97.06 174 MET B O 1
ATOM 3054 N N . GLU B 1 175 ? -14.062 -14.953 -13.016 1 96.5 175 GLU B N 1
ATOM 3055 C CA . GLU B 1 175 ? -14 -14.828 -14.469 1 96.5 175 GLU B CA 1
ATOM 3056 C C . GLU B 1 175 ? -13.375 -13.5 -14.891 1 96.5 175 GLU B C 1
ATOM 3058 O O . GLU B 1 175 ? -12.602 -13.453 -15.844 1 96.5 175 GLU B O 1
ATOM 3063 N N . PRO B 1 176 ? -13.648 -12.406 -14.195 1 96.56 176 PRO B N 1
ATOM 3064 C CA . PRO B 1 176 ? -13.094 -11.117 -14.633 1 96.56 176 PRO B CA 1
ATOM 3065 C C . PRO B 1 176 ? -11.57 -11.102 -14.641 1 96.56 176 PRO B C 1
ATOM 3067 O O . PRO B 1 176 ? -10.961 -10.352 -15.414 1 96.56 176 PRO B O 1
ATOM 3070 N N . ILE B 1 177 ? -10.969 -11.906 -13.82 1 97.88 177 ILE B N 1
ATOM 3071 C CA . ILE B 1 177 ? -9.508 -11.984 -13.758 1 97.88 177 ILE B CA 1
ATOM 3072 C C . ILE B 1 177 ? -9.016 -13.133 -14.641 1 97.88 177 ILE B C 1
ATOM 3074 O O . ILE B 1 177 ? -8.078 -12.961 -15.422 1 97.88 177 ILE B O 1
ATOM 3078 N N . VAL B 1 178 ? -9.656 -14.266 -14.594 1 97.94 178 VAL B N 1
ATOM 3079 C CA . VAL B 1 178 ? -9.273 -15.477 -15.32 1 97.94 178 VAL B CA 1
ATOM 3080 C C . VAL B 1 178 ? -9.305 -15.211 -16.828 1 97.94 178 VAL B C 1
ATOM 3082 O O . VAL B 1 178 ? -8.461 -15.727 -17.562 1 97.94 178 VAL B O 1
ATOM 3085 N N . ASN B 1 179 ? -10.164 -14.336 -17.188 1 96.94 179 ASN B N 1
ATOM 3086 C CA . ASN B 1 179 ? -10.359 -14.086 -18.609 1 96.94 179 ASN B CA 1
ATOM 3087 C C . ASN B 1 179 ? -9.477 -12.945 -19.109 1 96.94 179 ASN B C 1
ATOM 3089 O O . ASN B 1 179 ? -9.469 -12.641 -20.297 1 96.94 179 ASN B O 1
ATOM 3093 N N . LEU B 1 180 ? -8.797 -12.312 -18.281 1 96.94 180 LEU B N 1
ATOM 3094 C CA . LEU B 1 180 ? -7.875 -11.25 -18.688 1 96.94 180 LEU B CA 1
ATOM 3095 C C . LEU B 1 180 ? -6.578 -11.844 -19.234 1 96.94 180 LEU B C 1
ATOM 3097 O O . LEU B 1 180 ? -5.699 -12.242 -18.469 1 96.94 180 LEU B O 1
ATOM 3101 N N . LYS B 1 181 ? -6.383 -11.812 -20.5 1 96.69 181 LYS B N 1
ATOM 3102 C CA . LYS B 1 181 ? -5.297 -12.508 -21.188 1 96.69 181 LYS B CA 1
ATOM 3103 C C . LYS B 1 181 ? -3.936 -12.039 -20.688 1 96.69 181 LYS B C 1
ATOM 3105 O O . LYS B 1 181 ? -3.018 -12.844 -20.531 1 96.69 181 LYS B O 1
ATOM 3110 N N . SER B 1 182 ? -3.834 -10.75 -20.5 1 96.69 182 SER B N 1
ATOM 3111 C CA . SER B 1 182 ? -2.559 -10.219 -20.047 1 96.69 182 SER B CA 1
ATOM 3112 C C . SER B 1 182 ? -2.229 -10.719 -18.641 1 96.69 182 SER B C 1
ATOM 3114 O O . SER B 1 182 ? -1.062 -10.945 -18.312 1 96.69 182 SER B O 1
ATOM 3116 N N . PHE B 1 183 ? -3.238 -10.836 -17.797 1 97.94 183 PHE B N 1
ATOM 3117 C CA . PHE B 1 183 ? -3.049 -11.383 -16.469 1 97.94 183 PHE B CA 1
ATOM 3118 C C . PHE B 1 183 ? -2.568 -12.828 -16.531 1 97.94 183 PHE B C 1
ATOM 3120 O O . PHE B 1 183 ? -1.614 -13.203 -15.844 1 97.94 183 PHE B O 1
ATOM 3127 N N . LYS B 1 184 ? -3.232 -13.633 -17.344 1 98.31 184 LYS B N 1
ATOM 3128 C CA . LYS B 1 184 ? -2.859 -15.031 -17.547 1 98.31 184 LYS B CA 1
ATOM 3129 C C . LYS B 1 184 ? -1.442 -15.148 -18.094 1 98.31 184 LYS B C 1
ATOM 3131 O O . LYS B 1 184 ? -0.693 -16.047 -17.719 1 98.31 184 LYS B O 1
ATOM 3136 N N . ALA B 1 185 ? -1.121 -14.297 -19 1 98.38 185 ALA B N 1
ATOM 3137 C CA . ALA B 1 185 ? 0.199 -14.344 -19.625 1 98.38 185 ALA B CA 1
ATOM 3138 C C . ALA B 1 185 ? 1.303 -14.156 -18.578 1 98.38 185 ALA B C 1
ATOM 3140 O O . ALA B 1 185 ? 2.307 -14.875 -18.594 1 98.38 185 ALA B O 1
ATOM 3141 N N . ILE B 1 186 ? 1.146 -13.195 -17.703 1 98.75 186 ILE B N 1
ATOM 3142 C CA . ILE B 1 186 ? 2.127 -12.969 -16.641 1 98.75 186 ILE B CA 1
ATOM 3143 C C . ILE B 1 186 ? 2.166 -14.18 -15.711 1 98.75 186 ILE B C 1
ATOM 3145 O O . ILE B 1 186 ? 3.242 -14.641 -15.328 1 98.75 186 ILE B O 1
ATOM 3149 N N . HIS B 1 187 ? 0.997 -14.672 -15.359 1 98.69 187 HIS B N 1
ATOM 3150 C CA . HIS B 1 187 ? 0.93 -15.875 -14.539 1 98.69 187 HIS B CA 1
ATOM 3151 C C . HIS B 1 187 ? 1.728 -17.016 -15.172 1 98.69 187 HIS B C 1
ATOM 3153 O O . HIS B 1 187 ? 2.553 -17.641 -14.5 1 98.69 187 HIS B O 1
ATOM 3159 N N . ASP B 1 188 ? 1.462 -17.281 -16.438 1 98.69 188 ASP B N 1
ATOM 3160 C CA . ASP B 1 188 ? 2.105 -18.391 -17.125 1 98.69 188 ASP B CA 1
ATOM 3161 C C . ASP B 1 188 ? 3.619 -18.203 -17.188 1 98.69 188 ASP B C 1
ATOM 3163 O O . ASP B 1 188 ? 4.379 -19.156 -17.047 1 98.69 188 ASP B O 1
ATOM 3167 N N . LYS B 1 189 ? 4.09 -17 -17.406 1 98.62 189 LYS B N 1
ATOM 3168 C CA . LYS B 1 189 ? 5.523 -16.719 -17.438 1 98.62 189 LYS B CA 1
ATOM 3169 C C . LYS B 1 189 ? 6.164 -16.969 -16.078 1 98.62 189 LYS B C 1
ATOM 3171 O O . LYS B 1 189 ? 7.258 -17.531 -16 1 98.62 189 LYS B O 1
ATOM 3176 N N . VAL B 1 190 ? 5.496 -16.516 -15.031 1 98.75 190 VAL B N 1
ATOM 3177 C CA . VAL B 1 190 ? 6.02 -16.719 -13.68 1 98.75 190 VAL B CA 1
ATOM 3178 C C . VAL B 1 190 ? 6.066 -18.219 -13.367 1 98.75 190 VAL B C 1
ATOM 3180 O O . VAL B 1 190 ? 7.062 -18.719 -12.852 1 98.75 190 VAL B O 1
ATOM 3183 N N . LYS B 1 191 ? 5.031 -18.906 -13.711 1 98.19 191 LYS B N 1
ATOM 3184 C CA . LYS B 1 191 ? 4.934 -20.344 -13.445 1 98.19 191 LYS B CA 1
ATOM 3185 C C . LYS B 1 191 ? 6.012 -21.109 -14.203 1 98.19 191 LYS B C 1
ATOM 3187 O O . LYS B 1 191 ? 6.453 -22.172 -13.75 1 98.19 191 LYS B O 1
ATOM 3192 N N . ALA B 1 192 ? 6.434 -20.594 -15.258 1 98.19 192 ALA B N 1
ATOM 3193 C CA . ALA B 1 192 ? 7.379 -21.281 -16.141 1 98.19 192 ALA B CA 1
ATOM 3194 C C . ALA B 1 192 ? 8.82 -21 -15.711 1 98.19 192 ALA B C 1
ATOM 3196 O O . ALA B 1 192 ? 9.758 -21.578 -16.266 1 98.19 192 ALA B O 1
ATOM 3197 N N . LEU B 1 193 ? 9.047 -20.094 -14.805 1 98.62 193 LEU B N 1
ATOM 3198 C CA . LEU B 1 193 ? 10.398 -19.812 -14.344 1 98.62 193 LEU B CA 1
ATOM 3199 C C . LEU B 1 193 ? 11.055 -21.078 -13.781 1 98.62 193 LEU B C 1
ATOM 3201 O O . LEU B 1 193 ? 10.492 -21.734 -12.898 1 98.62 193 LEU B O 1
ATOM 3205 N N . PRO B 1 194 ? 12.211 -21.406 -14.258 1 98.56 194 PRO B N 1
ATOM 3206 C CA . PRO B 1 194 ? 12.859 -22.641 -13.797 1 98.56 194 PRO B CA 1
ATOM 3207 C C . PRO B 1 194 ? 13.109 -22.641 -12.289 1 98.56 194 PRO B C 1
ATOM 3209 O O . PRO B 1 194 ? 13.062 -23.703 -11.656 1 98.56 194 PRO B O 1
ATOM 3212 N N . GLN B 1 195 ? 13.422 -21.531 -11.688 1 98.56 195 GLN B N 1
ATOM 3213 C CA . GLN B 1 195 ? 13.727 -21.391 -10.266 1 98.56 195 GLN B CA 1
ATOM 3214 C C . GLN B 1 195 ? 12.531 -21.797 -9.414 1 98.56 195 GLN B C 1
ATOM 3216 O O . GLN B 1 195 ? 12.68 -22.094 -8.227 1 98.56 195 GLN B O 1
ATOM 3221 N N . LEU B 1 196 ? 11.328 -21.797 -10.047 1 98.69 196 LEU B N 1
ATOM 3222 C CA . LEU B 1 196 ? 10.125 -22.016 -9.258 1 98.69 196 LEU B CA 1
ATOM 3223 C C . LEU B 1 196 ? 9.516 -23.375 -9.547 1 98.69 196 LEU B C 1
ATOM 3225 O O . LEU B 1 196 ? 8.516 -23.766 -8.938 1 98.69 196 LEU B O 1
ATOM 3229 N N . LYS B 1 197 ? 10.008 -24.109 -10.445 1 97.81 197 LYS B N 1
ATOM 3230 C CA . LYS B 1 197 ? 9.438 -25.375 -10.922 1 97.81 197 LYS B CA 1
ATOM 3231 C C . LYS B 1 197 ? 9.227 -26.344 -9.766 1 97.81 197 LYS B C 1
ATOM 3233 O O . LYS B 1 197 ? 8.125 -26.875 -9.586 1 97.81 197 LYS B O 1
ATOM 3238 N N . ASN B 1 198 ? 10.305 -26.578 -8.992 1 97.5 198 ASN B N 1
ATOM 3239 C CA . ASN B 1 198 ? 10.219 -27.516 -7.879 1 97.5 198 ASN B CA 1
ATOM 3240 C C . ASN B 1 198 ? 9.242 -27.031 -6.812 1 97.5 198 ASN B C 1
ATOM 3242 O O . ASN B 1 198 ? 8.531 -27.844 -6.203 1 97.5 198 ASN B O 1
ATOM 3246 N N . TYR B 1 199 ? 9.289 -25.75 -6.586 1 97.94 199 TYR B N 1
ATOM 3247 C CA . TYR B 1 199 ? 8.383 -25.188 -5.586 1 97.94 199 TYR B CA 1
ATOM 3248 C C . TYR B 1 199 ? 6.93 -25.484 -5.945 1 97.94 199 TYR B C 1
ATOM 3250 O O . TYR B 1 199 ? 6.168 -25.984 -5.113 1 97.94 199 TYR B O 1
ATOM 3258 N N . PHE B 1 200 ? 6.52 -25.188 -7.211 1 97.19 200 PHE B N 1
ATOM 3259 C CA . PHE B 1 200 ? 5.141 -25.375 -7.637 1 97.19 200 PHE B CA 1
ATOM 3260 C C . PHE B 1 200 ? 4.777 -26.859 -7.652 1 97.19 200 PHE B C 1
ATOM 3262 O O . PHE B 1 200 ? 3.633 -27.219 -7.371 1 97.19 200 PHE B O 1
ATOM 3269 N N . ALA B 1 201 ? 5.688 -27.719 -7.871 1 96.38 201 ALA B N 1
ATOM 3270 C CA . ALA B 1 201 ? 5.449 -29.156 -7.918 1 96.38 201 ALA B CA 1
ATOM 3271 C C . ALA B 1 201 ? 5.215 -29.719 -6.52 1 96.38 201 ALA B C 1
ATOM 3273 O O . ALA B 1 201 ? 4.449 -30.672 -6.344 1 96.38 201 ALA B O 1
ATOM 3274 N N . GLN B 1 202 ? 5.84 -29.078 -5.535 1 96 202 GLN B N 1
ATOM 3275 C CA . GLN B 1 202 ? 5.84 -29.656 -4.195 1 96 202 GLN B CA 1
ATOM 3276 C C . GLN B 1 202 ? 4.914 -28.891 -3.26 1 96 202 GLN B C 1
ATOM 3278 O O . GLN B 1 202 ? 4.578 -29.359 -2.176 1 96 202 GLN B O 1
ATOM 3283 N N . ARG B 1 203 ? 4.547 -27.766 -3.682 1 94.12 203 ARG B N 1
ATOM 3284 C CA . ARG B 1 203 ? 3.783 -26.859 -2.822 1 94.12 203 ARG B CA 1
ATOM 3285 C C . ARG B 1 203 ? 2.455 -27.5 -2.416 1 94.12 203 ARG B C 1
ATOM 3287 O O . ARG B 1 203 ? 1.776 -28.109 -3.24 1 94.12 203 ARG B O 1
ATOM 3294 N N . LYS B 1 204 ? 2.174 -27.375 -1.147 1 91.12 204 LYS B N 1
ATOM 3295 C CA . LYS B 1 204 ? 0.879 -27.828 -0.643 1 91.12 204 LYS B CA 1
ATOM 3296 C C . LYS B 1 204 ? -0.265 -27.094 -1.35 1 91.12 204 LYS B C 1
ATOM 3298 O O . LYS B 1 204 ? -0.204 -25.891 -1.563 1 91.12 204 LYS B O 1
ATOM 3303 N N . GLN B 1 205 ? -1.271 -27.812 -1.697 1 90.06 205 GLN B N 1
ATOM 3304 C CA . GLN B 1 205 ? -2.445 -27.203 -2.312 1 90.06 205 GLN B CA 1
ATOM 3305 C C . GLN B 1 205 ? -3.383 -26.625 -1.254 1 90.06 205 GLN B C 1
ATOM 3307 O O . GLN B 1 205 ? -3.717 -27.312 -0.278 1 90.06 205 GLN B O 1
ATOM 3312 N N . THR B 1 206 ? -3.645 -25.359 -1.364 1 89.81 206 THR B N 1
ATOM 3313 C CA . THR B 1 206 ? -4.574 -24.656 -0.484 1 89.81 206 THR B CA 1
ATOM 3314 C C . THR B 1 206 ? -5.629 -23.922 -1.296 1 89.81 206 THR B C 1
ATOM 3316 O O . THR B 1 206 ? -5.465 -23.719 -2.5 1 89.81 206 THR B O 1
ATOM 3319 N N . LYS B 1 207 ? -6.867 -23.641 -0.751 1 83.38 207 LYS B N 1
ATOM 3320 C CA . LYS B 1 207 ? -7.961 -22.969 -1.438 1 83.38 207 LYS B CA 1
ATOM 3321 C C . LYS B 1 207 ? -7.535 -21.578 -1.903 1 83.38 207 LYS B C 1
ATOM 3323 O O . LYS B 1 207 ? -8.062 -21.047 -2.889 1 83.38 207 LYS B O 1
ATOM 3328 N N . PHE B 1 208 ? -6.758 -21.047 -1.021 1 85.44 208 PHE B N 1
ATOM 3329 C CA . PHE B 1 208 ? -6.211 -19.75 -1.385 1 85.44 208 PHE B CA 1
ATOM 3330 C C . PHE B 1 208 ? -4.957 -19.438 -0.57 1 85.44 208 PHE B C 1
ATOM 3332 O O . PHE B 1 208 ? -4.719 -20.062 0.468 1 85.44 208 PHE B O 1
#

pLDDT: mean 96.58, std 2.76, range [82.94, 98.94]

InterPro domains:
  IPR004045 Glutathione S-transferase, N-terminal [PF13417] (18-78)
  IPR004045 Glutathione S-transferase, N-terminal [PS50404] (2-81)
  IPR004046 Glutathione S-transferase, C-terminal [PF14497] (116-203)
  IPR010987 Glutathione S-transferase, C-terminal-like [PS50405] (83-208)
  IPR036249 Thioredoxin-like superfamily [SSF52833] (3-78)
  IPR036282 Glutathione S-transferase, C-terminal domain superfamily [SSF47616] (79-208)
  IPR040079 Glutathione transferase family [SFLDS00019] (4-190)
  IPR050213 Glutathione S-transferase superfamily [PTHR11571] (1-205)

Foldseek 3Di:
DKEKEKEDAPFCPLCVLLVLLCLLLVHDYHYHHQHDPVRLVVCQVVADVSDDTWMDINVPDIDDDSLRSLCVSQVVRVQQADDDVLNVVSSVLLVLLVVLVVLLVVLLCCLQPNDPDDNVVSLVVSLVCLVPPSLVVQVVQCVVLVQLANHVVHHHSSLSVLLVSLVLCVLSVNCSSVVRVSSVSSNVVSCPNPSCVVVVVPPDDDND/DKEKEKEEAPFCPLCVLLVLLCLLLVHDYHYHHQHDPVRLVVCQVVAVVSDDTWMDINVPDIDDDSLRSLCVSQVVRVQQADDDVLNVVSSVLLVLLVVLVVLLVVLLCCLQPNDPDDNVVSLVVSLVCLVPPSLVVQVVQCVVLVQLANHVVHHHSSLSVLLVSLVLCVLSVSCSSVVRVSSVSSNVVSCPNPSCVVVVVPPDDDND

Solvent-accessible surface area (backbone atoms only — not comparable to full-atom values): 22071 Å² total; per-residue (Å²): 132,87,42,39,34,40,38,34,49,64,44,41,65,75,42,35,38,49,54,51,52,35,44,54,63,69,51,73,62,45,79,44,57,66,41,61,81,76,54,44,67,88,49,23,90,79,34,61,80,51,47,76,29,34,40,29,45,65,85,71,46,76,33,27,47,51,66,24,44,37,50,46,53,14,50,76,59,75,18,34,54,93,45,75,67,48,23,28,44,45,43,21,51,34,51,53,53,45,53,55,50,59,64,40,40,68,35,50,37,29,71,72,67,76,40,90,72,61,54,68,61,41,47,51,57,42,35,54,48,34,72,74,48,50,49,60,41,52,46,49,42,35,61,70,23,72,50,67,26,66,38,56,92,23,80,36,45,46,51,40,44,47,27,52,4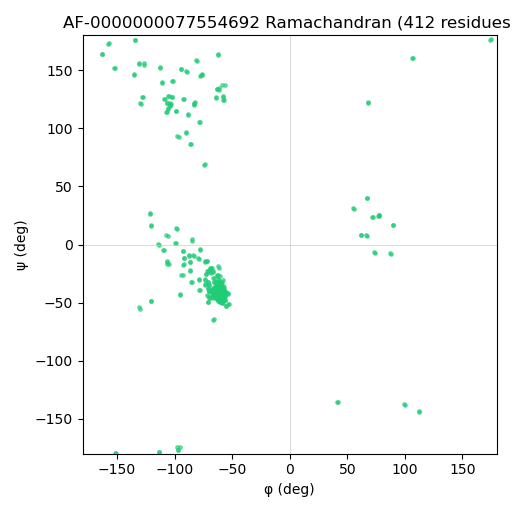8,46,54,39,25,55,70,66,65,35,57,70,53,58,67,31,63,66,53,46,49,34,24,51,54,58,63,62,35,75,63,38,42,65,54,68,72,65,52,81,89,56,86,57,131,86,41,39,33,40,38,34,49,64,43,41,65,76,43,36,40,49,54,50,52,35,43,54,62,67,51,74,62,45,80,45,57,65,41,59,82,74,53,42,66,88,48,24,88,78,34,60,79,51,45,76,30,32,41,30,45,63,88,74,45,76,33,25,48,51,66,26,45,36,50,46,52,14,51,77,57,74,18,34,52,92,46,74,67,47,24,30,44,45,44,20,51,34,52,54,52,46,52,55,50,60,63,40,41,68,34,49,38,30,71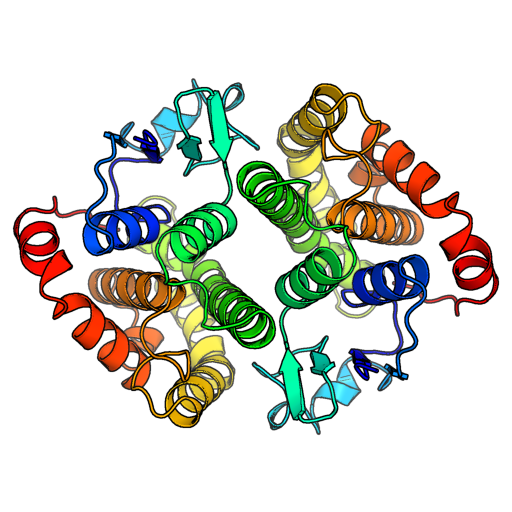,71,67,77,40,90,70,61,53,66,60,40,46,51,57,42,34,52,48,34,71,74,48,48,49,60,43,50,45,50,42,34,62,70,24,71,50,67,26,67,38,58,94,22,78,36,48,45,51,40,45,48,26,52,49,46,53,38,25,54,69,66,67,34,57,69,53,58,68,31,62,66,53,46,50,34,25,52,54,58,63,63,33,74,63,36,42,66,52,68,72,65,52,80,88,55,84,55

Secondary structure (DSSP, 8-state):
---EEEEE-SSSGGGHHHHHHHHHHT--EEEEE--SGGGGGGGGGGSGGG-S-EEEETTTEEEESHHHHHHHHHHHTT-S-SSHHHHHHHHHHHHHHHHHHHHHHHHHHHHTTSS---HHHHHHHHHHHIIIIIHHHHHHHHHHHSSSSSBTTB--HHHHHHHHHHHHHHHTT-HHHHT-HHHHHHHHHHHT-GGGHHHHHHSPP---/---EEEEE-SSSGGGHHHHHHHHHHT--EEEEE--SGGGGGGGGGGSGGG-S-EEEETTTEEEESHHHHHHHHHHHTT-S-SSHHHHHHHHHHHHHHHHHHHHHHHHHHHHTTSS---HHHHHHHHHHHIIIIIHHHHHHHHHHHSSSSSBTTB--HHHHHHHHHHHHHHHTT-HHHHT-HHHHHHHHHHHT-GGGHHHHHHSPP---

Sequence (416 aa):
MVQYKLTFFDSRGLAEPARLIMTYAGVKFEDERIGGFETIEPIRDQLPYGQLPVLTVDGKTEIGQSLAIFRFLGRRHGLGGKDDVEQALVDSYGEFIYDMLASARPYIFVAAGHVQGDKKKLLEEFKTFVDTKWAKYFNRLVESSGSGFLAKSGLTWPDFVVANFYETATVHGMEPIVNLKSFKAIHDKVKALPQLKNYFAQRKQTKFMVQYKLTFFDSRGLAEPARLIMTYAGVKFEDERIGGFETIEPIRDQLPYGQLPVLTVDGKTEIGQSLAIFRFLGRRHGLGGKDDVEQALVDSYGEFIYDMLASARPYIFVAAGHVQGDKKKLLEEFKTFVDTKWAKYFNRLVESSGSGFLAKSGLTWPDFVVANFYETATVHGMEPIVNLKSFKAIHDKVKALPQLKNYFAQRKQTKF

Organism: Bursaphelenchus xylophilus (NCBI:txid6326)

Nearest PDB structures (foldseek):
  2on5-assembly4_E  TM=9.361E-01  e=7.388E-17  Necator americanus
  4oft-assembly1_B  TM=9.393E-01  e=1.219E-14  Necator americanus
  1zl9-assembly1_B  TM=9.137E-01  e=5.206E-15  Caenorhabditis elegans
  4q5f-assembly1_A  TM=9.236E-01  e=1.348E-14  Ascaris suum
  3w8s-assembly1_A-2  TM=9.140E-01  e=2.716E-14  Necator americanus